Protein AF-A0A8T5HLD9-F1 (afdb_monomer)

Structure (mmCIF, N/CA/C/O backbone):
data_AF-A0A8T5HLD9-F1
#
_entry.id   AF-A0A8T5HLD9-F1
#
loop_
_atom_site.group_PDB
_atom_site.id
_atom_site.type_symbol
_atom_site.label_atom_id
_atom_site.label_alt_id
_atom_site.label_comp_id
_atom_site.label_asym_id
_atom_site.label_entity_id
_atom_site.label_seq_id
_atom_site.pdbx_PDB_ins_code
_atom_site.Cartn_x
_atom_site.Cartn_y
_atom_site.Cartn_z
_atom_site.occupancy
_atom_site.B_iso_or_equiv
_atom_site.auth_seq_id
_atom_site.auth_comp_id
_atom_site.auth_asym_id
_atom_site.auth_atom_id
_atom_site.pdbx_PDB_model_num
ATOM 1 N N . MET A 1 1 ? 9.087 -1.238 19.151 1.00 46.50 1 MET A N 1
ATOM 2 C CA . MET A 1 1 ? 8.137 -0.452 18.331 1.00 46.50 1 MET A CA 1
ATOM 3 C C . MET A 1 1 ? 6.894 -0.146 19.154 1.00 46.50 1 MET A C 1
ATOM 5 O O . MET A 1 1 ? 6.492 -0.985 19.951 1.00 46.50 1 MET A O 1
ATOM 9 N N . ALA A 1 2 ? 6.310 1.045 19.006 1.00 45.09 2 ALA A N 1
ATOM 10 C CA . ALA A 1 2 ? 4.999 1.343 19.585 1.00 45.09 2 ALA A CA 1
ATOM 11 C C . ALA A 1 2 ? 3.928 0.415 18.968 1.00 45.09 2 ALA A C 1
ATOM 13 O O . ALA A 1 2 ? 3.995 0.192 17.759 1.00 45.09 2 ALA A O 1
ATOM 14 N N . PRO A 1 3 ? 2.962 -0.111 19.744 1.00 52.12 3 PRO A N 1
ATOM 15 C CA . PRO A 1 3 ? 1.882 -0.940 19.217 1.00 52.12 3 PRO A CA 1
ATOM 16 C C . PRO A 1 3 ? 1.125 -0.216 18.092 1.00 52.12 3 PRO A C 1
ATOM 18 O O . PRO A 1 3 ? 0.702 0.930 18.250 1.00 52.12 3 PRO A O 1
ATOM 21 N N . ILE A 1 4 ? 1.011 -0.893 16.945 1.00 71.75 4 ILE A N 1
ATOM 22 C CA . ILE A 1 4 ? 0.332 -0.423 15.723 1.00 71.75 4 ILE A CA 1
ATOM 23 C C . ILE A 1 4 ? -1.189 -0.441 15.900 1.00 71.75 4 ILE A C 1
ATOM 25 O O . ILE A 1 4 ? -1.891 0.383 15.318 1.00 71.75 4 ILE A O 1
ATOM 29 N N . SER A 1 5 ? -1.661 -1.333 16.762 1.00 84.00 5 SER A N 1
ATOM 30 C CA . SER A 1 5 ? -3.029 -1.454 17.226 1.00 84.00 5 SER A CA 1
ATOM 31 C C . SER A 1 5 ? -3.022 -1.843 18.707 1.00 84.00 5 SER A C 1
ATOM 33 O O . SER A 1 5 ? -2.041 -2.381 19.231 1.00 84.00 5 SER A O 1
ATOM 35 N N . CYS A 1 6 ? -4.109 -1.557 19.413 1.00 91.81 6 CYS A N 1
ATOM 36 C CA . CYS A 1 6 ? -4.324 -2.008 20.781 1.00 91.81 6 CYS A CA 1
ATOM 37 C C . CYS A 1 6 ? -5.559 -2.895 20.793 1.00 91.81 6 CYS A C 1
ATOM 39 O O . CYS A 1 6 ? -6.657 -2.423 20.499 1.00 91.81 6 CYS A O 1
ATOM 41 N N . THR A 1 7 ? -5.367 -4.164 21.151 1.00 94.81 7 THR A N 1
ATOM 42 C CA . THR A 1 7 ? -6.465 -5.115 21.311 1.00 94.81 7 THR A CA 1
ATOM 43 C C . THR A 1 7 ? -6.690 -5.428 22.784 1.00 94.81 7 THR A C 1
ATOM 45 O O . THR A 1 7 ? -5.748 -5.719 23.527 1.00 94.81 7 THR A O 1
ATOM 48 N N . PHE A 1 8 ? -7.949 -5.373 23.205 1.00 97.00 8 PHE A N 1
ATOM 49 C CA . PHE A 1 8 ? -8.404 -5.735 24.542 1.00 97.00 8 PHE A CA 1
ATOM 50 C C . PHE A 1 8 ? -9.783 -6.393 24.467 1.00 97.00 8 PHE A C 1
ATOM 52 O O . PHE A 1 8 ? -10.406 -6.477 23.411 1.00 97.00 8 PHE A O 1
ATOM 59 N N . THR A 1 9 ? -10.258 -6.914 25.587 1.00 98.12 9 THR A N 1
ATOM 60 C CA . THR A 1 9 ? -11.531 -7.623 25.676 1.00 98.12 9 THR A CA 1
ATOM 61 C C . THR A 1 9 ? -12.397 -7.019 26.762 1.00 98.12 9 THR A C 1
ATOM 63 O O . THR A 1 9 ? -11.885 -6.568 27.786 1.00 98.12 9 THR A O 1
ATOM 66 N N . ALA A 1 10 ? -13.702 -7.070 26.554 1.00 97.88 10 ALA A N 1
ATOM 67 C CA . ALA A 1 10 ? -14.706 -6.766 27.561 1.00 97.88 10 ALA A CA 1
ATOM 68 C C . ALA A 1 10 ? -15.885 -7.735 27.389 1.00 97.88 10 ALA A C 1
ATOM 70 O O . ALA A 1 10 ? -15.827 -8.668 26.578 1.00 97.88 10 ALA A O 1
ATOM 71 N N . TYR A 1 11 ? -16.947 -7.528 28.155 1.00 97.94 11 TYR A N 1
ATOM 72 C CA . TYR A 1 11 ? -18.089 -8.424 28.201 1.00 97.94 11 TYR A CA 1
ATOM 73 C C . TYR A 1 11 ? -19.403 -7.676 28.011 1.00 97.94 11 TYR A C 1
ATOM 75 O O . TYR A 1 11 ? -19.549 -6.500 28.342 1.00 97.94 11 TYR A O 1
ATOM 83 N N . GLY A 1 12 ? -20.359 -8.405 27.450 1.00 97.00 12 GLY A N 1
ATOM 84 C CA . GLY A 1 12 ? -21.753 -8.023 27.408 1.00 97.00 12 GLY A CA 1
ATOM 85 C C . GLY A 1 12 ? -22.407 -8.022 28.788 1.00 97.00 12 GLY A C 1
ATOM 86 O O . GLY A 1 12 ? -21.964 -8.724 29.702 1.00 97.00 12 GLY A O 1
ATOM 87 N N . HIS A 1 13 ? -23.490 -7.261 28.911 1.00 96.94 13 HIS A N 1
ATOM 88 C CA . HIS A 1 13 ? -24.256 -7.086 30.138 1.00 96.94 13 HIS A CA 1
ATOM 89 C C . HIS A 1 13 ? -25.736 -6.849 29.799 1.00 96.94 13 HIS A C 1
ATOM 91 O O . HIS A 1 13 ? -26.049 -6.145 28.840 1.00 96.94 13 HIS A O 1
ATOM 97 N N . GLU A 1 14 ? -26.649 -7.401 30.599 1.00 96.12 14 GLU A N 1
ATOM 98 C CA . GLU A 1 14 ? -28.104 -7.344 30.365 1.00 96.12 14 GLU A CA 1
ATOM 99 C C . GLU A 1 14 ? -28.667 -5.917 30.299 1.00 96.12 14 GLU A C 1
ATOM 101 O O . GLU A 1 14 ? -29.515 -5.621 29.462 1.00 96.12 14 GLU A O 1
ATOM 106 N N . ASN A 1 15 ? -28.125 -5.008 31.112 1.00 96.38 15 ASN A N 1
ATOM 107 C CA . ASN A 1 15 ? -28.501 -3.589 31.133 1.00 96.38 15 ASN A CA 1
ATOM 108 C C . ASN A 1 15 ? -27.898 -2.730 29.999 1.00 96.38 15 ASN A C 1
ATOM 110 O O . ASN A 1 15 ? -28.076 -1.515 30.016 1.00 96.38 15 ASN A O 1
ATOM 114 N N . ILE A 1 16 ? -27.194 -3.301 29.012 1.00 95.81 16 ILE A N 1
ATOM 115 C CA . ILE A 1 16 ? -26.709 -2.523 27.857 1.00 95.81 16 ILE A CA 1
ATOM 116 C C . ILE A 1 16 ? -27.903 -2.097 26.996 1.00 95.81 16 ILE A C 1
ATOM 118 O O . ILE A 1 16 ? -28.503 -2.911 26.291 1.00 95.81 16 ILE A O 1
ATOM 122 N N . LEU A 1 17 ? -28.236 -0.805 27.025 1.00 94.00 17 LEU A N 1
ATOM 123 C CA . LEU A 1 17 ? -29.303 -0.225 26.200 1.00 94.00 17 LEU A CA 1
ATOM 124 C C . LEU A 1 17 ? -28.766 0.343 24.885 1.00 94.00 17 LEU A C 1
ATOM 126 O O . LEU A 1 17 ? -29.370 0.142 23.826 1.00 94.00 17 LEU A O 1
ATOM 130 N N . SER A 1 18 ? -27.607 1.010 24.942 1.00 95.62 18 SER A N 1
ATOM 131 C CA . SER A 1 18 ? -26.977 1.652 23.788 1.00 95.62 18 SER A CA 1
ATOM 132 C C . SER A 1 18 ? -27.965 2.587 23.072 1.00 95.62 18 SER A C 1
ATOM 134 O O . SER A 1 18 ? -28.357 2.386 21.918 1.00 95.62 18 SER A O 1
ATOM 136 N N . THR A 1 19 ? -28.496 3.555 23.813 1.00 95.69 19 THR A N 1
ATOM 137 C CA . THR A 1 19 ? -29.498 4.527 23.342 1.00 95.69 19 THR A CA 1
ATOM 138 C C . THR A 1 19 ? -28.984 5.956 23.365 1.00 95.69 19 THR A C 1
ATOM 140 O O . THR A 1 19 ? -29.602 6.822 22.743 1.00 95.69 19 THR A O 1
ATOM 143 N N . HIS A 1 20 ? -27.817 6.202 23.964 1.00 95.88 20 HIS A N 1
ATOM 144 C CA . HIS A 1 20 ? -27.249 7.537 23.992 1.00 95.88 20 HIS A CA 1
ATOM 145 C C . HIS A 1 20 ? -26.751 7.966 22.610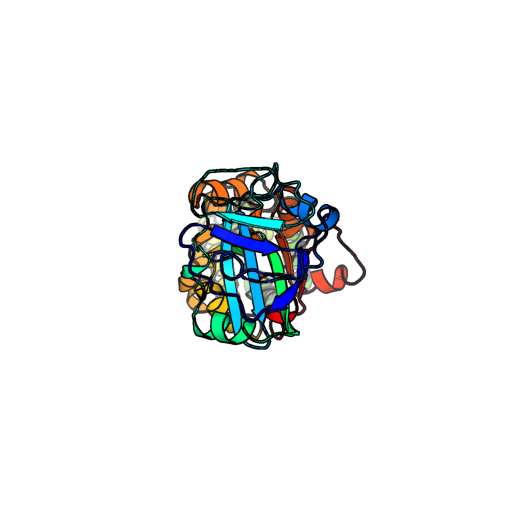 1.00 95.88 20 HIS A C 1
ATOM 147 O O . HIS A 1 20 ? -25.926 7.297 21.976 1.00 95.88 20 HIS A O 1
ATOM 153 N N . ARG A 1 21 ? -27.227 9.124 22.145 1.00 95.25 21 ARG A N 1
ATOM 154 C CA . ARG A 1 21 ? -26.924 9.628 20.800 1.00 95.25 21 ARG A CA 1
ATOM 155 C C . ARG A 1 21 ? -25.491 10.110 20.645 1.00 95.25 21 ARG A C 1
ATOM 157 O O . ARG A 1 21 ? -24.913 9.917 19.586 1.00 95.25 21 ARG A O 1
ATOM 164 N N . ASN A 1 22 ? -24.932 10.755 21.665 1.00 96.31 22 ASN A N 1
ATOM 165 C CA . ASN A 1 22 ? -23.720 11.562 21.494 1.00 96.31 22 ASN A CA 1
ATOM 166 C C . ASN A 1 22 ? -22.442 10.885 21.977 1.00 96.31 22 ASN A C 1
ATOM 168 O O . ASN A 1 22 ? -21.360 11.435 21.775 1.00 96.31 22 ASN A O 1
ATOM 172 N N . THR A 1 23 ? -22.550 9.733 22.634 1.00 96.88 23 THR A N 1
ATOM 173 C CA . THR A 1 23 ? -21.401 9.055 23.237 1.00 96.88 23 THR A CA 1
ATOM 174 C C . THR A 1 23 ? -21.520 7.548 23.110 1.00 96.88 23 THR A C 1
ATOM 176 O O . THR A 1 23 ? -22.622 7.002 23.040 1.00 96.88 23 THR A O 1
ATOM 179 N N . LEU A 1 24 ? -20.363 6.901 23.075 1.00 97.44 24 LEU A N 1
ATOM 180 C CA . LEU A 1 24 ? -20.163 5.470 23.228 1.00 97.44 24 LEU A CA 1
ATOM 181 C C . LEU A 1 24 ? -19.123 5.264 24.322 1.00 97.44 24 LEU A C 1
ATOM 183 O O . LEU A 1 24 ? -18.111 5.967 24.349 1.00 97.44 24 LEU A O 1
ATOM 187 N N . GLU A 1 25 ? -19.374 4.310 25.212 1.00 97.81 25 GLU A N 1
ATOM 188 C CA . GLU A 1 25 ? -18.540 4.107 26.391 1.00 97.81 25 GLU A CA 1
ATOM 189 C C . GLU A 1 25 ? -18.228 2.633 26.658 1.00 97.81 25 GLU A C 1
ATOM 191 O O . GLU A 1 25 ? -19.074 1.753 26.484 1.00 97.81 25 GLU A O 1
ATOM 196 N N . ILE A 1 26 ? -16.994 2.362 27.080 1.00 97.81 26 ILE A N 1
ATOM 197 C CA . ILE A 1 26 ? -16.530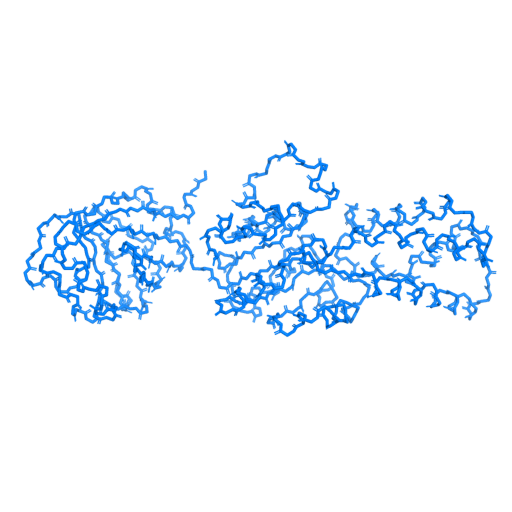 1.042 27.514 1.00 97.81 26 ILE A CA 1
ATOM 198 C C . ILE A 1 26 ? -15.897 1.196 28.892 1.00 97.81 26 ILE A C 1
ATOM 200 O O . ILE A 1 26 ? -14.972 1.993 29.053 1.00 97.81 26 ILE A O 1
ATOM 204 N N . ILE A 1 27 ? -16.355 0.405 29.862 1.00 97.25 27 ILE A N 1
ATOM 205 C CA . ILE A 1 27 ? -15.945 0.535 31.265 1.00 97.25 27 ILE A CA 1
ATOM 206 C C . ILE A 1 27 ? -15.250 -0.725 31.788 1.00 97.25 27 ILE A C 1
ATOM 208 O O . ILE A 1 27 ? -15.517 -1.848 31.348 1.00 97.25 27 ILE A O 1
ATOM 212 N N . LYS A 1 28 ? -14.347 -0.545 32.757 1.00 96.94 28 LYS A N 1
ATOM 213 C CA . LYS A 1 28 ? -13.698 -1.646 33.485 1.00 96.94 28 LYS A CA 1
ATOM 214 C C . LYS A 1 28 ? -14.578 -2.265 34.558 1.00 96.94 28 LYS A C 1
ATOM 216 O O . LYS A 1 28 ? -14.443 -3.459 34.822 1.00 96.94 28 LYS A O 1
ATOM 221 N N . SER A 1 29 ? -15.466 -1.478 35.170 1.00 95.81 29 SER A N 1
ATOM 222 C CA . SER A 1 29 ? -16.447 -2.011 36.118 1.00 95.81 29 SER A CA 1
ATOM 223 C C . SER A 1 29 ? -17.267 -3.112 35.445 1.00 95.81 29 SER A C 1
ATOM 225 O O . SER A 1 29 ? -17.595 -3.017 34.262 1.00 95.81 29 SER A O 1
ATOM 227 N N . LYS A 1 30 ? -17.556 -4.180 36.191 1.00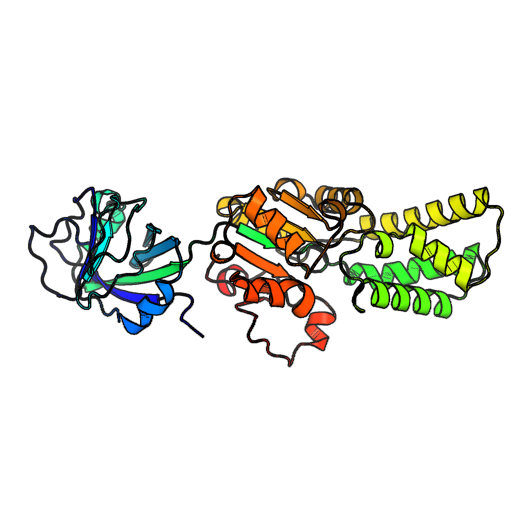 94.88 30 LYS A N 1
ATOM 228 C CA . LYS A 1 30 ? -18.444 -5.262 35.744 1.00 94.88 30 LYS A CA 1
ATOM 229 C C . LYS A 1 30 ? -19.917 -4.899 35.927 1.00 94.88 30 LYS A C 1
ATOM 231 O O . LYS A 1 30 ? -20.752 -5.432 35.202 1.00 94.88 30 LYS A O 1
ATOM 236 N N . GLU A 1 31 ? -20.189 -3.977 36.844 1.00 92.88 31 GLU A N 1
ATOM 237 C CA . GLU A 1 31 ? -21.525 -3.508 37.187 1.00 92.88 31 GLU A CA 1
ATOM 238 C C . GLU A 1 31 ? -21.989 -2.426 36.214 1.00 92.88 31 GLU A C 1
ATOM 240 O O . GLU A 1 31 ? -21.238 -1.496 35.900 1.00 92.88 31 GLU A O 1
ATOM 245 N N . LEU A 1 32 ? -23.244 -2.529 35.776 1.00 92.25 32 LEU A N 1
ATOM 246 C CA . LEU A 1 32 ? -23.901 -1.545 34.921 1.00 92.25 32 LEU A CA 1
ATOM 247 C C . LEU A 1 32 ? -25.345 -1.319 35.373 1.00 92.25 32 LEU A C 1
ATOM 249 O O . LEU A 1 32 ? -26.174 -2.231 35.339 1.00 92.25 32 LEU A O 1
ATOM 253 N N . SER A 1 33 ? -25.658 -0.077 35.743 1.00 89.00 33 SER A N 1
ATOM 254 C CA . SER A 1 33 ? -27.032 0.344 36.030 1.00 89.00 33 SER A CA 1
ATOM 255 C C . SER A 1 33 ? -27.839 0.550 34.741 1.00 89.00 33 SER A C 1
ATOM 257 O O . SER A 1 33 ? -27.278 0.748 33.664 1.00 89.00 33 SER A O 1
ATOM 259 N N . LYS A 1 34 ? -29.173 0.580 34.850 1.00 82.00 34 LYS A N 1
ATOM 260 C CA . LYS A 1 34 ? -30.067 0.862 33.709 1.00 82.00 34 LYS A CA 1
ATOM 261 C C . LYS A 1 34 ? -29.936 2.287 33.149 1.00 82.00 34 LYS A C 1
ATOM 263 O O . LYS A 1 34 ? -30.399 2.535 32.043 1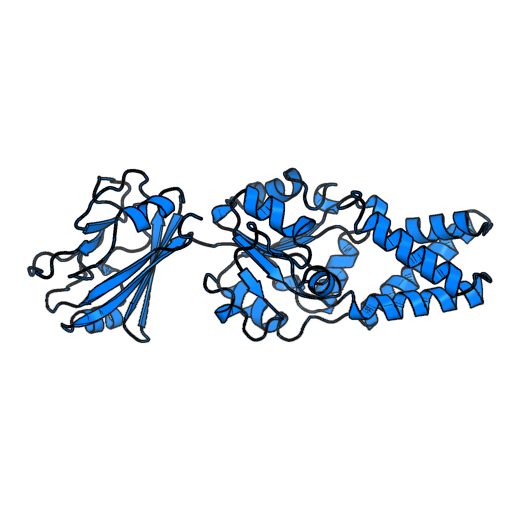.00 82.00 34 LYS A O 1
ATOM 268 N N . ASN A 1 35 ? -29.293 3.199 33.882 1.00 84.19 35 ASN A N 1
ATOM 269 C CA . ASN A 1 35 ? -29.077 4.584 33.455 1.00 84.19 35 ASN A CA 1
ATOM 270 C C . ASN A 1 35 ? -27.810 4.752 32.596 1.00 84.19 35 ASN A C 1
ATOM 272 O O . ASN A 1 35 ? -27.601 5.819 32.028 1.00 84.19 35 ASN A O 1
ATOM 276 N N . GLY A 1 36 ? -26.956 3.724 32.501 1.00 85.62 36 GLY A N 1
ATOM 277 C CA . GLY A 1 36 ? -25.728 3.731 31.699 1.00 85.62 36 GLY A CA 1
ATOM 278 C C . GLY A 1 36 ? -25.996 3.533 30.207 1.00 85.62 36 GLY A C 1
ATOM 279 O O . GLY A 1 36 ? -25.557 2.553 29.607 1.00 85.62 36 GLY A O 1
ATOM 280 N N . ASP A 1 37 ? -26.755 4.438 29.602 1.00 91.38 37 ASP A N 1
ATOM 281 C CA . ASP A 1 37 ? -27.351 4.249 28.281 1.00 91.38 37 ASP A CA 1
ATOM 282 C C . ASP A 1 37 ? -26.371 4.440 27.100 1.00 91.38 37 ASP A C 1
ATOM 284 O O . ASP A 1 37 ? -26.676 4.045 25.970 1.00 91.38 37 ASP A O 1
ATOM 288 N N . CYS A 1 38 ? -25.177 4.981 27.365 1.00 94.50 38 CYS A N 1
ATOM 289 C CA . CYS A 1 38 ? -24.049 5.092 26.433 1.00 94.50 38 CYS A CA 1
ATOM 290 C C . CYS A 1 38 ? -23.109 3.878 26.419 1.00 94.50 38 CYS A C 1
ATOM 292 O O . CYS A 1 38 ? -22.283 3.750 25.506 1.00 94.50 38 CYS A O 1
ATOM 294 N N . ILE A 1 39 ? -23.205 3.000 27.420 1.00 96.88 39 ILE A N 1
ATOM 295 C CA . ILE A 1 39 ? -22.243 1.920 27.639 1.00 96.88 39 ILE A CA 1
ATOM 296 C C . ILE A 1 39 ? -22.524 0.764 26.680 1.00 96.88 39 ILE A C 1
ATOM 298 O O . ILE A 1 39 ? -23.656 0.302 26.544 1.00 96.88 39 ILE A O 1
ATOM 302 N N . VAL A 1 40 ? -21.471 0.288 26.012 1.00 96.62 40 VAL A N 1
ATOM 303 C CA . VAL A 1 40 ? -21.526 -0.832 25.059 1.00 96.62 40 VAL A CA 1
ATOM 304 C C . VAL A 1 40 ? -20.740 -2.059 25.517 1.00 96.62 40 VAL A C 1
ATOM 306 O O . VAL A 1 40 ? -20.819 -3.094 24.864 1.00 96.62 40 VAL A O 1
ATOM 309 N N . ALA A 1 41 ? -19.993 -1.985 26.620 1.00 96.62 41 ALA A N 1
ATOM 310 C CA . ALA A 1 41 ? -19.435 -3.162 27.286 1.00 96.62 41 ALA A CA 1
ATOM 311 C C . ALA A 1 41 ? -18.948 -2.855 28.706 1.00 96.62 41 ALA A C 1
ATOM 313 O O . ALA A 1 41 ? -18.578 -1.722 29.017 1.00 96.62 41 ALA A O 1
ATOM 314 N N . THR A 1 42 ? -18.884 -3.902 29.527 1.00 97.06 42 THR A N 1
ATOM 315 C CA . THR A 1 42 ? -18.401 -3.876 30.913 1.00 97.06 42 THR A CA 1
ATOM 316 C C . THR A 1 42 ? -17.217 -4.823 31.103 1.00 97.06 42 THR A C 1
ATOM 318 O O . THR A 1 42 ? -16.929 -5.669 30.252 1.00 97.06 42 THR A O 1
ATOM 321 N N . GLY A 1 43 ? -16.496 -4.714 32.220 1.00 97.00 43 GLY A N 1
ATOM 322 C CA . GLY A 1 43 ? -15.410 -5.643 32.543 1.00 97.00 43 GLY A CA 1
ATOM 323 C C . GLY A 1 43 ? -14.229 -5.584 31.568 1.00 97.00 43 GLY A C 1
ATOM 324 O O . GLY A 1 43 ? -13.607 -6.615 31.298 1.00 97.00 43 GLY A O 1
ATOM 325 N N . ALA A 1 44 ? -13.952 -4.415 30.987 1.00 97.56 44 ALA A N 1
ATOM 326 C CA . ALA A 1 44 ? -12.871 -4.250 30.024 1.00 97.56 44 ALA A CA 1
ATOM 327 C C . ALA A 1 44 ? -11.481 -4.437 30.660 1.00 97.56 44 ALA A C 1
ATOM 329 O O . ALA A 1 44 ? -11.231 -4.015 31.786 1.00 97.56 44 ALA A O 1
ATOM 330 N N . ASN A 1 45 ? -10.536 -5.024 29.921 1.00 97.12 45 ASN A N 1
ATOM 331 C CA . ASN A 1 45 ? -9.160 -5.255 30.391 1.00 97.12 45 ASN A CA 1
ATOM 332 C C . ASN A 1 45 ? -8.097 -4.415 29.658 1.00 97.12 45 ASN A C 1
ATOM 334 O O . ASN A 1 45 ? -6.932 -4.811 29.580 1.00 97.12 45 ASN A O 1
ATOM 338 N N . PHE A 1 46 ? -8.476 -3.257 29.108 1.00 95.62 46 PHE A N 1
ATOM 339 C CA . PHE A 1 46 ? -7.513 -2.368 28.460 1.00 95.62 46 PHE A CA 1
ATOM 340 C C . PHE A 1 46 ? -6.492 -1.803 29.461 1.00 95.62 46 PHE A C 1
ATOM 342 O O . PHE A 1 46 ? -6.759 -1.628 30.655 1.00 95.62 46 PHE A O 1
ATOM 349 N N . SER A 1 47 ? -5.311 -1.464 28.947 1.00 92.62 47 SER A N 1
ATOM 350 C CA . SER A 1 47 ? -4.269 -0.760 29.693 1.00 92.62 47 SER A CA 1
ATOM 351 C C . SER A 1 47 ? -3.945 0.558 29.010 1.00 92.62 47 SER A C 1
ATOM 353 O O . SER A 1 47 ? -3.669 0.580 27.807 1.00 92.62 47 SER A O 1
ATOM 355 N N . TYR A 1 48 ? -3.883 1.634 29.796 1.00 91.19 48 TYR A N 1
ATOM 356 C CA . TYR A 1 48 ? -3.431 2.939 29.324 1.00 91.19 48 TYR A CA 1
ATOM 357 C C . TYR A 1 48 ? -2.058 2.855 28.647 1.00 91.19 48 TYR A C 1
ATOM 359 O O . TYR A 1 48 ? -1.870 3.421 27.578 1.00 91.19 48 TYR A O 1
ATOM 367 N N . SER A 1 49 ? -1.118 2.073 29.190 1.00 90.31 49 SER A N 1
ATOM 368 C CA . SER A 1 49 ? 0.222 1.936 28.603 1.00 90.31 49 SER A CA 1
ATOM 369 C C . SER A 1 49 ? 0.213 1.357 27.183 1.00 90.31 49 SER A C 1
ATOM 371 O O . SER A 1 49 ? 1.090 1.690 26.390 1.00 90.31 49 SER A O 1
ATOM 373 N N . LYS A 1 50 ? -0.789 0.534 26.841 1.00 90.44 50 LYS A N 1
ATOM 374 C CA . LYS A 1 50 ? -0.970 -0.014 25.487 1.00 90.44 50 LYS A CA 1
ATOM 375 C C . LYS A 1 50 ? -1.718 0.944 24.557 1.00 90.44 50 LYS A C 1
ATOM 377 O O . LYS A 1 50 ? -1.497 0.898 23.353 1.00 90.44 50 LYS A O 1
ATOM 382 N N . LEU A 1 51 ? -2.576 1.808 25.102 1.00 92.31 51 LEU A N 1
ATOM 383 C CA . LEU A 1 51 ? -3.341 2.806 24.344 1.00 92.31 51 LEU A CA 1
ATOM 384 C C . LEU A 1 51 ? -2.545 4.083 24.069 1.00 92.31 51 LEU A C 1
ATOM 386 O O . LEU A 1 51 ? -2.628 4.625 22.972 1.00 92.31 51 LEU A O 1
ATOM 390 N N . LYS A 1 52 ? -1.738 4.540 25.033 1.00 92.00 52 LYS A N 1
ATOM 391 C CA . LYS A 1 52 ? -0.924 5.764 24.959 1.00 92.00 52 LYS A CA 1
ATOM 392 C C . LYS A 1 52 ? -0.158 5.912 23.636 1.00 92.00 52 LYS A C 1
ATOM 394 O O . LYS A 1 52 ? -0.182 7.001 23.069 1.00 92.00 52 LYS A O 1
ATOM 399 N N . PRO A 1 53 ? 0.478 4.863 23.080 1.00 89.56 53 PRO A N 1
ATOM 400 C CA . PRO A 1 53 ? 1.222 4.996 21.833 1.00 89.56 53 PRO A CA 1
ATOM 401 C C . PRO A 1 53 ? 0.345 5.274 20.603 1.00 89.56 53 PRO A C 1
ATOM 403 O O . PRO A 1 53 ? 0.867 5.765 19.602 1.00 89.56 53 PRO A O 1
ATOM 406 N N . LEU A 1 54 ? -0.962 4.989 20.670 1.00 89.19 54 LEU A N 1
ATOM 407 C CA . LEU A 1 54 ? -1.927 5.299 19.613 1.00 89.19 54 LEU A CA 1
ATOM 408 C C . LEU A 1 54 ? -2.395 6.760 19.648 1.00 89.19 54 LEU A C 1
ATOM 410 O O . LEU A 1 54 ? -2.852 7.268 18.628 1.00 89.19 54 LEU A O 1
ATOM 414 N N . LEU A 1 55 ? -2.236 7.458 20.780 1.00 91.69 55 LEU A N 1
ATOM 415 C CA . LEU A 1 55 ? -2.706 8.839 20.952 1.00 91.69 55 LEU A CA 1
ATOM 416 C C . LEU A 1 55 ? -2.001 9.848 20.034 1.00 91.69 55 LEU A C 1
ATOM 418 O O . LEU A 1 55 ? -2.522 10.929 19.777 1.00 91.69 55 LEU A O 1
ATOM 422 N N . LYS A 1 56 ? -0.843 9.471 19.479 1.00 86.31 56 LYS A N 1
ATOM 423 C CA . LYS A 1 56 ? -0.129 10.258 18.464 1.00 86.31 56 LYS A CA 1
ATOM 424 C C . LYS A 1 56 ? -0.853 10.315 17.112 1.00 86.31 56 LYS A C 1
ATOM 426 O O . LYS A 1 56 ? -0.558 11.192 16.306 1.00 86.31 56 LYS A O 1
ATOM 431 N N . TYR A 1 57 ? -1.748 9.366 16.825 1.00 84.88 57 TYR A N 1
ATOM 432 C CA . TYR A 1 57 ? -2.471 9.315 15.555 1.00 84.88 57 TYR A CA 1
ATOM 433 C C . TYR A 1 57 ? -3.704 10.204 15.626 1.00 84.88 57 TYR A C 1
ATOM 435 O O . TYR A 1 57 ? -4.507 10.075 16.544 1.00 84.88 57 TYR A O 1
ATOM 443 N N . LYS A 1 58 ? -3.896 11.080 14.633 1.00 87.06 58 LYS A N 1
ATOM 444 C CA . LYS A 1 58 ? -5.029 12.021 14.634 1.00 87.06 58 LYS A CA 1
ATOM 445 C C . LYS A 1 58 ? -6.384 11.323 14.490 1.00 87.06 58 LYS A C 1
ATOM 447 O O . LYS A 1 58 ? -7.367 11.811 15.041 1.00 87.06 58 LYS A O 1
ATOM 452 N N . LYS A 1 59 ? -6.443 10.236 13.717 1.00 89.62 59 LYS A N 1
ATOM 453 C CA . LYS A 1 59 ? -7.668 9.485 13.431 1.00 89.62 59 LYS A CA 1
ATOM 454 C C . LYS A 1 59 ? -7.468 8.008 13.709 1.00 89.62 59 LYS A C 1
ATOM 456 O O . LYS A 1 59 ? -6.525 7.401 13.200 1.00 89.62 59 LYS A O 1
ATOM 461 N N . LEU A 1 60 ? -8.386 7.445 14.477 1.00 92.62 60 LEU A N 1
ATOM 462 C CA . LEU A 1 60 ? -8.410 6.035 14.831 1.00 92.62 60 LEU A CA 1
ATOM 463 C C . LEU A 1 60 ? -9.765 5.442 14.439 1.00 92.62 60 LEU A C 1
ATOM 465 O O . LEU A 1 60 ? -10.768 6.151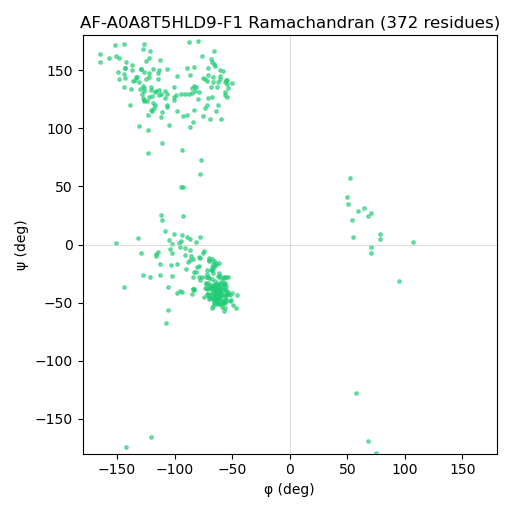 14.306 1.00 92.62 60 LEU A O 1
ATOM 469 N N . LYS A 1 61 ? -9.786 4.124 14.269 1.00 93.19 61 LYS A N 1
ATOM 470 C CA . LYS A 1 61 ? -11.006 3.323 14.259 1.00 93.19 61 LYS A CA 1
ATOM 471 C C . LYS A 1 61 ? -11.000 2.381 15.459 1.00 93.19 61 LYS A C 1
ATOM 473 O O . LYS A 1 61 ? -9.953 1.859 15.835 1.00 93.19 61 LYS A O 1
ATOM 478 N N . LEU A 1 62 ? -12.170 2.185 16.050 1.00 96.75 62 LEU A N 1
ATOM 479 C CA . LEU A 1 62 ? -12.471 1.175 17.055 1.00 96.75 62 LEU A CA 1
ATOM 480 C C . LEU A 1 62 ? -13.315 0.093 16.382 1.00 96.75 62 LEU A C 1
ATOM 482 O O . LEU A 1 62 ? -14.409 0.377 15.900 1.00 96.75 62 LEU A O 1
ATOM 486 N N . ILE A 1 63 ? -12.812 -1.135 16.371 1.00 96.00 63 ILE A N 1
ATOM 487 C CA . ILE A 1 63 ? -13.509 -2.325 15.882 1.00 96.00 63 ILE A CA 1
ATOM 488 C C . ILE A 1 63 ? -14.043 -3.083 17.098 1.00 96.00 63 ILE A C 1
ATOM 490 O O . ILE A 1 63 ? -13.283 -3.378 18.019 1.00 96.00 63 ILE A O 1
ATOM 494 N N . LEU A 1 64 ? -15.339 -3.387 17.106 1.00 97.56 64 LEU A N 1
ATOM 495 C CA . LEU A 1 64 ? -16.035 -4.156 18.132 1.00 97.56 64 LEU A CA 1
ATOM 496 C C . LEU A 1 64 ? -16.449 -5.493 17.521 1.00 97.56 64 LEU A C 1
ATOM 498 O O . LEU A 1 64 ? -17.314 -5.534 16.647 1.00 97.56 64 LEU A O 1
ATOM 502 N N . GLN A 1 65 ? -15.881 -6.596 18.002 1.00 97.69 65 GLN A N 1
ATOM 503 C CA . GLN A 1 65 ? -16.170 -7.924 17.472 1.00 97.69 65 GLN A CA 1
ATOM 504 C C . GLN A 1 65 ? -16.785 -8.839 18.531 1.00 97.69 65 GLN A C 1
ATOM 506 O O . GLN A 1 65 ? -16.187 -9.125 19.567 1.00 97.69 65 GLN A O 1
ATOM 511 N N . ALA A 1 66 ? -17.982 -9.348 18.240 1.00 96.56 66 ALA A N 1
ATOM 512 C CA . ALA A 1 66 ? -18.692 -10.323 19.060 1.00 96.56 66 ALA A CA 1
ATOM 513 C C . ALA A 1 66 ? -19.004 -11.556 18.201 1.00 96.56 66 ALA A C 1
ATOM 515 O O . ALA A 1 66 ? -19.971 -11.573 17.434 1.00 96.56 66 ALA A O 1
ATOM 516 N N . GLY A 1 67 ? -18.190 -12.611 18.298 1.00 91.25 67 GLY A N 1
ATOM 517 C CA . GLY A 1 67 ? -18.268 -13.768 17.395 1.00 91.25 67 GLY A CA 1
ATOM 518 C C . GLY A 1 67 ? -18.096 -13.347 15.927 1.00 91.25 67 GLY A C 1
ATOM 519 O O . GLY A 1 67 ? -17.157 -12.638 15.604 1.00 91.25 67 GLY A O 1
ATOM 520 N N . ARG A 1 68 ? -19.025 -13.736 15.040 1.00 90.44 68 ARG A N 1
ATOM 521 C CA . ARG A 1 68 ? -19.028 -13.333 13.614 1.00 90.44 68 ARG A CA 1
ATOM 522 C C . ARG A 1 68 ? -19.615 -11.939 13.330 1.00 90.44 68 ARG A C 1
ATOM 524 O O . ARG A 1 68 ? -19.779 -11.581 12.171 1.00 90.44 68 ARG A O 1
ATOM 531 N N . SER A 1 69 ? -20.029 -11.202 14.358 1.00 94.00 69 SER A N 1
ATOM 532 C CA . SER A 1 69 ? -20.639 -9.876 14.205 1.00 94.00 69 SER A CA 1
ATOM 533 C C . SER A 1 69 ? -19.592 -8.808 14.496 1.00 94.00 69 SER A C 1
ATOM 535 O O . SER A 1 69 ? -18.869 -8.938 15.484 1.00 94.00 69 SER A O 1
ATOM 537 N N . GLU A 1 70 ? -19.541 -7.772 13.666 1.00 95.62 70 GLU A N 1
ATOM 538 C CA . GLU A 1 70 ? -18.568 -6.683 13.750 1.00 95.62 70 GLU A CA 1
ATOM 539 C C . GLU A 1 70 ? -19.265 -5.326 13.640 1.00 95.62 70 GLU A C 1
ATOM 541 O O . GLU A 1 70 ? -20.234 -5.180 12.892 1.00 95.62 70 GLU A O 1
ATOM 546 N N . GLU A 1 71 ? -18.749 -4.353 14.383 1.00 96.19 71 GLU A N 1
ATOM 547 C CA . GLU A 1 71 ? -19.079 -2.936 14.289 1.00 96.19 71 GLU A CA 1
ATOM 548 C C . GLU A 1 71 ? -17.806 -2.097 14.285 1.00 96.19 71 GLU A C 1
ATOM 550 O O . GLU A 1 71 ? -16.843 -2.421 14.976 1.00 96.19 71 GLU A O 1
ATOM 555 N N . ILE A 1 72 ? -17.806 -1.006 13.522 1.00 95.12 72 ILE A N 1
ATOM 556 C CA . ILE A 1 72 ? -16.654 -0.105 13.402 1.00 95.12 72 ILE A CA 1
ATOM 557 C C . ILE A 1 72 ? -17.100 1.319 13.714 1.00 95.12 72 ILE A C 1
ATOM 559 O O . ILE A 1 72 ? -18.143 1.759 13.225 1.00 95.12 72 ILE A O 1
ATOM 563 N N . VAL A 1 73 ? -16.306 2.019 14.519 1.00 96.81 73 VAL A N 1
ATOM 564 C CA . VAL A 1 73 ? -16.504 3.416 14.918 1.00 96.81 73 VAL A CA 1
ATOM 565 C C . VAL A 1 73 ? -15.232 4.194 14.599 1.00 96.81 73 VAL A C 1
ATOM 567 O O . VAL A 1 73 ? -14.158 3.844 15.083 1.00 96.81 73 VAL A O 1
ATOM 570 N N . TYR A 1 74 ? -15.333 5.252 13.806 1.00 95.00 74 TYR A N 1
ATOM 571 C CA . TYR A 1 74 ? -14.226 6.153 13.490 1.00 95.00 74 TYR A CA 1
ATOM 572 C C . TYR A 1 74 ? -14.295 7.392 14.379 1.00 95.00 74 TYR A C 1
ATOM 574 O O . TYR A 1 74 ? -15.378 7.872 14.713 1.00 95.00 74 TYR A O 1
ATOM 582 N N . PHE A 1 75 ? -13.143 7.925 14.780 1.00 96.69 75 PHE A N 1
ATOM 583 C CA . PHE A 1 75 ? -13.078 9.123 15.617 1.00 96.69 75 PHE A CA 1
ATOM 584 C C . PHE A 1 75 ? -11.741 9.851 15.475 1.00 96.69 75 PHE A C 1
ATOM 586 O O . PHE A 1 75 ? -10.729 9.284 15.049 1.00 96.69 75 PHE A O 1
ATOM 593 N N . ASN A 1 76 ? -11.735 11.126 15.857 1.00 95.19 76 ASN A N 1
ATOM 594 C CA . ASN A 1 76 ? -10.505 11.869 16.074 1.00 95.19 76 ASN A CA 1
ATOM 595 C C . ASN A 1 76 ? -10.001 11.606 17.491 1.00 95.19 76 ASN A C 1
ATOM 597 O O . ASN A 1 76 ? -10.768 11.673 18.450 1.00 95.19 76 ASN A O 1
ATOM 601 N N . THR A 1 77 ? -8.713 11.342 17.631 1.00 95.19 77 THR A N 1
ATOM 602 C CA . THR A 1 77 ? -8.112 11.017 18.925 1.00 95.19 77 THR A CA 1
ATOM 603 C C . THR A 1 77 ? -7.987 12.252 19.806 1.00 95.19 77 THR A C 1
ATOM 605 O O . THR A 1 77 ? -7.649 13.329 19.314 1.00 95.19 77 THR A O 1
ATOM 608 N N . ASN A 1 78 ? -8.213 12.080 21.107 1.00 97.12 78 ASN A N 1
ATOM 609 C CA . ASN A 1 78 ? -7.851 13.052 22.130 1.00 97.12 78 ASN A CA 1
ATOM 610 C C . ASN A 1 78 ? -6.449 12.717 22.690 1.00 97.12 78 ASN A C 1
ATOM 612 O O . ASN A 1 78 ? -6.317 11.701 23.379 1.00 97.12 78 ASN A O 1
ATOM 616 N N . PRO A 1 79 ? -5.407 13.529 22.421 1.00 94.38 79 PRO A N 1
ATOM 617 C CA . PRO A 1 79 ? -4.051 13.271 22.917 1.00 94.38 79 PRO A CA 1
ATOM 618 C C . PRO A 1 79 ? -3.937 13.254 24.447 1.00 94.38 79 PRO A C 1
ATOM 620 O O . PRO A 1 79 ? -3.050 12.585 24.975 1.00 94.38 79 PRO A O 1
ATOM 623 N N . ASP A 1 80 ? -4.855 13.933 25.141 1.00 95.81 80 ASP A N 1
ATOM 624 C CA . ASP A 1 80 ? -4.854 14.094 26.600 1.00 95.81 80 ASP A CA 1
ATOM 625 C C . ASP A 1 80 ? -5.615 12.978 27.335 1.00 95.81 80 ASP A C 1
ATOM 627 O O . ASP A 1 80 ? -5.814 13.044 28.548 1.00 95.81 80 ASP A O 1
ATOM 631 N N . TYR A 1 81 ? -6.063 11.941 26.618 1.00 97.31 81 TYR A N 1
ATOM 632 C CA . TYR A 1 81 ? -6.675 10.771 27.244 1.00 97.31 81 TYR A CA 1
ATOM 633 C C . TYR A 1 81 ? -5.724 10.151 28.276 1.00 97.31 81 TYR A C 1
ATOM 635 O O . TYR A 1 81 ? -4.555 9.887 27.983 1.00 97.31 81 TYR A O 1
ATOM 643 N N . SER A 1 82 ? -6.234 9.883 29.477 1.00 96.06 82 SER A N 1
ATOM 644 C CA . SER A 1 82 ? -5.450 9.352 30.599 1.00 96.06 82 SER A CA 1
ATOM 645 C C . SER A 1 82 ? -6.255 8.487 31.579 1.00 96.06 82 SER A C 1
ATOM 647 O O . SER A 1 82 ? -5.679 7.964 32.537 1.00 96.06 82 SER A O 1
ATOM 649 N N . SER A 1 83 ? -7.556 8.277 31.333 1.00 95.75 83 SER A N 1
ATOM 650 C CA . SER A 1 83 ? -8.405 7.464 32.212 1.00 95.75 83 SER A CA 1
ATOM 651 C C . SER A 1 83 ? -7.919 6.018 32.334 1.00 95.75 83 SER A C 1
ATOM 653 O O . SER A 1 83 ? -7.444 5.389 31.384 1.00 95.75 83 SER A O 1
ATOM 655 N N . LYS A 1 84 ? -8.050 5.479 33.549 1.00 94.12 84 LYS A N 1
ATOM 656 C CA . LYS A 1 84 ? -7.715 4.088 33.873 1.00 94.12 84 LYS A CA 1
ATOM 657 C C . LYS A 1 84 ? -8.933 3.173 33.875 1.00 94.12 84 LYS A C 1
ATOM 659 O O . LYS A 1 84 ? -8.732 1.961 33.777 1.00 94.12 84 LYS A O 1
ATOM 664 N N . ASP A 1 85 ? -10.136 3.736 33.938 1.00 94.88 85 ASP A N 1
ATOM 665 C CA . ASP A 1 85 ? -11.370 3.017 34.266 1.00 94.88 85 ASP A CA 1
ATOM 666 C C . ASP A 1 85 ? -12.345 2.937 33.094 1.00 94.88 85 ASP A C 1
ATOM 668 O O . ASP A 1 85 ? -13.114 1.981 32.994 1.00 94.88 85 ASP A O 1
ATOM 672 N N . GLU A 1 86 ? -12.276 3.892 32.167 1.00 95.81 86 GLU A N 1
ATOM 673 C CA . GLU A 1 86 ? -13.209 3.970 31.046 1.00 95.81 86 GLU A CA 1
ATOM 674 C C . GLU A 1 86 ? -12.603 4.563 29.770 1.00 95.81 86 GLU A C 1
ATOM 676 O O . GLU A 1 86 ? -11.570 5.242 29.771 1.00 95.81 86 GLU A O 1
ATOM 681 N N . LEU A 1 87 ? -13.273 4.267 28.659 1.00 97.19 87 LEU A N 1
ATOM 682 C CA . LEU A 1 87 ? -13.008 4.785 27.324 1.00 97.19 87 LEU A CA 1
ATOM 683 C C . LEU A 1 87 ? -14.284 5.443 26.815 1.00 97.19 87 LEU A C 1
ATOM 685 O O . LEU A 1 87 ? -15.253 4.744 26.516 1.00 97.19 87 LEU A O 1
ATOM 689 N N . VAL A 1 88 ? -14.273 6.767 26.679 1.00 98.19 88 VAL A N 1
ATOM 690 C CA . VAL A 1 88 ? -15.402 7.514 26.115 1.00 98.19 88 VAL A CA 1
ATOM 691 C C . VAL A 1 88 ? -15.061 8.006 24.712 1.00 98.19 88 VAL A C 1
ATOM 693 O O . VAL A 1 88 ? -14.033 8.649 24.497 1.00 98.19 88 VAL A O 1
ATOM 696 N N . ILE A 1 89 ? -15.945 7.739 23.757 1.00 98.31 89 ILE A N 1
ATOM 697 C CA . ILE A 1 89 ? -15.894 8.279 22.396 1.00 98.31 89 ILE A CA 1
ATOM 698 C C . ILE A 1 89 ? -17.124 9.160 22.188 1.00 98.31 89 ILE A C 1
ATOM 700 O O . ILE A 1 89 ? -18.240 8.769 22.533 1.00 98.31 89 ILE A O 1
ATOM 704 N N . ARG A 1 90 ? -16.930 10.369 21.659 1.00 98.38 90 ARG A N 1
ATOM 705 C CA . ARG A 1 90 ? -17.970 11.401 21.557 1.00 98.38 90 ARG A CA 1
ATOM 706 C C . ARG A 1 90 ? -18.182 11.845 20.117 1.00 98.38 90 ARG A C 1
ATOM 708 O O . ARG A 1 90 ? -17.226 11.986 19.359 1.00 98.38 90 ARG A O 1
ATOM 715 N N . LEU A 1 91 ? -19.433 12.139 19.763 1.00 97.38 91 LEU A N 1
ATOM 716 C CA . LEU A 1 91 ? -19.769 12.837 18.517 1.00 97.38 91 LEU A CA 1
ATOM 717 C C . LEU A 1 91 ? -19.302 14.302 18.545 1.00 97.38 91 LEU A C 1
ATOM 719 O O . LEU A 1 91 ? -18.915 14.848 17.517 1.00 97.38 91 LEU A O 1
ATOM 723 N N . SER A 1 92 ? -19.343 14.948 19.713 1.00 97.06 92 SER A N 1
ATOM 724 C CA . SER A 1 92 ? -18.928 16.343 19.876 1.00 97.06 92 SER A CA 1
ATOM 725 C C . SER A 1 92 ? -17.407 16.492 19.970 1.00 97.06 92 SER A C 1
ATOM 727 O O . SER A 1 92 ? -16.665 15.512 20.002 1.00 97.06 92 SER A O 1
ATOM 729 N N . GLU A 1 93 ? -16.948 17.742 20.024 1.00 96.81 93 GLU A N 1
ATOM 730 C CA . GLU A 1 93 ? -15.539 18.110 20.224 1.00 96.81 93 GLU A CA 1
ATOM 731 C C . GLU A 1 93 ? -15.130 18.191 21.695 1.00 96.81 93 GLU A C 1
ATOM 733 O O . GLU A 1 93 ? -13.962 18.418 21.995 1.00 96.81 93 GLU A O 1
ATOM 738 N N . PHE A 1 94 ? -16.081 18.016 22.615 1.00 96.38 94 PHE A N 1
ATOM 739 C CA . PHE A 1 94 ? -15.802 18.077 24.042 1.00 96.38 94 PHE A CA 1
ATOM 740 C C . PHE A 1 94 ? -14.820 16.967 24.425 1.00 96.38 94 PHE A C 1
ATOM 742 O O . PHE A 1 94 ? -15.132 15.791 24.259 1.00 96.38 94 PHE A O 1
ATOM 749 N N . ALA A 1 95 ? -13.660 17.336 24.956 1.00 95.69 95 ALA A N 1
ATOM 750 C CA . ALA A 1 95 ? -12.637 16.410 25.413 1.00 95.69 95 ALA A CA 1
ATOM 751 C C . ALA A 1 95 ? -12.458 16.509 26.932 1.00 95.69 95 ALA A C 1
ATOM 753 O O . ALA A 1 95 ? -12.630 17.562 27.538 1.00 95.69 95 ALA A O 1
ATOM 754 N N . SER A 1 96 ? -12.114 15.382 27.542 1.00 96.56 96 SER A N 1
ATOM 755 C CA . SER A 1 96 ? -11.747 15.262 28.952 1.00 96.56 96 SER A CA 1
ATOM 756 C C . SER A 1 96 ? -10.798 14.074 29.115 1.00 96.56 96 SER A C 1
ATOM 758 O O . SER A 1 96 ? -10.655 13.281 28.184 1.00 96.56 96 SER A O 1
ATOM 760 N N . GLU A 1 97 ? -10.203 13.886 30.291 1.00 96.25 97 GLU A N 1
ATOM 761 C CA . GLU A 1 97 ? -9.251 12.793 30.577 1.00 96.25 97 GLU A CA 1
ATOM 762 C C . GLU A 1 97 ? -9.784 11.374 30.283 1.00 96.25 97 GLU A C 1
ATOM 764 O O . GLU A 1 97 ? -9.033 10.465 29.930 1.00 96.25 97 GLU A O 1
ATOM 769 N N . ARG A 1 98 ? -11.106 11.187 30.362 1.00 96.75 98 ARG A N 1
ATOM 770 C CA . ARG A 1 98 ? -11.817 9.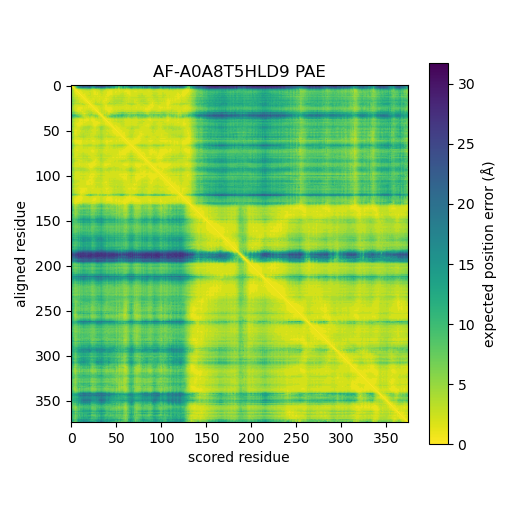942 30.018 1.00 96.75 98 ARG A CA 1
ATOM 771 C C . ARG A 1 98 ? -12.199 9.800 28.551 1.00 96.75 98 ARG A C 1
ATOM 773 O O . ARG A 1 98 ? -12.586 8.725 28.098 1.00 96.75 98 ARG A O 1
ATOM 780 N N . THR A 1 99 ? -12.115 10.890 27.804 1.00 98.00 99 THR A N 1
ATOM 781 C CA . THR A 1 99 ? -12.480 10.928 26.394 1.00 98.00 99 THR A CA 1
ATOM 782 C C . THR A 1 99 ? -11.295 10.446 25.576 1.00 98.00 99 THR A C 1
ATOM 784 O O . THR A 1 99 ? -10.319 11.170 25.437 1.00 98.00 99 THR A O 1
ATOM 787 N N . LEU A 1 100 ? -11.370 9.226 25.046 1.00 97.69 100 LEU A N 1
ATOM 788 C CA . LEU A 1 100 ? -10.390 8.697 24.097 1.00 97.69 100 LEU A CA 1
ATOM 789 C C . LEU A 1 100 ? -10.535 9.382 22.730 1.00 97.69 100 LEU A C 1
ATOM 791 O O . LEU A 1 100 ? -9.542 9.623 22.040 1.00 97.69 100 LEU A O 1
ATOM 795 N N . GLY A 1 101 ? -11.776 9.673 22.333 1.00 97.62 101 GLY A N 1
ATOM 796 C CA . GLY A 1 101 ? -12.095 10.138 20.991 1.00 97.62 101 GLY A CA 1
ATOM 797 C C . GLY A 1 101 ? -13.217 11.165 20.933 1.00 97.62 101 GLY A C 1
ATOM 798 O O . GLY A 1 101 ? -14.179 11.101 21.694 1.00 97.62 101 GLY A O 1
ATOM 799 N N . VAL A 1 102 ? -13.104 12.084 19.982 1.00 98.19 102 VAL A N 1
ATOM 800 C CA . VAL A 1 102 ? -14.067 13.148 19.670 1.00 98.19 102 VAL A CA 1
ATOM 801 C C . VAL A 1 102 ? -14.416 13.124 18.182 1.00 98.19 102 VAL A C 1
ATOM 803 O O . VAL A 1 102 ? -13.730 12.469 17.393 1.00 98.19 102 VAL A O 1
ATOM 806 N N . ARG A 1 103 ? -15.458 13.859 17.772 1.00 97.19 103 ARG A N 1
ATOM 807 C CA . ARG A 1 103 ? -15.932 13.901 16.372 1.00 97.19 103 ARG A CA 1
ATOM 808 C C . ARG A 1 103 ? -16.119 12.507 15.766 1.00 97.19 103 ARG A C 1
ATOM 810 O O . ARG A 1 103 ? -15.702 12.249 14.635 1.00 97.19 103 ARG A O 1
ATOM 817 N N . SER A 1 104 ? -16.667 11.593 16.556 1.00 97.44 104 SER A N 1
ATOM 818 C CA . SER A 1 104 ? -16.947 10.247 16.088 1.00 97.44 104 SER A CA 1
ATOM 819 C C . SER A 1 104 ? -18.027 10.243 15.008 1.00 97.44 104 SER A C 1
ATOM 821 O O . SER A 1 104 ? -18.849 11.154 14.945 1.00 97.44 104 SER A O 1
ATOM 823 N N . ASP A 1 105 ? -18.028 9.223 14.155 1.00 96.75 105 ASP A N 1
ATOM 824 C CA . ASP A 1 105 ? -19.098 8.980 13.187 1.00 96.75 105 ASP A CA 1
ATOM 825 C C . ASP A 1 105 ? -20.335 8.315 13.817 1.00 96.75 105 ASP A C 1
ATOM 827 O O . ASP A 1 105 ? -21.419 8.371 13.236 1.00 96.75 105 ASP A O 1
ATOM 831 N N . LYS A 1 106 ? -20.191 7.709 15.005 1.00 97.25 106 LYS A N 1
ATOM 832 C CA . LYS A 1 106 ? -21.260 6.989 15.705 1.00 97.25 106 LYS A CA 1
ATOM 833 C C . LYS A 1 106 ? -21.272 7.297 17.201 1.00 97.25 106 LYS A C 1
ATOM 835 O O . LYS A 1 106 ? -20.257 7.219 17.886 1.00 97.25 106 LYS A O 1
ATOM 840 N N . GLY A 1 107 ? -22.460 7.571 17.735 1.00 96.75 107 GLY A N 1
ATOM 841 C CA . GLY A 1 107 ? -22.741 7.361 19.157 1.00 96.75 107 GLY A CA 1
ATOM 842 C C . GLY A 1 107 ? -23.229 5.937 19.415 1.00 96.75 107 GLY A C 1
ATOM 843 O O . GLY A 1 107 ? -23.491 5.184 18.476 1.00 96.75 107 GLY A O 1
ATOM 844 N N . SER A 1 108 ? -23.413 5.570 20.685 1.00 96.56 108 SER A N 1
ATOM 845 C CA . SER A 1 108 ? -23.887 4.231 21.061 1.00 96.56 108 SER A CA 1
ATOM 846 C C . SER A 1 108 ? -25.219 3.876 20.379 1.00 96.56 108 SER A C 1
ATOM 848 O O . SER A 1 108 ? -25.368 2.787 19.834 1.00 96.56 108 SER A O 1
ATOM 850 N N . SER A 1 109 ? -26.146 4.834 20.259 1.00 97.00 109 SER A N 1
ATOM 851 C CA . SER A 1 109 ? -27.457 4.604 19.640 1.00 97.00 109 SER A CA 1
ATOM 852 C C . SER A 1 109 ? -27.437 4.241 18.156 1.00 97.00 109 SER A C 1
ATOM 854 O O . SER A 1 109 ? -28.444 3.737 17.647 1.00 97.00 109 SER A O 1
ATOM 856 N N . MET A 1 110 ? -26.308 4.481 17.486 1.00 97.62 110 MET A N 1
ATOM 857 C CA . MET A 1 110 ? -26.087 4.239 16.060 1.00 97.62 110 MET A CA 1
ATOM 858 C C . MET A 1 110 ? -25.431 2.878 15.784 1.00 97.62 110 MET A C 1
ATOM 860 O O . MET A 1 110 ? -25.236 2.512 14.627 1.00 97.62 110 MET A O 1
ATOM 864 N N . ILE A 1 111 ? -25.101 2.113 16.827 1.00 96.88 111 ILE A N 1
ATOM 865 C CA . ILE A 1 111 ? -24.609 0.740 16.707 1.00 96.88 111 ILE A CA 1
ATOM 866 C C . ILE A 1 111 ? -25.759 -0.187 16.276 1.00 96.88 111 ILE A C 1
ATOM 868 O O . ILE A 1 111 ? -26.897 -0.051 16.740 1.00 96.88 111 ILE A O 1
ATOM 872 N N . ASN A 1 112 ? -25.490 -1.153 15.387 1.00 96.12 112 ASN A N 1
ATOM 873 C CA . ASN A 1 112 ? -26.521 -2.039 14.851 1.00 96.12 112 ASN A CA 1
ATOM 874 C C . ASN A 1 112 ? -27.269 -2.784 15.963 1.00 96.12 112 ASN A C 1
ATOM 876 O O . ASN A 1 112 ? -26.688 -3.474 16.801 1.00 96.12 112 ASN A O 1
ATOM 880 N N . ARG A 1 113 ? -28.603 -2.722 15.929 1.00 95.62 113 ARG A N 1
ATOM 881 C CA . ARG A 1 113 ? -29.453 -3.319 16.967 1.00 95.62 113 ARG A CA 1
ATOM 882 C C . ARG A 1 113 ? -29.316 -4.838 17.085 1.00 95.62 113 ARG A C 1
ATOM 884 O O . ARG A 1 113 ? -29.496 -5.366 18.178 1.00 95.62 113 ARG A O 1
ATOM 891 N N . LYS A 1 114 ? -28.956 -5.555 16.013 1.00 95.81 114 LYS A N 1
ATOM 892 C CA . LYS A 1 114 ? -28.627 -6.992 16.084 1.00 95.81 114 LYS A CA 1
ATOM 893 C C . LYS A 1 114 ? -27.325 -7.229 16.852 1.00 95.81 114 LYS A C 1
ATOM 895 O O . LYS A 1 114 ? -27.248 -8.199 17.602 1.00 95.81 114 LYS A O 1
ATOM 900 N N . PHE A 1 115 ? -26.336 -6.344 16.701 1.00 96.62 115 PHE A N 1
ATOM 901 C CA . PHE A 1 115 ? -25.111 -6.373 17.501 1.00 96.62 115 PHE A CA 1
ATOM 902 C C . PHE A 1 115 ? -25.424 -6.080 18.975 1.00 96.62 115 PHE A C 1
ATOM 904 O O . PHE A 1 115 ? -25.036 -6.864 19.838 1.00 96.62 115 PHE A O 1
ATOM 911 N N . ILE A 1 116 ? -26.228 -5.044 19.261 1.00 96.69 116 ILE A N 1
ATOM 912 C CA . ILE A 1 116 ? -26.658 -4.702 20.632 1.00 96.69 116 ILE A CA 1
ATOM 913 C C . ILE A 1 116 ? -27.375 -5.870 21.322 1.00 96.69 116 ILE A C 1
ATOM 915 O O . ILE A 1 116 ? -26.975 -6.283 22.407 1.00 96.69 116 ILE A O 1
ATOM 919 N N . LYS A 1 117 ? -28.359 -6.498 20.665 1.00 95.88 117 LYS A N 1
ATOM 920 C CA . LYS A 1 117 ? -29.050 -7.687 21.205 1.00 95.88 117 LYS A CA 1
ATOM 921 C C . LYS A 1 117 ? -28.102 -8.843 21.537 1.00 95.88 117 LYS A C 1
ATOM 923 O O . LYS A 1 117 ? -28.391 -9.661 22.406 1.00 95.88 117 LYS A O 1
ATOM 928 N N . LYS A 1 118 ? -26.978 -8.950 20.827 1.00 96.06 118 LYS A N 1
ATOM 929 C CA . LYS A 1 118 ? -25.973 -9.984 21.078 1.00 96.06 118 LYS A CA 1
ATOM 930 C C . LYS A 1 118 ? -25.161 -9.685 22.333 1.00 96.06 118 LYS A C 1
ATOM 932 O O . LYS A 1 118 ? -24.963 -10.586 23.141 1.00 96.06 118 LYS A O 1
ATOM 937 N N . ILE A 1 119 ? -24.719 -8.442 22.498 1.00 96.31 119 ILE A N 1
ATOM 938 C CA . ILE A 1 119 ? -23.924 -8.006 23.654 1.00 96.31 119 ILE A CA 1
ATOM 939 C C . ILE A 1 119 ? -24.770 -7.748 24.907 1.00 96.31 119 ILE A C 1
ATOM 941 O O . ILE A 1 119 ? -24.219 -7.650 25.992 1.00 96.31 119 ILE A O 1
ATOM 945 N N . GLN A 1 120 ? -26.100 -7.718 24.802 1.00 96.38 120 GLN A N 1
ATOM 946 C CA . GLN A 1 120 ? -26.985 -7.783 25.970 1.00 96.38 120 GLN A CA 1
ATOM 947 C C . GLN A 1 120 ? -26.903 -9.129 26.703 1.00 96.38 120 GLN A C 1
ATOM 949 O O . GLN A 1 120 ? -27.296 -9.228 27.858 1.00 96.38 120 GLN A O 1
ATOM 954 N N . LYS A 1 121 ? -26.388 -10.188 26.065 1.00 95.12 121 LYS A N 1
ATOM 955 C CA . LYS A 1 121 ? -26.207 -11.482 26.728 1.00 95.12 121 LYS A CA 1
ATOM 956 C C . LYS A 1 121 ? -25.051 -11.391 27.731 1.00 95.12 121 LYS A C 1
ATOM 958 O O . LYS A 1 121 ? -23.914 -11.157 27.301 1.00 95.12 121 LYS A O 1
ATOM 963 N N . PRO A 1 122 ? -25.291 -11.640 29.032 1.00 88.31 122 PRO A N 1
ATOM 964 C CA . PRO A 1 122 ? -24.213 -11.716 30.008 1.00 88.31 122 PRO A CA 1
ATOM 965 C C . PRO A 1 122 ? -23.156 -12.732 29.558 1.00 88.31 122 PRO A C 1
ATOM 967 O O . PRO A 1 122 ? -23.490 -13.778 28.998 1.00 88.31 122 PRO A O 1
ATOM 970 N N . LYS A 1 123 ? -21.874 -12.430 29.790 1.00 88.00 123 LYS A N 1
ATOM 971 C CA . LYS A 1 123 ? -20.706 -13.239 29.368 1.00 88.00 123 LYS A CA 1
ATOM 972 C C . LYS A 1 123 ? -20.403 -13.264 27.862 1.00 88.00 123 LYS A C 1
ATOM 974 O O . LYS A 1 123 ? -19.395 -13.866 27.488 1.00 88.00 123 LYS A O 1
ATOM 979 N N . GLN A 1 124 ? -21.183 -12.614 26.988 1.00 96.88 124 GLN A N 1
ATOM 980 C CA . GLN A 1 124 ? -20.778 -12.451 25.585 1.00 96.88 124 GLN A CA 1
ATOM 981 C C . GLN A 1 124 ? -19.449 -11.691 25.541 1.00 96.88 124 GLN A C 1
ATOM 983 O O . GLN A 1 124 ? -19.406 -10.494 25.805 1.00 96.88 124 GLN A O 1
ATOM 988 N N . LYS A 1 125 ? -18.357 -12.383 25.207 1.00 97.75 125 LYS A N 1
ATOM 989 C CA . LYS A 1 125 ? -17.044 -11.754 25.049 1.00 97.75 125 LYS A CA 1
ATOM 990 C C . LYS A 1 125 ? -17.052 -10.856 23.815 1.00 97.75 125 LYS A C 1
ATOM 992 O O . LYS A 1 125 ? -17.545 -11.264 22.758 1.00 97.75 125 LYS A O 1
ATOM 997 N N . ILE A 1 126 ? -16.492 -9.664 23.961 1.00 98.19 126 ILE A N 1
ATOM 998 C CA . ILE A 1 126 ? -16.312 -8.688 22.892 1.00 98.19 126 ILE A CA 1
ATOM 999 C C . ILE A 1 126 ? -14.817 -8.391 22.810 1.00 98.19 126 ILE A C 1
ATOM 1001 O O . ILE A 1 126 ? -14.190 -8.073 23.823 1.00 98.19 126 ILE A O 1
ATOM 1005 N N . THR A 1 127 ? -14.245 -8.523 21.620 1.00 98.12 127 THR A N 1
ATOM 1006 C CA . THR A 1 127 ? -12.878 -8.085 21.332 1.00 98.12 127 THR A CA 1
ATOM 1007 C C . THR A 1 127 ? -12.944 -6.680 20.756 1.00 98.12 127 THR A C 1
ATOM 1009 O O . THR A 1 127 ? -13.717 -6.428 19.834 1.00 98.12 127 THR A O 1
ATOM 1012 N N . PHE A 1 128 ? -12.149 -5.775 21.314 1.00 97.75 128 PHE A N 1
ATOM 1013 C CA . PHE A 1 128 ? -12.004 -4.405 20.852 1.00 97.75 128 PHE A CA 1
ATOM 1014 C C . PHE A 1 128 ? -10.608 -4.216 20.283 1.00 97.75 128 PHE A C 1
ATOM 1016 O O . PHE A 1 128 ? -9.634 -4.518 20.973 1.00 97.75 128 PHE A O 1
ATOM 1023 N N . THR A 1 129 ? -10.517 -3.670 19.075 1.00 94.94 129 THR A N 1
ATOM 1024 C CA . THR A 1 129 ? -9.246 -3.306 18.441 1.00 94.94 129 THR A CA 1
ATOM 1025 C C . THR A 1 129 ? -9.281 -1.833 18.070 1.00 94.94 129 THR A C 1
ATOM 1027 O O . THR A 1 129 ? -10.189 -1.386 17.374 1.00 94.94 129 THR A O 1
ATOM 1030 N N . ILE A 1 130 ? -8.310 -1.066 18.563 1.00 94.62 130 ILE A N 1
ATOM 1031 C CA . ILE A 1 130 ? -8.119 0.341 18.200 1.00 94.62 130 ILE A CA 1
ATOM 1032 C C . ILE A 1 130 ? -6.880 0.443 17.333 1.00 94.62 130 ILE A C 1
ATOM 1034 O O . ILE A 1 130 ? -5.803 0.021 17.754 1.00 94.62 130 ILE A O 1
ATOM 1038 N N . GLU A 1 131 ? -7.017 1.043 16.158 1.00 89.75 131 GLU A N 1
ATOM 1039 C CA . GLU A 1 131 ? -5.907 1.215 15.225 1.00 89.75 131 GLU A CA 1
ATOM 1040 C C . GLU A 1 131 ? -6.076 2.458 14.340 1.00 89.75 131 GLU A C 1
ATOM 1042 O O . GLU A 1 131 ? -7.180 3.003 14.244 1.00 89.75 131 GLU A O 1
ATOM 1047 N N . PRO A 1 132 ? -4.995 2.951 13.709 1.00 87.00 132 PRO A N 1
ATOM 1048 C CA . PRO A 1 132 ? -5.063 4.060 12.765 1.00 87.00 132 PRO A CA 1
ATOM 1049 C C . PRO A 1 132 ? -6.043 3.816 11.622 1.00 87.00 132 PRO A C 1
ATOM 1051 O O . PRO A 1 132 ? -6.147 2.717 11.077 1.00 87.00 132 PRO A O 1
ATOM 1054 N N . GLN A 1 133 ? -6.755 4.872 11.230 1.00 87.62 133 GLN A N 1
ATOM 1055 C CA . GLN A 1 133 ? -7.615 4.822 10.056 1.00 87.62 133 GLN A CA 1
ATOM 1056 C C . GLN A 1 133 ? -6.771 4.883 8.776 1.00 87.62 133 GLN A C 1
ATOM 1058 O O . GLN A 1 133 ? -6.251 5.941 8.425 1.00 87.62 133 GLN A O 1
ATOM 1063 N N . ILE A 1 134 ? -6.720 3.777 8.036 1.00 89.50 134 ILE A N 1
ATOM 1064 C CA . ILE A 1 134 ? -6.182 3.750 6.673 1.00 89.50 134 ILE A CA 1
ATOM 1065 C C . ILE A 1 134 ? -7.244 4.229 5.683 1.00 89.50 134 ILE A C 1
ATOM 1067 O O . ILE A 1 134 ? -8.407 3.835 5.763 1.00 89.50 134 ILE A O 1
ATOM 1071 N N . LYS A 1 135 ? -6.833 5.082 4.744 1.00 90.75 135 LYS A N 1
ATOM 1072 C CA . LYS A 1 135 ? -7.666 5.611 3.657 1.00 90.75 135 LYS A CA 1
ATOM 1073 C C . LYS A 1 135 ? -7.120 5.298 2.275 1.00 90.75 135 LYS A C 1
ATOM 1075 O O . LYS A 1 135 ? -7.907 5.248 1.337 1.00 90.75 135 LYS A O 1
ATOM 1080 N N . ALA A 1 136 ? -5.805 5.137 2.139 1.00 95.06 136 ALA A N 1
ATOM 1081 C CA . ALA A 1 136 ? -5.172 4.950 0.843 1.00 95.06 136 ALA A CA 1
ATOM 1082 C C . ALA A 1 136 ? -4.148 3.816 0.858 1.00 95.06 136 ALA A C 1
ATOM 1084 O O . ALA A 1 136 ? -3.378 3.664 1.810 1.00 95.06 136 ALA A O 1
ATOM 1085 N N . VAL A 1 137 ? -4.119 3.066 -0.239 1.00 96.88 137 VAL A N 1
ATOM 1086 C CA . VAL A 1 137 ? -3.064 2.107 -0.552 1.00 96.88 137 VAL A CA 1
ATOM 1087 C C . VAL A 1 137 ? -2.299 2.654 -1.750 1.00 96.88 137 VAL A C 1
ATOM 1089 O O . VAL A 1 137 ? -2.825 2.743 -2.860 1.00 96.88 137 VAL A O 1
ATOM 1092 N N . VAL A 1 138 ? -1.068 3.075 -1.484 1.00 97.12 138 VAL A N 1
ATOM 1093 C CA . VAL A 1 138 ? -0.093 3.523 -2.472 1.00 97.12 138 VAL A CA 1
ATOM 1094 C C . VAL A 1 138 ? 0.723 2.308 -2.887 1.00 97.12 138 VAL A C 1
ATOM 1096 O O . VAL A 1 138 ? 1.194 1.563 -2.030 1.00 97.12 138 VAL A O 1
ATOM 1099 N N . MET A 1 139 ? 0.861 2.076 -4.184 1.00 97.12 139 MET A N 1
ATOM 1100 C CA . MET A 1 139 ? 1.528 0.892 -4.714 1.00 97.12 139 MET A CA 1
ATOM 1101 C C . MET A 1 139 ? 2.547 1.293 -5.772 1.00 97.12 139 MET A C 1
ATOM 1103 O O . MET A 1 139 ? 2.267 2.158 -6.608 1.00 97.12 139 MET A O 1
ATOM 1107 N N . ASP A 1 140 ? 3.700 0.633 -5.765 1.00 95.50 140 ASP A N 1
ATOM 1108 C CA . ASP A 1 140 ? 4.473 0.506 -6.991 1.00 95.50 140 ASP A CA 1
ATOM 1109 C C . ASP A 1 140 ? 3.722 -0.350 -8.023 1.00 95.50 140 ASP A C 1
ATOM 1111 O O . ASP A 1 140 ? 2.720 -1.006 -7.720 1.00 95.50 140 ASP A O 1
ATOM 1115 N N . PHE A 1 141 ? 4.196 -0.308 -9.264 1.00 95.00 141 PHE A N 1
ATOM 1116 C CA . PHE A 1 141 ? 3.601 -1.006 -10.385 1.00 95.00 141 PHE A CA 1
ATOM 1117 C C . PHE A 1 141 ? 4.431 -2.213 -10.834 1.00 95.00 141 PHE A C 1
ATOM 1119 O O . PHE A 1 141 ? 3.975 -3.348 -10.658 1.00 95.00 141 PHE A O 1
ATOM 1126 N N . ASP A 1 142 ? 5.625 -1.973 -11.380 1.00 91.94 142 ASP A N 1
ATOM 1127 C CA . ASP A 1 142 ? 6.525 -3.020 -11.870 1.00 91.94 142 ASP A CA 1
ATOM 1128 C C . ASP A 1 142 ? 6.964 -3.935 -10.719 1.00 91.94 142 ASP A C 1
ATOM 1130 O O . ASP A 1 142 ? 7.247 -3.466 -9.623 1.00 91.94 142 ASP A O 1
ATOM 1134 N N . ASP A 1 143 ? 6.944 -5.248 -10.947 1.00 92.44 143 ASP A N 1
ATOM 1135 C CA . ASP A 1 143 ? 7.290 -6.311 -9.987 1.00 92.44 143 ASP A CA 1
ATOM 1136 C C . ASP A 1 143 ? 6.520 -6.296 -8.650 1.00 92.44 143 ASP A C 1
ATOM 1138 O O . ASP A 1 143 ? 6.739 -7.142 -7.789 1.00 92.44 143 ASP A O 1
ATOM 1142 N N . THR A 1 144 ? 5.530 -5.413 -8.521 1.00 95.00 144 THR A N 1
ATOM 1143 C CA . THR A 1 144 ? 4.555 -5.385 -7.430 1.00 95.00 144 THR A CA 1
ATOM 1144 C C . THR A 1 144 ? 3.207 -5.899 -7.931 1.00 95.00 144 THR A C 1
ATOM 1146 O O . THR A 1 144 ? 2.679 -6.882 -7.420 1.00 95.00 144 THR A O 1
ATOM 1149 N N . ILE A 1 145 ? 2.647 -5.285 -8.979 1.00 95.88 145 ILE A N 1
ATOM 1150 C CA . ILE A 1 145 ? 1.352 -5.678 -9.563 1.00 95.88 145 ILE A CA 1
ATOM 1151 C C . ILE A 1 145 ? 1.546 -6.569 -10.792 1.00 95.88 145 ILE A C 1
ATOM 1153 O O . ILE A 1 145 ? 0.825 -7.560 -10.966 1.00 95.88 145 ILE A O 1
ATOM 1157 N N . GLU A 1 146 ? 2.509 -6.227 -11.643 1.00 93.56 146 GLU A N 1
ATOM 1158 C CA . GLU A 1 146 ? 2.851 -6.976 -12.851 1.00 93.56 146 GLU A CA 1
ATOM 1159 C C . GLU A 1 146 ? 4.242 -7.592 -12.771 1.00 93.56 146 GLU A C 1
ATOM 1161 O O . GLU A 1 146 ? 5.131 -7.054 -12.128 1.00 93.56 146 GLU A O 1
ATOM 1166 N N . ASP A 1 147 ? 4.423 -8.721 -13.442 1.00 91.81 147 ASP A N 1
ATOM 1167 C CA . ASP A 1 147 ? 5.652 -9.506 -13.396 1.00 91.81 147 ASP A CA 1
ATOM 1168 C C . ASP A 1 147 ? 6.575 -9.095 -14.551 1.00 91.81 147 ASP A C 1
ATOM 1170 O O . ASP A 1 147 ? 6.578 -9.708 -15.626 1.00 91.81 147 ASP A O 1
ATOM 1174 N N . PHE A 1 148 ? 7.308 -7.994 -14.362 1.00 89.94 148 PHE A N 1
ATOM 1175 C CA . PHE A 1 148 ? 8.214 -7.467 -15.381 1.00 89.94 148 PHE A CA 1
ATOM 1176 C C . PHE A 1 148 ? 9.471 -8.331 -15.494 1.00 89.94 148 PHE A C 1
ATOM 1178 O O . PHE A 1 148 ? 9.943 -8.605 -16.602 1.00 89.94 148 PHE A O 1
ATOM 1185 N N . GLN A 1 149 ? 9.982 -8.843 -14.375 1.00 85.69 149 GLN A N 1
ATOM 1186 C CA . GLN A 1 149 ? 11.143 -9.733 -14.366 1.00 85.69 149 GLN A CA 1
ATOM 1187 C C . GLN A 1 149 ? 10.942 -11.015 -15.175 1.00 85.69 149 GLN A C 1
ATOM 1189 O O . GLN A 1 149 ? 11.864 -11.429 -15.885 1.00 85.69 149 GLN A O 1
ATOM 1194 N N . LEU A 1 150 ? 9.743 -11.609 -15.159 1.00 85.75 150 LEU A N 1
ATOM 1195 C CA . LEU A 1 150 ? 9.417 -12.749 -16.021 1.00 85.75 150 LEU A CA 1
ATOM 1196 C C . LEU A 1 150 ? 9.610 -12.432 -17.513 1.00 85.75 150 LEU A C 1
ATOM 1198 O O . LEU A 1 150 ? 9.982 -13.309 -18.302 1.00 85.75 150 LEU A O 1
ATOM 1202 N N . VAL A 1 151 ? 9.352 -11.186 -17.910 1.00 90.31 151 VAL A N 1
ATOM 1203 C CA . VAL A 1 151 ? 9.480 -10.722 -19.296 1.00 90.31 151 VAL A CA 1
ATOM 1204 C C . VAL A 1 151 ? 10.919 -10.330 -19.621 1.00 90.31 151 VAL A C 1
ATOM 1206 O O . VAL A 1 151 ? 11.395 -10.645 -20.714 1.00 90.31 151 VAL A O 1
ATOM 1209 N N . LYS A 1 152 ? 11.626 -9.705 -18.673 1.00 89.44 152 LYS A N 1
ATOM 1210 C CA . LYS A 1 152 ? 12.953 -9.097 -18.851 1.00 89.44 152 LYS A CA 1
ATOM 1211 C C . LYS A 1 152 ? 13.966 -10.016 -19.536 1.00 89.44 152 LYS A C 1
ATOM 1213 O O . LYS A 1 152 ? 14.540 -9.649 -20.557 1.00 89.44 152 LYS A O 1
ATOM 1218 N N . ASN A 1 153 ? 14.145 -11.240 -19.037 1.00 86.00 153 ASN A N 1
ATOM 1219 C CA . ASN A 1 153 ? 15.166 -12.145 -19.582 1.00 86.00 153 ASN A CA 1
ATOM 1220 C C . ASN A 1 153 ? 14.878 -12.523 -21.041 1.00 86.00 153 ASN A C 1
ATOM 1222 O O . ASN A 1 153 ? 15.778 -12.563 -21.878 1.00 86.00 153 ASN A O 1
ATOM 1226 N N . LYS A 1 154 ? 13.604 -12.763 -21.373 1.00 92.62 154 LYS A N 1
ATOM 1227 C CA . LYS A 1 154 ? 13.203 -13.089 -22.748 1.00 92.62 154 LYS A CA 1
ATOM 1228 C C . LYS A 1 154 ? 13.274 -11.869 -23.662 1.00 92.62 154 LYS A C 1
ATOM 1230 O O . LYS A 1 154 ? 13.610 -12.019 -24.832 1.00 92.62 154 LYS A O 1
ATOM 1235 N N . LEU A 1 155 ? 12.985 -10.687 -23.124 1.00 94.56 155 LEU A N 1
ATOM 1236 C CA . LEU A 1 155 ? 13.083 -9.416 -23.828 1.00 94.56 155 LEU A CA 1
ATOM 1237 C C . LEU A 1 155 ? 14.524 -9.127 -24.243 1.00 94.56 155 LEU A C 1
ATOM 1239 O O . LEU A 1 155 ? 14.769 -8.868 -25.414 1.00 94.56 155 LEU A O 1
ATOM 1243 N N . TYR A 1 156 ? 15.490 -9.221 -23.328 1.00 93.62 156 TYR A N 1
ATOM 1244 C CA . TYR A 1 156 ? 16.886 -8.921 -23.664 1.00 93.62 156 TYR A CA 1
ATOM 1245 C C . TYR A 1 156 ? 17.468 -9.935 -24.651 1.00 93.62 156 TYR A C 1
ATOM 1247 O O . TYR A 1 156 ? 18.166 -9.539 -25.579 1.00 93.62 156 TYR A O 1
ATOM 1255 N N . LEU A 1 157 ? 17.095 -11.215 -24.538 1.00 93.31 157 LEU A N 1
ATOM 1256 C CA . LEU A 1 157 ? 17.430 -12.233 -25.543 1.00 93.31 157 LEU A CA 1
ATOM 1257 C C . LEU A 1 157 ? 16.783 -11.970 -26.908 1.00 93.31 157 LEU A C 1
ATOM 1259 O O . LEU A 1 157 ? 17.347 -12.316 -27.941 1.00 93.31 157 LEU A O 1
ATOM 1263 N N . HIS A 1 158 ? 15.580 -11.403 -26.935 1.00 95.75 158 HIS A N 1
ATOM 1264 C CA . HIS A 1 158 ? 14.929 -11.016 -28.180 1.00 95.75 158 HIS A CA 1
ATOM 1265 C C . HIS A 1 158 ? 15.633 -9.815 -28.821 1.00 95.75 158 HIS A C 1
ATOM 1267 O O . HIS A 1 158 ? 15.959 -9.861 -30.006 1.00 95.75 158 HIS A O 1
ATOM 1273 N N . MET A 1 159 ? 15.938 -8.784 -28.031 1.00 97.19 159 MET A N 1
ATOM 1274 C CA . MET A 1 159 ? 16.647 -7.601 -28.513 1.00 97.19 159 MET A CA 1
ATOM 1275 C C . MET A 1 159 ? 18.059 -7.933 -28.996 1.00 97.19 159 MET A C 1
ATOM 1277 O O . MET A 1 159 ? 18.473 -7.417 -30.028 1.00 97.19 159 MET A O 1
ATOM 1281 N N . SER A 1 160 ? 18.788 -8.816 -28.308 1.00 95.69 160 SER A N 1
ATOM 1282 C CA . SER A 1 160 ? 20.144 -9.202 -28.713 1.00 95.69 160 SER A CA 1
ATOM 1283 C C . SER A 1 160 ? 20.180 -9.903 -30.074 1.00 95.69 160 SER A C 1
ATOM 1285 O O . SER A 1 160 ? 21.089 -9.655 -30.862 1.00 95.69 160 SER A O 1
ATOM 1287 N N . LYS A 1 161 ? 19.155 -10.703 -30.403 1.00 96.31 161 LYS A N 1
ATOM 1288 C CA . LYS A 1 161 ? 18.996 -11.301 -31.740 1.00 96.31 161 LYS A CA 1
ATOM 1289 C C . LYS A 1 161 ? 18.790 -10.242 -32.817 1.00 96.31 161 LYS A C 1
ATOM 1291 O O . LYS A 1 161 ? 19.494 -10.266 -33.819 1.00 96.31 161 LYS A O 1
ATOM 1296 N N . ILE A 1 162 ? 17.894 -9.281 -32.579 1.00 97.19 162 ILE A N 1
ATOM 1297 C CA . ILE A 1 162 ? 17.661 -8.163 -33.510 1.00 97.19 162 ILE A CA 1
ATOM 1298 C C . ILE A 1 162 ? 18.953 -7.366 -33.724 1.00 97.19 162 ILE A C 1
ATOM 1300 O O . ILE A 1 162 ? 19.281 -6.998 -34.851 1.00 97.19 162 ILE A O 1
ATOM 1304 N N . LEU A 1 163 ? 19.686 -7.092 -32.641 1.00 96.62 163 LEU A N 1
ATOM 1305 C CA . LEU A 1 163 ? 20.922 -6.319 -32.695 1.00 96.62 163 LEU A CA 1
ATOM 1306 C C . LEU A 1 163 ? 22.023 -7.039 -33.488 1.00 96.62 163 LEU A C 1
ATOM 1308 O O . LEU A 1 163 ? 22.743 -6.391 -34.246 1.00 96.62 163 LEU A O 1
ATOM 1312 N N . PHE A 1 164 ? 22.109 -8.363 -33.361 1.00 96.44 164 PHE A N 1
ATOM 1313 C CA . PHE A 1 164 ? 23.022 -9.186 -34.147 1.00 96.44 164 PHE A CA 1
ATOM 1314 C C . PHE A 1 164 ? 22.634 -9.207 -35.628 1.00 96.44 164 PHE A C 1
ATOM 1316 O O . PHE A 1 164 ? 23.428 -8.821 -36.478 1.00 96.44 164 PHE A O 1
ATOM 1323 N N . GLU A 1 165 ? 21.390 -9.573 -35.940 1.00 96.62 165 GLU A N 1
ATOM 1324 C CA . GLU A 1 165 ? 20.919 -9.736 -37.322 1.00 96.62 165 GLU A CA 1
ATOM 1325 C C . GLU A 1 165 ? 20.990 -8.438 -38.139 1.00 96.62 165 GLU A C 1
ATOM 1327 O O . GLU A 1 165 ? 21.222 -8.477 -39.347 1.00 96.62 165 GLU A O 1
ATOM 1332 N N . LYS A 1 166 ? 20.776 -7.283 -37.497 1.00 96.19 166 LYS A N 1
ATOM 1333 C CA . LYS A 1 166 ? 20.653 -5.995 -38.193 1.00 96.19 166 LYS A CA 1
ATOM 1334 C C . LYS A 1 166 ? 21.902 -5.119 -38.127 1.00 96.19 166 LYS A C 1
ATOM 1336 O O . LYS A 1 166 ? 22.100 -4.293 -39.019 1.00 96.19 166 LYS A O 1
ATOM 1341 N N . TYR A 1 167 ? 22.718 -5.263 -37.082 1.00 95.19 167 TYR A N 1
ATOM 1342 C CA . TYR A 1 167 ? 23.863 -4.379 -36.831 1.00 95.19 167 TYR A CA 1
ATOM 1343 C C . TYR A 1 167 ? 25.167 -5.120 -36.521 1.00 95.19 167 TYR A C 1
ATOM 1345 O O . TYR A 1 167 ? 26.147 -4.458 -36.191 1.00 95.19 167 TYR A O 1
ATOM 1353 N N . ASP A 1 168 ? 25.186 -6.454 -36.612 1.00 94.25 168 ASP A N 1
ATOM 1354 C CA . ASP A 1 168 ? 26.357 -7.298 -36.325 1.00 94.25 168 ASP A CA 1
ATOM 1355 C C . ASP A 1 168 ? 26.895 -7.143 -34.886 1.00 94.25 168 ASP A C 1
ATOM 1357 O O . ASP A 1 168 ? 28.078 -7.312 -34.591 1.00 94.25 168 ASP A O 1
ATOM 1361 N N . ILE A 1 169 ? 26.008 -6.807 -33.941 1.00 94.25 169 ILE A N 1
ATOM 1362 C CA . ILE A 1 169 ? 26.356 -6.717 -32.519 1.00 94.25 169 ILE A CA 1
ATOM 1363 C C . ILE A 1 169 ? 26.141 -8.085 -31.876 1.00 94.25 169 ILE A C 1
ATOM 1365 O O . ILE A 1 169 ? 25.007 -8.525 -31.690 1.00 94.25 169 ILE A O 1
ATOM 1369 N N . TYR A 1 170 ? 27.233 -8.743 -31.484 1.00 93.19 170 TYR A N 1
ATOM 1370 C CA . TYR A 1 170 ? 27.184 -10.082 -30.894 1.00 93.19 170 TYR A CA 1
ATOM 1371 C C . TYR A 1 170 ? 26.242 -10.173 -29.673 1.00 93.19 170 TYR A C 1
ATOM 1373 O O . TYR A 1 170 ? 26.271 -9.285 -28.804 1.00 93.19 170 TYR A O 1
ATOM 1381 N N . PRO A 1 171 ? 25.437 -11.253 -29.556 1.00 92.25 171 PRO A N 1
ATOM 1382 C CA . PRO A 1 171 ? 24.432 -11.383 -28.503 1.00 92.25 171 PRO A CA 1
ATOM 1383 C C . PRO A 1 171 ? 24.977 -11.239 -27.081 1.00 92.25 171 PRO A C 1
ATOM 1385 O O . PRO A 1 171 ? 24.378 -10.542 -26.269 1.00 92.25 171 PRO A O 1
ATOM 1388 N N . ASP A 1 172 ? 26.135 -11.824 -26.780 1.00 91.50 172 ASP A N 1
ATOM 1389 C CA . ASP A 1 172 ? 26.733 -11.748 -25.442 1.00 91.50 172 ASP A CA 1
ATOM 1390 C C . ASP A 1 172 ? 27.083 -10.311 -25.043 1.00 91.50 172 ASP A C 1
ATOM 1392 O O . ASP A 1 172 ? 26.877 -9.900 -23.901 1.00 91.50 172 ASP A O 1
ATOM 1396 N N . SER A 1 173 ? 27.598 -9.526 -25.991 1.00 89.06 173 SER A N 1
ATOM 1397 C CA . SER A 1 173 ? 27.980 -8.134 -25.758 1.00 89.06 173 SER A CA 1
ATOM 1398 C C . SER A 1 173 ? 26.759 -7.235 -25.590 1.00 89.06 173 SER A C 1
ATOM 1400 O O . SER A 1 173 ? 26.731 -6.416 -24.673 1.00 89.06 173 SER A O 1
ATOM 1402 N N . SER A 1 174 ? 25.726 -7.412 -26.419 1.00 89.44 174 SER A N 1
ATOM 1403 C CA . SER A 1 174 ? 24.480 -6.649 -26.277 1.00 89.44 174 SER A CA 1
ATOM 1404 C C . SER A 1 174 ? 23.708 -7.022 -25.010 1.00 89.44 174 SER A C 1
ATOM 1406 O O . SER A 1 174 ? 23.195 -6.133 -24.339 1.00 89.44 174 SER A O 1
ATOM 1408 N N . LEU A 1 175 ? 23.673 -8.301 -24.621 1.00 90.38 175 LEU A N 1
ATOM 1409 C CA . LEU A 1 175 ? 23.072 -8.736 -23.356 1.00 90.38 175 LEU A CA 1
ATOM 1410 C C . LEU A 1 175 ? 23.779 -8.126 -22.147 1.00 90.38 175 LEU A C 1
ATOM 1412 O O . LEU A 1 175 ? 23.105 -7.643 -21.240 1.00 90.38 175 LEU A O 1
ATOM 1416 N N . ARG A 1 176 ? 25.119 -8.135 -22.121 1.00 89.56 176 ARG A N 1
ATOM 1417 C CA . ARG A 1 176 ? 25.884 -7.482 -21.047 1.00 89.56 176 ARG A CA 1
ATOM 1418 C C . ARG A 1 176 ? 25.548 -5.997 -20.964 1.00 89.56 176 ARG A C 1
ATOM 1420 O O . ARG A 1 176 ? 25.146 -5.542 -19.901 1.00 89.56 176 ARG A O 1
ATOM 1427 N N . PHE A 1 177 ? 25.592 -5.288 -22.093 1.00 88.12 177 PHE A N 1
ATOM 1428 C CA . PHE A 1 177 ? 25.261 -3.864 -22.142 1.00 88.12 177 PHE A CA 1
ATOM 1429 C C . PHE A 1 177 ? 23.835 -3.575 -21.648 1.00 88.12 177 PHE A C 1
ATOM 1431 O O . PHE A 1 177 ? 23.635 -2.686 -20.825 1.00 88.12 177 PHE A O 1
ATOM 1438 N N . LEU A 1 178 ? 22.839 -4.334 -22.120 1.00 86.81 178 LEU A N 1
ATOM 1439 C CA . LEU A 1 178 ? 21.438 -4.151 -21.726 1.00 86.81 178 LEU A CA 1
ATOM 1440 C C . LEU A 1 178 ? 21.212 -4.412 -20.231 1.00 86.81 178 LEU A C 1
ATOM 1442 O O . LEU A 1 178 ? 20.414 -3.713 -19.615 1.00 86.81 178 LEU A O 1
ATOM 1446 N N . ASN A 1 179 ? 21.912 -5.382 -19.638 1.00 86.44 179 ASN A N 1
ATOM 1447 C CA . ASN A 1 179 ? 21.846 -5.607 -18.195 1.00 86.44 179 ASN A CA 1
ATOM 1448 C C . ASN A 1 179 ? 22.547 -4.486 -17.416 1.00 86.44 179 ASN A C 1
ATOM 1450 O O . ASN A 1 179 ? 21.985 -3.980 -16.452 1.00 86.44 179 ASN A O 1
ATOM 1454 N N . GLU A 1 180 ? 23.734 -4.057 -17.848 1.00 84.50 180 GLU A N 1
ATOM 1455 C CA . GLU A 1 180 ? 24.487 -2.989 -17.181 1.00 84.50 180 GLU A CA 1
ATOM 1456 C C . GLU A 1 180 ? 23.733 -1.655 -17.195 1.00 84.50 180 GLU A C 1
ATOM 1458 O O . GLU A 1 180 ? 23.643 -0.987 -16.164 1.00 84.50 180 GLU A O 1
ATOM 1463 N N . ILE A 1 181 ? 23.152 -1.264 -18.334 1.00 80.88 181 ILE A N 1
ATOM 1464 C CA . ILE A 1 181 ? 22.388 -0.014 -18.424 1.00 80.88 181 ILE A CA 1
ATOM 1465 C C . ILE A 1 181 ? 21.098 -0.082 -17.596 1.00 80.88 181 ILE A C 1
ATOM 1467 O O . ILE A 1 181 ? 20.746 0.895 -16.934 1.00 80.88 181 ILE A O 1
ATOM 1471 N N . ASP A 1 182 ? 20.425 -1.234 -17.552 1.00 80.50 182 ASP A N 1
ATOM 1472 C CA . ASP A 1 182 ? 19.257 -1.456 -16.693 1.00 80.50 182 ASP A CA 1
ATOM 1473 C C . ASP A 1 182 ? 19.628 -1.371 -15.204 1.00 80.50 182 ASP A C 1
ATOM 1475 O O . ASP A 1 182 ? 18.955 -0.687 -14.442 1.00 80.50 182 ASP A O 1
ATOM 1479 N N . GLU A 1 183 ? 20.752 -1.956 -14.784 1.00 77.25 183 GLU A N 1
ATOM 1480 C CA . GLU A 1 183 ? 21.244 -1.838 -13.405 1.00 77.25 183 GLU A CA 1
ATOM 1481 C C . GLU A 1 183 ? 21.657 -0.405 -13.040 1.00 77.25 183 GLU A C 1
ATOM 1483 O O . GLU A 1 183 ? 21.380 0.081 -11.943 1.00 77.25 183 GLU A O 1
ATOM 1488 N N . ILE A 1 184 ? 22.322 0.323 -13.938 1.00 71.50 184 ILE A N 1
ATOM 1489 C CA . ILE A 1 184 ? 22.725 1.712 -13.670 1.00 71.50 184 ILE A CA 1
ATOM 1490 C C . ILE A 1 184 ? 21.489 2.589 -13.467 1.00 71.50 184 ILE A C 1
ATOM 1492 O O . ILE A 1 184 ? 21.402 3.354 -12.503 1.00 71.50 184 ILE A O 1
ATOM 1496 N N . THR A 1 185 ? 20.524 2.458 -14.369 1.00 66.94 185 THR A N 1
ATOM 1497 C CA . THR A 1 185 ? 19.301 3.266 -14.377 1.00 66.94 185 THR A CA 1
ATOM 1498 C C . THR A 1 185 ? 18.303 2.825 -13.303 1.00 66.94 185 THR A C 1
ATOM 1500 O O . THR A 1 185 ? 17.549 3.658 -12.800 1.00 66.94 185 THR A O 1
ATOM 1503 N N . GLY A 1 186 ? 18.332 1.547 -12.922 1.00 60.00 186 GLY A N 1
ATOM 1504 C CA . GLY A 1 186 ? 17.413 0.914 -11.986 1.00 60.00 186 GLY A CA 1
ATOM 1505 C C . GLY A 1 186 ? 17.956 0.646 -10.582 1.00 60.00 186 GLY A C 1
ATOM 1506 O O . GLY A 1 186 ? 17.168 0.148 -9.778 1.00 60.00 186 GLY A O 1
ATOM 1507 N N . HIS A 1 187 ? 19.242 0.919 -10.282 1.00 56.44 187 HIS A N 1
ATOM 1508 C CA . HIS A 1 187 ? 19.859 0.597 -8.977 1.00 56.44 187 HIS A CA 1
ATOM 1509 C C . HIS A 1 187 ? 20.897 1.620 -8.465 1.00 56.44 187 HIS A C 1
ATOM 1511 O O . HIS A 1 187 ? 20.960 1.865 -7.261 1.00 56.44 187 HIS A O 1
ATOM 1517 N N . LYS A 1 188 ? 21.730 2.252 -9.310 1.00 49.28 188 LYS A N 1
ATOM 1518 C CA . LYS A 1 188 ? 22.886 3.072 -8.848 1.00 49.28 188 LYS A CA 1
ATOM 1519 C C . LYS A 1 188 ? 22.585 4.569 -8.668 1.00 49.28 188 LYS A C 1
ATOM 1521 O O . LYS A 1 188 ? 23.325 5.430 -9.135 1.00 49.28 188 LYS A O 1
ATOM 1526 N N . GLY A 1 189 ? 21.501 4.895 -7.959 1.00 46.97 189 GLY A N 1
ATOM 1527 C CA . GLY A 1 189 ? 21.229 6.271 -7.500 1.00 46.97 189 GLY A CA 1
ATOM 1528 C C . GLY A 1 189 ? 20.673 7.236 -8.556 1.00 46.97 189 GLY A C 1
ATOM 1529 O O . GLY A 1 189 ? 20.551 8.430 -8.291 1.00 46.97 189 GLY A O 1
ATOM 1530 N N . MET A 1 190 ? 20.299 6.730 -9.733 1.00 52.84 190 MET A N 1
ATOM 1531 C CA . MET A 1 190 ? 19.667 7.501 -10.817 1.00 52.84 190 MET A CA 1
ATOM 1532 C C . MET A 1 190 ? 18.142 7.299 -10.875 1.00 52.84 190 MET A C 1
ATOM 1534 O O . MET A 1 190 ? 17.483 7.781 -11.802 1.00 52.84 190 MET A O 1
ATOM 1538 N N . HIS A 1 191 ? 17.593 6.624 -9.857 1.00 54.38 191 HIS A N 1
ATOM 1539 C CA . HIS A 1 191 ? 16.166 6.408 -9.662 1.00 54.38 191 HIS A CA 1
ATOM 1540 C C . HIS A 1 191 ? 15.364 7.703 -9.761 1.00 54.38 191 HIS A C 1
ATOM 1542 O O . HIS A 1 191 ? 15.752 8.761 -9.257 1.00 54.38 191 HIS A O 1
ATOM 1548 N N . GLY A 1 192 ? 14.214 7.602 -10.422 1.00 51.50 192 GLY A N 1
ATOM 1549 C CA . GLY A 1 192 ? 13.251 8.685 -10.480 1.00 51.50 192 GLY A CA 1
ATOM 1550 C C . GLY A 1 192 ? 13.531 9.827 -11.456 1.00 51.50 192 GLY A C 1
ATOM 1551 O O . GLY A 1 192 ? 12.748 10.775 -11.474 1.00 51.50 192 GLY A O 1
ATOM 1552 N N . SER A 1 193 ? 14.575 9.767 -12.291 1.00 58.84 193 SER A N 1
ATOM 1553 C CA . SER A 1 193 ? 14.751 10.723 -13.395 1.00 58.84 193 SER A CA 1
ATOM 1554 C C . SER A 1 193 ? 14.253 10.116 -14.718 1.00 58.84 193 SER A C 1
ATOM 1556 O O . SER A 1 193 ? 14.874 9.175 -15.220 1.00 58.84 193 SER A O 1
ATOM 1558 N N . PRO A 1 194 ? 13.189 10.680 -15.334 1.00 58.41 194 PRO A N 1
ATOM 1559 C CA . PRO A 1 194 ? 12.637 10.196 -16.609 1.00 58.41 194 PRO A CA 1
ATOM 1560 C C . PRO A 1 194 ? 13.672 10.075 -17.735 1.00 58.41 194 PRO A C 1
ATOM 1562 O O . PRO A 1 194 ? 13.571 9.232 -18.621 1.00 58.41 194 PRO A O 1
ATOM 1565 N N . LYS A 1 195 ? 14.728 10.897 -17.676 1.00 62.06 195 LYS A N 1
ATOM 1566 C CA . LYS A 1 195 ? 15.805 10.910 -18.675 1.00 62.06 195 LYS A CA 1
ATOM 1567 C C . LYS A 1 195 ? 16.649 9.636 -18.698 1.00 62.06 195 LYS A C 1
ATOM 1569 O O . LYS A 1 195 ? 17.422 9.469 -19.638 1.00 62.06 195 LYS A O 1
ATOM 1574 N N . PHE A 1 196 ? 16.598 8.807 -17.657 1.00 65.31 196 PHE A N 1
ATOM 1575 C CA . PHE A 1 196 ? 17.396 7.581 -17.565 1.00 65.31 196 PHE A CA 1
ATOM 1576 C C . PHE A 1 196 ? 16.581 6.321 -17.859 1.00 65.31 196 PHE A C 1
ATOM 1578 O O . PHE A 1 196 ? 17.169 5.304 -18.210 1.00 65.31 196 PHE A O 1
ATOM 1585 N N . SER A 1 197 ? 15.251 6.391 -17.806 1.00 73.62 197 SER A N 1
ATOM 1586 C CA . SER A 1 197 ? 14.367 5.293 -18.204 1.00 73.62 197 SER A CA 1
ATOM 1587 C C . SER A 1 197 ? 13.953 5.331 -19.681 1.00 73.62 197 SER A C 1
ATOM 1589 O O . SER A 1 197 ? 13.427 4.342 -20.191 1.00 73.62 197 SER A O 1
ATOM 1591 N N . ASP A 1 198 ? 14.255 6.416 -20.403 1.00 84.19 198 ASP A N 1
ATOM 1592 C CA . ASP A 1 198 ? 13.985 6.541 -21.839 1.00 84.19 198 ASP A CA 1
ATOM 1593 C C . ASP A 1 198 ? 14.781 5.532 -22.687 1.00 84.19 198 ASP A C 1
ATOM 1595 O O . ASP A 1 198 ? 16.007 5.598 -22.821 1.00 84.19 198 ASP A O 1
ATOM 1599 N N . ARG A 1 199 ? 14.053 4.618 -23.333 1.00 89.50 199 ARG A N 1
ATOM 1600 C CA . ARG A 1 199 ? 14.623 3.586 -24.206 1.00 89.50 199 ARG A CA 1
ATOM 1601 C C . ARG A 1 199 ? 15.265 4.149 -25.476 1.00 89.50 199 ARG A C 1
ATOM 1603 O O . ARG A 1 199 ? 16.193 3.528 -25.987 1.00 89.50 199 ARG A O 1
ATOM 1610 N N . HIS A 1 200 ? 14.866 5.330 -25.958 1.00 91.56 200 HIS A N 1
ATOM 1611 C CA . HIS A 1 200 ? 15.554 5.964 -27.093 1.00 91.56 200 HIS A CA 1
ATOM 1612 C C . HIS A 1 200 ? 16.989 6.314 -26.720 1.00 91.56 200 HIS A C 1
ATOM 1614 O O . HIS A 1 200 ? 17.916 6.110 -27.505 1.00 91.56 200 HIS A O 1
ATOM 1620 N N . ARG A 1 201 ? 17.182 6.807 -25.494 1.00 88.25 201 ARG A N 1
ATOM 1621 C CA . ARG A 1 201 ? 18.509 7.094 -24.968 1.00 88.25 201 ARG A CA 1
ATOM 1622 C C . ARG A 1 201 ? 19.335 5.823 -24.817 1.00 88.25 201 ARG A C 1
ATOM 1624 O O . ARG A 1 201 ? 20.489 5.836 -25.224 1.00 88.25 201 ARG A O 1
ATOM 1631 N N . TRP A 1 202 ? 18.752 4.745 -24.293 1.00 89.94 202 TRP A N 1
ATOM 1632 C CA . TRP A 1 202 ? 19.461 3.470 -24.144 1.00 89.94 202 TRP A CA 1
ATOM 1633 C C . TRP A 1 202 ? 20.021 2.972 -25.471 1.00 89.94 202 TRP A C 1
ATOM 1635 O O . TRP A 1 202 ? 21.205 2.666 -25.568 1.00 89.94 202 TRP A O 1
ATOM 1645 N N . PHE A 1 203 ? 19.190 2.937 -26.515 1.00 92.81 203 PHE A N 1
ATOM 1646 C CA . PHE A 1 203 ? 19.640 2.476 -27.827 1.00 92.81 203 PHE A CA 1
ATOM 1647 C C . PHE A 1 203 ? 20.592 3.460 -28.509 1.00 92.81 203 PHE A C 1
ATOM 1649 O O . PHE A 1 203 ? 21.467 3.032 -29.258 1.00 92.81 203 PHE A O 1
ATOM 1656 N N . LYS A 1 204 ? 20.490 4.760 -28.210 1.00 92.06 204 LYS A N 1
ATOM 1657 C CA . LYS A 1 204 ? 21.500 5.734 -28.632 1.00 92.06 204 LYS A CA 1
ATOM 1658 C C . LYS A 1 204 ? 22.860 5.446 -27.987 1.00 92.06 204 LYS A C 1
ATOM 1660 O O . LYS A 1 204 ? 23.849 5.354 -28.702 1.00 92.06 204 LYS A O 1
ATOM 1665 N N . GLU A 1 205 ? 22.903 5.280 -26.666 1.00 90.44 205 GLU A N 1
ATOM 1666 C CA . GLU A 1 205 ? 24.136 4.965 -25.930 1.00 90.44 205 GLU A CA 1
ATOM 1667 C C . GLU A 1 205 ? 24.718 3.615 -26.369 1.00 90.44 205 GLU A C 1
ATOM 1669 O O . GLU A 1 205 ? 25.932 3.486 -26.484 1.00 90.44 205 GLU A O 1
ATOM 1674 N N . LEU A 1 206 ? 23.865 2.644 -26.706 1.00 92.50 206 LEU A N 1
ATOM 1675 C CA . LEU A 1 206 ? 24.275 1.372 -27.298 1.00 92.50 206 LEU A CA 1
ATOM 1676 C C . LEU A 1 206 ? 24.972 1.580 -28.649 1.00 92.50 206 LEU A C 1
ATOM 1678 O O . LEU A 1 206 ? 26.062 1.056 -28.865 1.00 92.50 206 LEU A O 1
ATOM 1682 N N . PHE A 1 207 ? 24.377 2.353 -29.561 1.00 94.19 207 PHE A N 1
ATOM 1683 C CA . PHE A 1 207 ? 25.001 2.648 -30.855 1.00 94.19 207 PHE A CA 1
ATOM 1684 C C . PHE A 1 207 ? 26.324 3.396 -30.697 1.00 94.19 207 PHE A C 1
ATOM 1686 O O . PHE A 1 207 ? 27.294 3.042 -31.365 1.00 94.19 207 PHE A O 1
ATOM 1693 N N . ASP A 1 208 ? 26.376 4.376 -29.793 1.00 91.44 208 ASP A N 1
ATOM 1694 C CA . ASP A 1 208 ? 27.594 5.124 -29.488 1.00 91.44 208 ASP A CA 1
ATOM 1695 C C . ASP A 1 208 ? 28.688 4.184 -28.934 1.00 91.44 208 ASP A C 1
ATOM 1697 O O . ASP A 1 208 ? 29.832 4.236 -29.387 1.00 91.44 208 ASP A O 1
ATOM 1701 N N . PHE A 1 209 ? 28.331 3.270 -28.022 1.00 91.69 209 PHE A N 1
ATOM 1702 C CA . PHE A 1 209 ? 29.244 2.294 -27.414 1.00 91.69 209 PHE A CA 1
ATOM 1703 C C . PHE A 1 209 ? 29.812 1.290 -28.427 1.00 91.69 209 PHE A C 1
ATOM 1705 O O . PHE A 1 209 ? 31.010 1.014 -28.418 1.00 91.69 209 PHE A O 1
ATOM 1712 N N . PHE A 1 210 ? 28.976 0.772 -29.331 1.00 92.06 210 PHE A N 1
ATOM 1713 C CA . 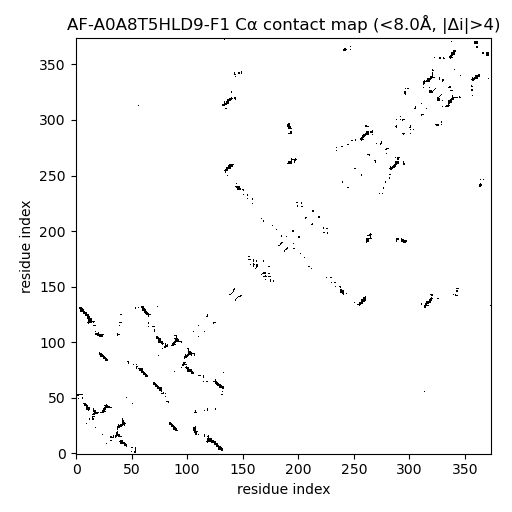PHE A 1 210 ? 29.395 -0.179 -30.369 1.00 92.06 210 PHE A CA 1
ATOM 1714 C C . PHE A 1 210 ? 29.916 0.495 -31.650 1.00 92.06 210 PHE A C 1
ATOM 1716 O O . PHE A 1 210 ? 30.228 -0.186 -32.624 1.00 92.06 210 PHE A O 1
ATOM 1723 N N . GLY A 1 211 ? 30.027 1.828 -31.673 1.00 92.81 211 GLY A N 1
ATOM 1724 C CA . GLY A 1 211 ? 30.567 2.568 -32.813 1.00 92.81 211 GLY A CA 1
ATOM 1725 C C . GLY A 1 211 ? 29.693 2.522 -34.073 1.00 92.81 211 GLY A C 1
ATOM 1726 O O . GLY A 1 211 ? 30.206 2.714 -35.178 1.00 92.81 211 GLY A O 1
ATOM 1727 N N . ILE A 1 212 ? 28.384 2.293 -33.930 1.00 91.38 212 ILE A N 1
ATOM 1728 C CA . ILE A 1 212 ? 27.432 2.242 -35.044 1.00 91.38 212 ILE A CA 1
ATOM 1729 C C . ILE A 1 212 ? 27.183 3.657 -35.573 1.00 91.38 212 ILE A C 1
ATOM 1731 O O . ILE A 1 212 ? 26.649 4.521 -34.878 1.00 91.38 212 ILE A O 1
ATOM 1735 N N . LYS A 1 213 ? 27.546 3.901 -36.838 1.00 90.75 213 LYS A N 1
ATOM 1736 C CA . LYS A 1 213 ? 27.425 5.218 -37.477 1.00 90.75 213 LYS A CA 1
ATOM 1737 C C . LYS A 1 213 ? 26.454 5.181 -38.649 1.00 90.75 213 LYS A C 1
ATOM 1739 O O . LYS A 1 213 ? 26.685 4.512 -39.651 1.00 90.75 213 LYS A O 1
ATOM 1744 N N . PHE A 1 214 ? 25.401 5.985 -38.549 1.00 91.06 214 PHE A N 1
ATOM 1745 C CA . PHE A 1 214 ? 24.482 6.274 -39.646 1.00 91.06 214 PHE A CA 1
ATOM 1746 C C . PHE A 1 214 ? 24.341 7.785 -39.853 1.00 91.06 214 PHE A C 1
ATOM 1748 O O . PHE A 1 214 ? 24.818 8.592 -39.054 1.00 91.06 214 PHE A O 1
ATOM 1755 N N . SER A 1 215 ? 23.648 8.182 -40.924 1.00 92.19 215 SER A N 1
ATOM 1756 C CA . SER A 1 215 ? 23.155 9.556 -41.034 1.00 92.19 215 SER A CA 1
ATOM 1757 C C . SER A 1 215 ? 22.190 9.857 -39.882 1.00 92.19 215 SER A C 1
ATOM 1759 O O . SER A 1 215 ? 21.470 8.969 -39.425 1.00 92.19 215 SER A O 1
ATOM 1761 N N . LYS A 1 216 ? 22.111 11.121 -39.445 1.00 89.56 216 LYS A N 1
ATOM 1762 C CA . LYS A 1 216 ? 21.250 11.544 -38.321 1.00 89.56 216 LYS A CA 1
ATOM 1763 C C . LYS A 1 216 ? 19.801 11.050 -38.456 1.00 89.56 216 LYS A C 1
ATOM 1765 O O . LYS A 1 216 ? 19.207 10.593 -37.483 1.00 89.56 216 LYS A O 1
ATOM 1770 N N . GLN A 1 217 ? 19.247 11.120 -39.669 1.00 92.50 217 GLN A N 1
ATOM 1771 C CA . GLN A 1 217 ? 17.885 10.667 -39.956 1.00 92.50 217 GLN A CA 1
ATOM 1772 C C . GLN A 1 21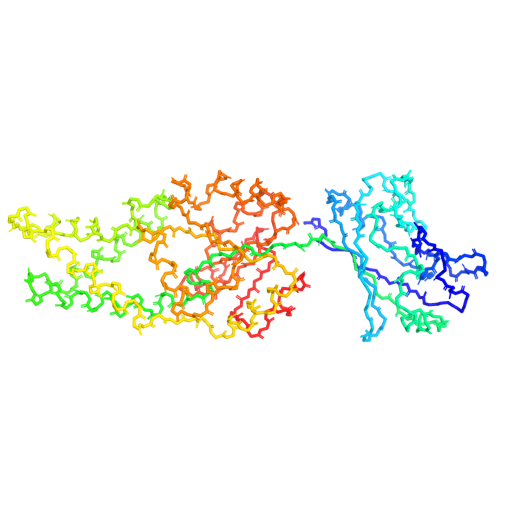7 ? 17.742 9.143 -39.838 1.00 92.50 217 GLN A C 1
ATOM 1774 O O . GLN A 1 217 ? 16.759 8.653 -39.278 1.00 92.50 217 GLN A O 1
ATOM 1779 N N . LYS A 1 218 ? 18.728 8.390 -40.338 1.00 92.88 218 LYS A N 1
ATOM 1780 C CA . LYS A 1 218 ? 18.722 6.931 -40.246 1.00 92.88 218 LYS A CA 1
ATOM 1781 C C . LYS A 1 218 ? 18.917 6.475 -38.799 1.00 92.88 218 LYS A C 1
ATOM 1783 O O . LYS A 1 218 ? 18.127 5.664 -38.343 1.00 92.88 218 LYS A O 1
ATOM 1788 N N . THR A 1 219 ? 19.841 7.073 -38.040 1.00 93.38 219 THR A N 1
ATOM 1789 C CA . THR A 1 219 ? 20.015 6.792 -36.600 1.00 93.38 219 THR A CA 1
ATOM 1790 C C . THR A 1 219 ? 18.700 6.913 -35.837 1.00 93.38 219 THR A C 1
ATOM 1792 O O . THR A 1 219 ? 18.340 6.002 -35.100 1.00 93.38 219 THR A O 1
ATOM 1795 N N . LYS A 1 220 ? 17.954 8.007 -36.045 1.00 94.75 220 LYS A N 1
ATOM 1796 C CA . LYS A 1 220 ? 16.648 8.193 -35.403 1.00 94.75 220 LYS A CA 1
ATOM 1797 C C . LYS A 1 220 ? 15.673 7.066 -35.762 1.00 94.75 220 LYS A C 1
ATOM 1799 O O . LYS A 1 220 ? 15.081 6.473 -34.873 1.00 94.75 220 LYS A O 1
ATOM 1804 N N . THR A 1 221 ? 15.558 6.743 -37.049 1.00 96.81 221 THR A N 1
ATOM 1805 C CA . THR A 1 221 ? 14.635 5.707 -37.547 1.00 96.81 221 THR A CA 1
ATOM 1806 C C . THR A 1 221 ? 14.958 4.321 -36.974 1.00 96.81 221 THR A C 1
ATOM 1808 O O . THR A 1 221 ? 14.052 3.581 -36.598 1.00 96.81 221 THR A O 1
ATOM 1811 N N . GLU A 1 222 ? 16.243 3.973 -36.872 1.00 97.12 222 GLU A N 1
ATOM 1812 C CA . GLU A 1 222 ? 16.685 2.690 -36.314 1.00 97.12 222 GLU A CA 1
ATOM 1813 C C . GLU A 1 222 ? 16.455 2.593 -34.799 1.00 97.12 222 GLU A C 1
ATOM 1815 O O . GLU A 1 222 ? 16.047 1.544 -34.298 1.00 97.12 222 GLU A O 1
ATOM 1820 N N . ILE A 1 223 ? 16.658 3.693 -34.068 1.00 96.44 223 ILE A N 1
ATOM 1821 C CA . ILE A 1 223 ? 16.344 3.767 -32.636 1.00 96.44 223 ILE A CA 1
ATOM 1822 C C . ILE A 1 223 ? 14.832 3.654 -32.413 1.00 96.44 223 ILE A C 1
ATOM 1824 O O . ILE A 1 223 ? 14.410 2.852 -31.583 1.00 96.44 223 ILE A O 1
ATOM 1828 N N . ASP A 1 224 ? 14.013 4.389 -33.173 1.00 96.62 224 ASP A N 1
ATOM 1829 C CA . ASP A 1 224 ? 12.547 4.325 -33.079 1.00 96.62 224 ASP A CA 1
ATOM 1830 C C . ASP A 1 224 ? 12.044 2.888 -33.333 1.00 96.62 224 ASP A C 1
ATOM 1832 O O . ASP A 1 224 ? 11.147 2.398 -32.640 1.00 96.62 224 ASP A O 1
ATOM 1836 N N . PHE A 1 225 ? 12.662 2.178 -34.285 1.00 97.69 225 PHE A N 1
ATOM 1837 C CA . PHE A 1 225 ? 12.407 0.759 -34.533 1.00 97.69 225 PHE A CA 1
ATOM 1838 C C . PHE A 1 225 ? 12.747 -0.112 -33.314 1.00 97.69 225 PHE A C 1
ATOM 1840 O O . PHE A 1 225 ? 11.894 -0.871 -32.860 1.00 97.69 225 PHE A O 1
ATOM 1847 N N . LEU A 1 226 ? 13.947 0.022 -32.739 1.00 97.31 226 LEU A N 1
ATOM 1848 C CA . LEU A 1 226 ? 14.357 -0.764 -31.567 1.00 97.31 226 LEU A CA 1
ATOM 1849 C C . LEU A 1 226 ? 13.468 -0.509 -30.343 1.00 97.31 226 LEU A C 1
ATOM 1851 O O . LEU A 1 226 ? 13.105 -1.451 -29.640 1.00 97.31 226 LEU A O 1
ATOM 1855 N N . VAL A 1 227 ? 13.067 0.743 -30.109 1.00 95.44 227 VAL A N 1
ATOM 1856 C CA . VAL A 1 227 ? 12.128 1.100 -29.034 1.00 95.44 227 VAL A CA 1
ATOM 1857 C C . VAL A 1 227 ? 10.759 0.463 -29.260 1.00 95.44 227 VAL A C 1
ATOM 1859 O O . VAL A 1 227 ? 10.149 -0.041 -28.313 1.00 95.44 227 VAL A O 1
ATOM 1862 N N . LYS A 1 228 ? 10.273 0.452 -30.506 1.00 95.75 228 LYS A N 1
ATOM 1863 C CA . LYS A 1 228 ? 9.007 -0.195 -30.860 1.00 95.75 228 LYS A CA 1
ATOM 1864 C C . LYS A 1 228 ? 9.059 -1.706 -30.635 1.00 95.75 228 LYS A C 1
ATOM 1866 O O . LYS A 1 228 ? 8.116 -2.243 -30.060 1.00 95.75 228 LYS A O 1
ATOM 1871 N N . GLU A 1 229 ? 10.134 -2.377 -31.046 1.00 97.44 229 GLU A N 1
ATOM 1872 C CA . GLU A 1 229 ? 10.311 -3.819 -30.811 1.00 97.44 229 GLU A CA 1
ATOM 1873 C C . GLU A 1 229 ? 10.394 -4.132 -29.311 1.00 97.44 229 GLU A C 1
ATOM 1875 O O . GLU A 1 229 ? 9.716 -5.042 -28.828 1.00 97.44 229 GLU A O 1
ATOM 1880 N N . PHE A 1 230 ? 11.125 -3.313 -28.547 1.00 95.25 230 PHE A N 1
ATOM 1881 C CA . PHE A 1 230 ? 11.229 -3.449 -27.095 1.00 95.25 230 PHE A CA 1
ATOM 1882 C C . PHE A 1 230 ? 9.852 -3.405 -26.419 1.00 95.25 230 PHE A C 1
ATOM 1884 O O . PHE A 1 230 ? 9.457 -4.352 -25.733 1.00 95.25 230 PHE A O 1
ATOM 1891 N N . TRP A 1 231 ? 9.090 -2.326 -26.629 1.00 92.75 231 TRP A N 1
ATOM 1892 C CA . TRP A 1 231 ? 7.779 -2.172 -25.992 1.00 92.75 231 TRP A CA 1
ATOM 1893 C C . TRP A 1 231 ? 6.735 -3.128 -26.563 1.00 92.75 231 TRP A C 1
ATOM 1895 O O . TRP A 1 231 ? 5.911 -3.637 -25.809 1.00 92.75 231 TRP A O 1
ATOM 1905 N N . GLY A 1 232 ? 6.801 -3.454 -27.856 1.00 94.50 232 GLY A N 1
ATOM 1906 C CA . GLY A 1 232 ? 5.932 -4.456 -28.473 1.00 94.50 232 GLY A CA 1
ATOM 1907 C C . GLY A 1 232 ? 6.114 -5.843 -27.851 1.00 94.50 232 GLY A C 1
ATOM 1908 O O . GLY A 1 232 ? 5.131 -6.547 -27.591 1.00 94.50 232 GLY A O 1
ATOM 1909 N N . PHE A 1 233 ? 7.358 -6.219 -27.542 1.00 95.56 233 PHE A N 1
ATOM 1910 C CA . PHE A 1 233 ? 7.650 -7.458 -26.835 1.00 95.56 233 PHE A CA 1
ATOM 1911 C C . PHE A 1 233 ? 7.138 -7.425 -25.391 1.00 95.56 233 PHE A C 1
ATOM 1913 O O . PHE A 1 233 ? 6.496 -8.391 -24.964 1.00 95.56 233 PHE A O 1
ATOM 1920 N N . VAL A 1 234 ? 7.374 -6.332 -24.653 1.00 93.19 234 VAL A N 1
ATOM 1921 C CA . VAL A 1 234 ? 6.851 -6.157 -23.285 1.00 93.19 234 VAL A CA 1
ATOM 1922 C C . VAL A 1 234 ? 5.335 -6.295 -23.285 1.00 93.19 234 VAL A C 1
ATOM 1924 O O . VAL A 1 234 ? 4.798 -7.179 -22.621 1.00 93.19 234 VAL A O 1
ATOM 1927 N N . ASP A 1 235 ? 4.650 -5.510 -24.113 1.00 91.56 235 ASP A N 1
ATOM 1928 C CA . ASP A 1 235 ? 3.197 -5.498 -24.209 1.00 91.56 235 ASP A CA 1
ATOM 1929 C C . ASP A 1 235 ? 2.634 -6.897 -24.462 1.00 91.56 235 ASP A C 1
ATOM 1931 O O . ASP A 1 235 ? 1.603 -7.265 -23.897 1.00 91.56 235 ASP A O 1
ATOM 1935 N N . LYS A 1 236 ? 3.249 -7.687 -25.346 1.00 93.25 236 LYS A N 1
ATOM 1936 C CA . LYS A 1 236 ? 2.754 -9.025 -25.707 1.00 93.25 236 LYS A CA 1
ATOM 1937 C C . LYS A 1 236 ? 2.897 -10.046 -24.575 1.00 93.25 236 LYS A C 1
ATOM 1939 O O . LYS A 1 236 ? 2.115 -10.995 -24.524 1.00 93.25 236 LYS A O 1
ATOM 1944 N N . ASN A 1 237 ? 3.887 -9.878 -23.705 1.00 94.06 237 ASN A N 1
ATOM 1945 C CA . ASN A 1 237 ? 4.290 -10.907 -22.747 1.00 94.06 237 ASN A CA 1
ATOM 1946 C C . ASN A 1 237 ? 4.002 -10.548 -21.284 1.00 94.06 237 ASN A C 1
ATOM 1948 O O . ASN A 1 237 ? 3.992 -11.453 -20.448 1.00 94.06 237 ASN A O 1
ATOM 1952 N N . ILE A 1 238 ? 3.756 -9.272 -20.977 1.00 93.69 238 ILE A N 1
ATOM 1953 C CA . ILE A 1 238 ? 3.512 -8.791 -19.616 1.00 93.69 238 ILE A CA 1
ATOM 1954 C C . ILE A 1 238 ? 2.204 -9.337 -19.039 1.00 93.69 238 ILE A C 1
ATOM 1956 O O . ILE A 1 238 ? 1.186 -9.456 -19.729 1.00 93.69 238 ILE A O 1
ATOM 1960 N N . LYS A 1 239 ? 2.241 -9.703 -17.756 1.00 94.06 239 LYS A N 1
ATOM 1961 C CA . LYS A 1 239 ? 1.106 -10.261 -17.015 1.00 94.06 239 LYS A CA 1
ATOM 1962 C C . LYS A 1 239 ? 1.111 -9.750 -15.582 1.00 94.06 239 LYS A C 1
ATOM 1964 O O . LYS A 1 239 ? 2.164 -9.487 -15.016 1.00 94.06 239 LYS A O 1
ATOM 1969 N N . MET A 1 240 ? -0.074 -9.678 -14.982 1.00 95.06 240 MET A N 1
ATOM 1970 C CA . MET A 1 240 ? -0.204 -9.466 -13.541 1.00 95.06 240 MET A CA 1
ATOM 1971 C C . MET A 1 240 ? 0.228 -10.698 -12.749 1.00 95.06 240 MET A C 1
ATOM 1973 O O . MET A 1 240 ? 0.022 -11.832 -13.198 1.00 95.06 240 MET A O 1
ATOM 1977 N N . PHE A 1 241 ? 0.699 -10.480 -11.522 1.00 95.31 241 PHE A N 1
ATOM 1978 C CA . PHE A 1 241 ? 0.869 -11.575 -10.576 1.00 95.31 241 PHE A CA 1
ATOM 1979 C C . PHE A 1 241 ? -0.470 -12.275 -10.289 1.00 95.31 241 PHE A C 1
ATOM 1981 O O . PHE A 1 241 ? -1.525 -11.627 -10.206 1.00 95.31 241 PHE A O 1
ATOM 1988 N N . PRO A 1 242 ? -0.465 -13.606 -10.079 1.00 95.25 242 PRO A N 1
ATOM 1989 C CA . PRO A 1 242 ? -1.674 -14.342 -9.737 1.00 95.25 242 PRO A CA 1
ATOM 1990 C C . PRO A 1 242 ? -2.389 -13.739 -8.523 1.00 95.25 242 PRO A C 1
ATOM 1992 O O . PRO A 1 242 ? -1.772 -13.483 -7.491 1.00 95.25 242 PRO A O 1
ATOM 1995 N N . HIS A 1 243 ? -3.712 -13.595 -8.624 1.00 96.44 243 HIS A N 1
ATOM 1996 C CA . HIS A 1 243 ? -4.609 -13.005 -7.617 1.00 96.44 243 HIS A CA 1
ATOM 1997 C C . HIS A 1 243 ? -4.507 -11.481 -7.412 1.00 96.44 243 HIS A C 1
ATOM 1999 O O . HIS A 1 243 ? -5.394 -10.942 -6.749 1.00 96.44 243 HIS A O 1
ATOM 2005 N N . ALA A 1 244 ? -3.543 -10.770 -8.015 1.00 96.25 244 ALA A N 1
ATOM 2006 C CA . ALA A 1 244 ? -3.398 -9.316 -7.847 1.00 96.25 244 ALA A CA 1
ATOM 2007 C C . ALA A 1 244 ? -4.693 -8.560 -8.199 1.00 96.25 244 ALA A C 1
ATOM 2009 O O . ALA A 1 244 ? -5.217 -7.805 -7.384 1.00 96.25 244 ALA A O 1
ATOM 2010 N N . ILE A 1 245 ? -5.302 -8.865 -9.353 1.00 96.75 245 ILE A N 1
ATOM 2011 C CA . ILE A 1 245 ? -6.575 -8.259 -9.788 1.00 96.75 245 ILE A CA 1
ATOM 2012 C C . ILE A 1 245 ? -7.711 -8.429 -8.769 1.00 96.75 245 ILE A C 1
ATOM 2014 O O . ILE A 1 245 ? -8.519 -7.522 -8.575 1.00 96.75 245 ILE A O 1
ATOM 2018 N N . LYS A 1 246 ? -7.787 -9.592 -8.109 1.00 97.00 246 LYS A N 1
ATOM 2019 C CA . LYS A 1 246 ? -8.819 -9.870 -7.105 1.00 97.00 246 LYS A CA 1
ATOM 2020 C C . LYS A 1 246 ? -8.609 -8.972 -5.889 1.00 97.00 246 LYS A C 1
ATOM 2022 O O . LYS A 1 246 ? -9.565 -8.368 -5.419 1.00 97.00 246 LYS A O 1
ATOM 2027 N N . ILE A 1 247 ? -7.367 -8.862 -5.418 1.00 96.88 247 ILE A N 1
ATOM 2028 C CA . ILE A 1 247 ? -7.014 -8.014 -4.277 1.00 96.88 247 ILE A CA 1
ATOM 2029 C C . ILE A 1 247 ? -7.257 -6.539 -4.594 1.00 96.88 247 ILE A C 1
ATOM 2031 O O . ILE A 1 247 ? -7.918 -5.868 -3.808 1.00 96.88 247 ILE A O 1
ATOM 2035 N N . LEU A 1 248 ? -6.838 -6.053 -5.766 1.00 97.81 248 LEU A N 1
ATOM 2036 C CA . LEU A 1 248 ? -7.092 -4.674 -6.196 1.00 97.81 248 LEU A CA 1
ATOM 2037 C C . LEU A 1 248 ? -8.592 -4.344 -6.195 1.00 97.81 248 LEU A C 1
ATOM 2039 O O . LEU A 1 248 ? -8.998 -3.311 -5.667 1.00 97.81 248 LEU A O 1
ATOM 2043 N N . LYS A 1 249 ? -9.440 -5.244 -6.711 1.00 97.38 249 LYS A N 1
ATOM 2044 C CA . LYS A 1 249 ? -10.901 -5.064 -6.690 1.00 97.38 249 LYS A CA 1
ATOM 2045 C C . LYS A 1 249 ? -11.483 -5.022 -5.278 1.00 97.38 249 LYS A C 1
ATOM 2047 O O . LYS A 1 249 ? -12.411 -4.256 -5.041 1.00 97.38 249 LYS A O 1
ATOM 2052 N N . GLU A 1 250 ? -10.979 -5.833 -4.350 1.00 96.00 250 GLU A N 1
ATOM 2053 C CA . GLU A 1 250 ? -11.432 -5.804 -2.954 1.00 96.00 250 GLU A CA 1
ATOM 2054 C C . GLU A 1 250 ? -10.963 -4.536 -2.227 1.00 96.00 250 GLU A C 1
ATOM 2056 O O . GLU A 1 250 ? -11.764 -3.897 -1.545 1.00 96.00 250 GLU A O 1
ATOM 2061 N N . LEU A 1 251 ? -9.709 -4.119 -2.427 1.00 96.25 251 LEU A N 1
ATOM 2062 C CA . LEU A 1 251 ? -9.168 -2.896 -1.832 1.00 96.25 251 LEU A CA 1
ATOM 2063 C C . LEU A 1 251 ? -9.900 -1.646 -2.335 1.00 96.25 251 LEU A C 1
ATOM 2065 O O . LEU A 1 251 ? -10.244 -0.777 -1.534 1.00 96.25 251 LEU A O 1
ATOM 2069 N N . LYS A 1 252 ? -10.226 -1.586 -3.632 1.00 96.06 252 LYS A N 1
ATOM 2070 C CA . LYS A 1 252 ? -10.942 -0.453 -4.240 1.00 96.06 252 LYS A CA 1
ATOM 2071 C C . LYS A 1 252 ? -12.297 -0.163 -3.587 1.00 96.06 252 LYS A C 1
ATOM 2073 O O . LYS A 1 252 ? -12.751 0.975 -3.584 1.00 96.06 252 LYS A O 1
ATOM 2078 N N . LYS A 1 253 ? -12.953 -1.169 -3.000 1.00 93.56 253 LYS A N 1
ATOM 2079 C CA . LYS A 1 253 ? -14.245 -0.980 -2.314 1.00 93.56 253 LYS A CA 1
ATOM 2080 C C . LYS A 1 253 ? -14.133 -0.119 -1.052 1.00 93.56 253 LYS A C 1
ATOM 2082 O O . LYS A 1 253 ? -15.153 0.379 -0.584 1.00 93.56 253 LYS A O 1
ATOM 2087 N N . LYS A 1 254 ? -12.935 -0.003 -0.469 1.00 89.44 254 LYS A N 1
ATOM 2088 C CA . LYS A 1 254 ? -12.718 0.586 0.863 1.00 89.44 254 LYS A CA 1
ATOM 2089 C C . LYS A 1 254 ? -11.662 1.691 0.894 1.00 89.44 254 LYS A C 1
ATOM 2091 O O . LYS A 1 254 ? -11.726 2.545 1.774 1.00 89.44 254 LYS A O 1
ATOM 2096 N N . TYR A 1 255 ? -10.702 1.670 -0.028 1.00 93.88 255 TYR A N 1
ATOM 2097 C CA . TYR A 1 255 ? -9.527 2.539 -0.005 1.00 93.88 255 TYR A CA 1
ATOM 2098 C C . TYR A 1 255 ? -9.338 3.255 -1.339 1.00 93.88 255 TYR A C 1
ATOM 2100 O O . TYR A 1 255 ? -9.652 2.712 -2.398 1.00 93.88 255 TYR A O 1
ATOM 2108 N N . PHE A 1 256 ? -8.740 4.444 -1.281 1.00 94.69 256 PHE A N 1
ATOM 2109 C CA . PHE A 1 256 ? -8.165 5.074 -2.462 1.00 94.69 256 PHE A CA 1
ATOM 2110 C C . PHE A 1 256 ? -6.962 4.261 -2.931 1.00 94.69 256 PHE A C 1
ATOM 2112 O O . PHE A 1 256 ? -6.045 4.001 -2.147 1.00 94.69 256 PHE A O 1
ATOM 2119 N N . LEU A 1 257 ? -6.951 3.870 -4.200 1.00 97.38 257 LEU A N 1
ATOM 2120 C CA . LEU A 1 257 ? -5.829 3.157 -4.798 1.00 97.38 257 LEU A CA 1
ATOM 2121 C C . LEU A 1 257 ? -4.993 4.129 -5.615 1.00 97.38 257 LEU A C 1
ATOM 2123 O O . LEU A 1 257 ? -5.502 4.795 -6.518 1.00 97.38 257 LEU A O 1
ATOM 2127 N N . ILE A 1 258 ? -3.706 4.205 -5.296 1.00 96.31 258 ILE A N 1
ATOM 2128 C CA . ILE A 1 258 ? -2.782 5.160 -5.901 1.00 96.31 258 ILE A CA 1
ATOM 2129 C C . ILE A 1 258 ? -1.583 4.393 -6.443 1.00 96.31 258 ILE A C 1
ATOM 2131 O O . ILE A 1 258 ? -0.913 3.698 -5.685 1.00 96.31 258 ILE A O 1
ATOM 2135 N N . ILE A 1 259 ? -1.277 4.553 -7.729 1.00 96.19 259 ILE A N 1
ATOM 2136 C CA . ILE A 1 259 ? 0.033 4.156 -8.251 1.00 96.19 259 ILE A CA 1
ATOM 2137 C C . ILE A 1 259 ? 1.037 5.271 -7.977 1.00 96.19 259 ILE A C 1
ATOM 2139 O O . ILE A 1 259 ? 0.776 6.435 -8.290 1.00 96.19 259 ILE A O 1
ATOM 2143 N N . MET A 1 260 ? 2.197 4.894 -7.447 1.00 93.69 260 MET A N 1
ATOM 2144 C CA . MET A 1 260 ? 3.382 5.735 -7.342 1.00 93.69 260 MET A CA 1
ATOM 2145 C C . MET A 1 260 ? 4.591 4.960 -7.870 1.00 93.69 260 MET A C 1
ATOM 2147 O O . MET A 1 260 ? 5.149 4.104 -7.183 1.00 93.69 260 MET A O 1
ATOM 2151 N N . SER A 1 261 ? 4.998 5.269 -9.098 1.00 90.75 261 SER A N 1
ATOM 2152 C CA . SER A 1 261 ? 6.032 4.510 -9.806 1.00 90.75 261 SER A CA 1
ATOM 2153 C C . SER A 1 261 ? 7.022 5.430 -10.528 1.00 90.75 261 SER A C 1
ATOM 2155 O O . SER A 1 261 ? 6.698 6.570 -10.863 1.00 90.75 261 SER A O 1
ATOM 2157 N N . ASP A 1 262 ? 8.242 4.957 -10.759 1.00 86.00 262 ASP A N 1
ATOM 2158 C CA . ASP A 1 262 ? 9.222 5.680 -11.578 1.00 86.00 262 ASP A CA 1
ATOM 2159 C C . ASP A 1 262 ? 8.854 5.556 -13.064 1.00 86.00 262 ASP A C 1
ATOM 2161 O O . ASP A 1 262 ? 8.359 4.522 -13.484 1.00 86.00 262 ASP A O 1
ATOM 2165 N N . SER A 1 263 ? 9.067 6.601 -13.866 1.00 81.19 263 SER A N 1
ATOM 2166 C CA . SER A 1 263 ? 8.714 6.653 -15.296 1.00 81.19 263 SER A CA 1
ATOM 2167 C C . SER A 1 263 ? 9.371 5.557 -16.145 1.00 81.19 263 SER A C 1
ATOM 2169 O O . SER A 1 263 ? 10.525 5.208 -15.912 1.00 81.19 263 SER A O 1
ATOM 2171 N N . ASP A 1 264 ? 8.684 5.134 -17.211 1.00 81.56 264 ASP A N 1
ATOM 2172 C CA . ASP A 1 264 ? 9.202 4.277 -18.295 1.00 81.56 264 ASP A CA 1
ATOM 2173 C C . ASP A 1 264 ? 9.754 5.106 -19.485 1.00 81.56 264 ASP A C 1
ATOM 2175 O O . ASP A 1 264 ? 9.739 4.677 -20.639 1.00 81.56 264 ASP A O 1
ATOM 2179 N N . GLY A 1 265 ? 10.161 6.352 -19.231 1.00 79.75 265 GLY A N 1
ATOM 2180 C CA . GLY A 1 265 ? 10.516 7.367 -20.227 1.00 79.75 265 GLY A CA 1
ATOM 2181 C C . GLY A 1 265 ? 9.347 8.296 -20.567 1.00 79.75 265 GLY A C 1
ATOM 2182 O O . GLY A 1 265 ? 9.562 9.473 -20.842 1.00 79.75 265 GLY A O 1
ATOM 2183 N N . THR A 1 266 ? 8.108 7.792 -20.501 1.00 84.94 266 THR A N 1
ATOM 2184 C CA . THR A 1 266 ? 6.884 8.608 -20.469 1.00 84.94 266 THR A CA 1
ATOM 2185 C C . THR A 1 266 ? 5.779 7.915 -19.671 1.00 84.94 266 THR A C 1
ATOM 2187 O O . THR A 1 266 ? 5.618 6.692 -19.734 1.00 84.94 266 THR A O 1
ATOM 2190 N N . LYS A 1 267 ? 4.928 8.705 -19.013 1.00 89.88 267 LYS A N 1
ATOM 2191 C CA . LYS A 1 267 ? 3.739 8.229 -18.293 1.00 89.88 267 LYS A CA 1
ATOM 2192 C C . LYS A 1 267 ? 2.797 7.403 -19.168 1.00 89.88 267 LYS A C 1
ATOM 2194 O O . LYS A 1 267 ? 2.205 6.430 -18.704 1.00 89.88 267 LYS A O 1
ATOM 2199 N N . GLU A 1 268 ? 2.679 7.776 -20.440 1.00 91.12 268 GLU A N 1
ATOM 2200 C CA . GLU A 1 268 ? 1.786 7.142 -21.412 1.00 91.12 268 GLU A CA 1
ATOM 2201 C C . GLU A 1 268 ? 2.081 5.644 -21.593 1.00 91.12 268 GLU A C 1
ATOM 2203 O O . GLU A 1 268 ? 1.159 4.851 -21.783 1.00 91.12 268 GLU A O 1
ATOM 2208 N N . ILE A 1 269 ? 3.350 5.235 -21.481 1.00 89.75 269 ILE A N 1
ATOM 2209 C CA . ILE A 1 269 ? 3.752 3.823 -21.559 1.00 89.75 269 ILE A CA 1
ATOM 2210 C C . ILE A 1 269 ? 3.124 3.025 -20.408 1.00 89.75 269 ILE A C 1
ATOM 2212 O O . ILE A 1 269 ? 2.460 2.014 -20.652 1.00 89.75 269 ILE A O 1
ATOM 2216 N N . LYS A 1 270 ? 3.223 3.516 -19.166 1.00 90.44 270 LYS A N 1
ATOM 2217 C CA . LYS A 1 270 ? 2.583 2.862 -18.012 1.00 90.44 270 LYS A CA 1
ATOM 2218 C C . LYS A 1 270 ? 1.065 2.847 -18.117 1.00 90.44 270 LYS A C 1
ATOM 2220 O O . LYS A 1 270 ? 0.446 1.820 -17.841 1.00 90.44 270 LYS A O 1
ATOM 2225 N N . LEU A 1 271 ? 0.453 3.952 -18.550 1.00 94.25 271 LEU A N 1
ATOM 2226 C CA . LEU A 1 271 ? -1.002 4.013 -18.728 1.00 94.25 271 LEU A CA 1
ATOM 2227 C C . LEU A 1 271 ? -1.485 2.967 -19.741 1.00 94.25 271 LEU A C 1
ATOM 2229 O O . LEU A 1 271 ? -2.474 2.276 -19.487 1.00 94.25 271 LEU A O 1
ATOM 2233 N N . LYS A 1 272 ? -0.765 2.788 -20.855 1.00 93.44 272 LYS A N 1
ATOM 2234 C CA . LYS A 1 272 ? -1.060 1.748 -21.852 1.00 93.44 272 LYS A CA 1
ATOM 2235 C C . LYS A 1 272 ? -0.938 0.340 -21.271 1.00 93.44 272 LYS A C 1
ATOM 2237 O O . LYS A 1 272 ? -1.850 -0.465 -21.480 1.00 93.44 272 LYS A O 1
ATOM 2242 N N . ARG A 1 273 ? 0.116 0.059 -20.495 1.00 93.00 273 ARG A N 1
ATOM 2243 C CA . ARG A 1 273 ? 0.305 -1.232 -19.804 1.00 93.00 273 ARG A CA 1
ATOM 2244 C C . ARG A 1 273 ? -0.851 -1.523 -18.842 1.00 93.00 273 ARG A C 1
ATOM 2246 O O . ARG A 1 273 ? -1.512 -2.551 -18.971 1.00 93.00 273 ARG A O 1
ATOM 2253 N N . MET A 1 274 ? -1.196 -0.582 -17.962 1.00 95.44 274 MET A N 1
ATOM 2254 C CA . MET A 1 274 ? -2.323 -0.726 -17.025 1.00 95.44 274 MET A CA 1
ATOM 2255 C C . MET A 1 274 ? -3.673 -0.890 -17.734 1.00 95.44 274 MET A C 1
ATOM 2257 O O . MET A 1 274 ? -4.513 -1.681 -17.294 1.00 95.44 274 MET A O 1
ATOM 2261 N N . LYS A 1 275 ? -3.891 -0.172 -18.844 1.00 95.62 275 LYS A N 1
ATOM 2262 C CA . LYS A 1 275 ? -5.102 -0.305 -19.667 1.00 95.62 275 LYS A CA 1
ATOM 2263 C C . LYS A 1 275 ? -5.205 -1.701 -20.268 1.00 95.62 275 LYS A C 1
ATOM 2265 O O . LYS A 1 275 ? -6.261 -2.322 -20.192 1.00 95.62 275 LYS A O 1
ATOM 2270 N N . LYS A 1 276 ? -4.105 -2.218 -20.817 1.00 93.69 276 LYS A N 1
ATOM 2271 C CA . LYS A 1 276 ? -4.036 -3.566 -21.392 1.00 93.69 276 LYS A CA 1
ATOM 2272 C C . LYS A 1 276 ? -4.274 -4.659 -20.349 1.00 93.69 276 LYS A C 1
ATOM 2274 O O . LYS A 1 276 ? -4.930 -5.652 -20.647 1.00 93.69 276 LYS A O 1
ATOM 2279 N N . LEU A 1 277 ? -3.783 -4.455 -19.129 1.00 95.00 277 LEU A N 1
ATOM 2280 C CA . LEU A 1 277 ? -4.016 -5.353 -17.996 1.00 95.00 277 LEU A CA 1
ATOM 2281 C C . LEU A 1 277 ? -5.429 -5.225 -17.393 1.00 95.00 277 LEU A C 1
ATOM 2283 O O . LEU A 1 277 ? -5.792 -6.023 -16.531 1.00 95.00 277 LEU A O 1
ATOM 2287 N N . GLY A 1 278 ? -6.237 -4.252 -17.834 1.00 95.94 278 GLY A N 1
ATOM 2288 C CA . GLY A 1 278 ? -7.611 -4.054 -17.365 1.00 95.94 278 GLY A CA 1
ATOM 2289 C C . GLY A 1 278 ? -7.712 -3.535 -15.927 1.00 95.94 278 GLY A C 1
ATOM 2290 O O . GLY A 1 278 ? -8.696 -3.816 -15.244 1.00 95.94 278 GLY A O 1
ATOM 2291 N N . ILE A 1 279 ? -6.690 -2.815 -15.452 1.00 97.00 279 ILE A N 1
ATOM 2292 C CA . ILE A 1 279 ? -6.615 -2.296 -14.073 1.00 97.00 279 ILE A CA 1
ATOM 2293 C C . ILE A 1 279 ? -6.604 -0.776 -13.984 1.00 97.00 279 ILE A C 1
ATOM 2295 O O . ILE A 1 279 ? -6.695 -0.254 -12.878 1.00 97.00 279 ILE A O 1
ATOM 2299 N N . LEU A 1 280 ? -6.497 -0.073 -15.115 1.00 96.94 280 LEU A N 1
ATOM 2300 C CA . LEU A 1 280 ? -6.390 1.387 -15.139 1.00 96.94 280 LEU A CA 1
ATOM 2301 C C . LEU A 1 280 ? -7.499 2.056 -14.310 1.00 96.94 280 LEU A C 1
ATOM 2303 O O . LEU A 1 280 ? -7.203 2.867 -13.439 1.00 96.94 280 LEU A O 1
ATOM 2307 N N . ASP A 1 281 ? -8.747 1.628 -14.507 1.00 96.75 281 ASP A N 1
ATOM 2308 C CA . ASP A 1 281 ? -9.929 2.213 -13.857 1.00 96.75 281 ASP A CA 1
ATOM 2309 C C . ASP A 1 281 ? -10.082 1.830 -12.373 1.00 96.75 281 ASP A C 1
ATOM 2311 O O . ASP A 1 281 ? -10.975 2.322 -11.681 1.00 96.75 281 ASP A O 1
ATOM 2315 N N . LEU A 1 282 ? -9.226 0.942 -11.851 1.00 97.62 282 LEU A N 1
ATOM 2316 C CA . LEU A 1 282 ? -9.207 0.626 -10.423 1.00 97.62 282 LEU A CA 1
ATOM 2317 C C . LEU A 1 282 ? -8.479 1.708 -9.625 1.00 97.62 282 LEU A C 1
ATOM 2319 O O . LEU A 1 282 ? -8.802 1.919 -8.456 1.00 97.62 282 LEU A O 1
ATOM 2323 N N . PHE A 1 283 ? -7.525 2.413 -10.230 1.00 97.12 283 PHE A N 1
ATOM 2324 C CA . PHE A 1 283 ? -6.731 3.417 -9.533 1.00 97.12 283 PHE A CA 1
ATOM 2325 C C . PHE A 1 283 ? -7.425 4.769 -9.559 1.00 97.12 283 PHE A C 1
ATOM 2327 O O . PHE A 1 283 ? -7.834 5.261 -10.604 1.00 97.12 283 PHE A O 1
ATOM 2334 N N . ASP A 1 284 ? -7.548 5.383 -8.386 1.00 95.00 284 ASP A N 1
ATOM 2335 C CA . ASP A 1 284 ? -8.043 6.751 -8.274 1.00 95.00 284 ASP A CA 1
ATOM 2336 C C . ASP A 1 284 ? -7.052 7.717 -8.915 1.00 95.00 284 ASP A C 1
ATOM 2338 O O . ASP A 1 284 ? -7.461 8.670 -9.573 1.00 95.00 284 ASP A O 1
ATOM 2342 N N . ILE A 1 285 ? -5.751 7.447 -8.739 1.00 91.88 285 ILE A N 1
ATOM 2343 C CA . ILE A 1 285 ? -4.652 8.253 -9.265 1.00 91.88 285 ILE A CA 1
ATOM 2344 C C . ILE A 1 285 ? -3.494 7.373 -9.700 1.00 91.88 285 ILE A C 1
ATOM 2346 O O . ILE A 1 285 ? -3.120 6.414 -9.027 1.00 91.88 285 ILE A O 1
ATOM 2350 N N . ILE A 1 286 ? -2.862 7.790 -10.792 1.00 93.69 286 ILE A N 1
ATOM 2351 C CA . ILE A 1 286 ? -1.587 7.255 -11.248 1.00 93.69 286 ILE A CA 1
ATOM 2352 C C . ILE A 1 286 ? -0.591 8.403 -11.281 1.00 93.69 286 ILE A C 1
ATOM 2354 O O . ILE A 1 286 ? -0.769 9.372 -12.029 1.00 93.69 286 ILE A O 1
ATOM 2358 N N . LEU A 1 287 ? 0.427 8.298 -10.434 1.00 91.31 287 LEU A N 1
ATOM 2359 C CA . LEU A 1 287 ? 1.523 9.241 -10.338 1.00 91.31 287 LEU A CA 1
ATOM 2360 C C . LEU A 1 287 ? 2.820 8.558 -10.772 1.00 91.31 287 LEU A C 1
ATOM 2362 O O . LEU A 1 287 ? 3.187 7.490 -10.283 1.00 91.31 287 LEU A O 1
ATOM 2366 N N . THR A 1 288 ? 3.507 9.213 -11.692 1.00 90.44 288 THR A N 1
ATOM 2367 C CA . THR A 1 288 ? 4.794 8.789 -12.236 1.00 90.44 288 THR A CA 1
ATOM 2368 C C . THR A 1 288 ? 5.835 9.871 -12.007 1.00 90.44 288 THR A C 1
ATOM 2370 O O . THR A 1 288 ? 5.474 11.034 -11.814 1.00 90.44 288 THR A O 1
ATOM 2373 N N . SER A 1 289 ? 7.123 9.532 -12.067 1.00 86.69 289 SER A N 1
ATOM 2374 C CA . SER A 1 289 ? 8.171 10.552 -11.946 1.00 86.69 289 SER A CA 1
ATOM 2375 C C . SER A 1 289 ? 8.135 11.617 -13.056 1.00 86.69 289 SER A C 1
ATOM 2377 O O . SER A 1 289 ? 8.702 12.691 -12.865 1.00 86.69 289 SER A O 1
ATOM 2379 N N . ASP A 1 290 ? 7.423 11.387 -14.170 1.00 85.69 290 ASP A N 1
ATOM 2380 C CA . ASP A 1 290 ? 7.156 12.404 -15.203 1.00 85.69 290 ASP A CA 1
ATOM 2381 C C . ASP A 1 290 ? 6.280 13.555 -14.694 1.00 85.69 290 ASP A C 1
ATOM 2383 O O . ASP A 1 290 ? 6.426 14.692 -15.131 1.00 85.69 290 ASP A O 1
ATOM 2387 N N . ASP A 1 291 ? 5.370 13.276 -13.755 1.00 85.06 291 ASP A N 1
ATOM 2388 C CA . ASP A 1 291 ? 4.430 14.275 -13.234 1.00 85.06 291 ASP A CA 1
ATOM 2389 C C . ASP A 1 291 ? 5.126 15.318 -12.340 1.00 85.06 291 ASP A C 1
ATOM 2391 O O . ASP A 1 291 ? 4.607 16.411 -12.112 1.00 85.06 291 ASP A O 1
ATOM 2395 N N . THR A 1 292 ? 6.292 14.970 -11.796 1.00 81.12 292 THR A N 1
ATOM 2396 C CA . THR A 1 292 ? 7.005 15.737 -10.763 1.00 81.12 292 THR A CA 1
ATOM 2397 C C . THR A 1 292 ? 8.467 16.008 -11.105 1.00 81.12 292 THR A C 1
ATOM 2399 O O . THR A 1 292 ? 9.121 16.747 -10.369 1.00 81.12 292 THR A O 1
ATOM 2402 N N . ASN A 1 293 ? 8.993 15.417 -12.185 1.00 80.50 293 ASN A N 1
ATOM 2403 C CA . ASN A 1 293 ? 10.425 15.326 -12.513 1.00 80.50 293 ASN A CA 1
ATOM 2404 C C . ASN A 1 293 ? 11.288 14.723 -11.386 1.00 80.50 293 ASN A C 1
ATOM 2406 O O . ASN A 1 293 ? 12.491 14.968 -11.311 1.00 80.50 293 ASN A O 1
ATOM 2410 N N . LEU A 1 294 ? 10.660 13.974 -10.481 1.00 81.38 294 LEU A N 1
ATOM 2411 C CA . LEU A 1 294 ? 11.257 13.371 -9.292 1.00 81.38 294 LEU A CA 1
ATOM 2412 C C . LEU A 1 294 ? 10.591 12.016 -9.082 1.00 81.38 294 LEU A C 1
ATOM 2414 O O . LEU A 1 294 ? 9.368 11.955 -9.129 1.00 81.38 294 LEU A O 1
ATOM 2418 N N . GLY A 1 295 ? 11.348 10.965 -8.789 1.00 81.12 295 GLY A N 1
ATOM 2419 C CA . GLY A 1 295 ? 10.783 9.655 -8.452 1.00 81.12 295 GLY A CA 1
ATOM 2420 C C . GLY A 1 295 ? 11.182 9.177 -7.069 1.00 81.12 295 GLY A C 1
ATOM 2421 O O . GLY A 1 295 ? 11.633 9.955 -6.224 1.00 81.12 295 GLY A O 1
ATOM 2422 N N . LYS A 1 296 ? 10.960 7.897 -6.804 1.00 86.75 296 LYS A N 1
ATOM 2423 C CA . LYS A 1 296 ? 11.235 7.296 -5.496 1.00 86.75 296 LYS A CA 1
ATOM 2424 C C . LYS A 1 296 ? 12.756 7.193 -5.275 1.00 86.75 296 LYS A C 1
ATOM 2426 O O . LYS A 1 296 ? 13.480 7.004 -6.245 1.00 86.75 296 LYS A O 1
ATOM 2431 N N . PRO A 1 297 ? 13.276 7.344 -4.042 1.00 87.31 297 PRO A N 1
ATOM 2432 C CA . PRO A 1 297 ? 12.605 7.659 -2.778 1.00 87.31 297 PRO A CA 1
ATOM 2433 C C . PRO A 1 297 ? 12.609 9.177 -2.467 1.00 87.31 297 PRO A C 1
ATOM 2435 O O . PRO A 1 297 ? 13.006 9.601 -1.385 1.00 87.31 297 PRO A O 1
ATOM 2438 N N . ASN A 1 298 ? 12.216 10.058 -3.395 1.00 86.88 298 ASN A N 1
ATOM 2439 C CA . ASN A 1 298 ? 12.256 11.505 -3.145 1.00 86.88 298 ASN A CA 1
ATOM 2440 C C . ASN A 1 298 ? 11.060 11.999 -2.305 1.00 86.88 298 ASN A C 1
ATOM 2442 O O . ASN A 1 298 ? 9.905 11.876 -2.708 1.00 86.88 298 ASN A O 1
ATOM 2446 N N . MET A 1 299 ? 11.317 12.679 -1.182 1.00 88.50 299 MET A N 1
ATOM 2447 C CA . MET A 1 299 ? 10.260 13.206 -0.299 1.00 88.50 299 MET A CA 1
ATOM 2448 C C . MET A 1 299 ? 9.301 14.194 -0.982 1.00 88.50 299 MET A C 1
ATOM 2450 O O . MET A 1 299 ? 8.118 14.259 -0.643 1.00 88.50 299 MET A O 1
ATOM 2454 N N . LYS A 1 300 ? 9.764 14.964 -1.974 1.00 86.94 300 LYS A N 1
ATOM 2455 C CA . LYS A 1 300 ? 8.877 15.853 -2.740 1.00 86.94 300 LYS A CA 1
ATOM 2456 C C . LYS A 1 300 ? 7.885 15.058 -3.597 1.00 86.94 300 LYS A C 1
ATOM 2458 O O . LYS A 1 300 ? 6.768 15.537 -3.785 1.00 86.94 300 LYS A O 1
ATOM 2463 N N . PHE A 1 301 ? 8.253 13.854 -4.048 1.00 87.50 301 PHE A N 1
ATOM 2464 C CA . PHE A 1 301 ? 7.359 12.964 -4.789 1.00 87.50 301 PHE A CA 1
ATOM 2465 C C . PHE A 1 301 ? 6.203 12.490 -3.898 1.00 87.50 301 PHE A C 1
ATOM 2467 O O . PHE A 1 301 ? 5.044 12.741 -4.221 1.00 87.50 301 PHE A O 1
ATOM 2474 N N . TYR A 1 302 ? 6.504 11.979 -2.701 1.00 90.81 302 TYR A N 1
ATOM 2475 C CA . TYR A 1 302 ? 5.498 11.615 -1.691 1.00 90.81 302 TYR A CA 1
ATOM 2476 C C . TYR A 1 302 ? 4.608 12.800 -1.278 1.00 90.81 302 TYR A C 1
ATOM 2478 O O . TYR A 1 302 ? 3.383 12.688 -1.220 1.00 90.81 302 TYR A O 1
ATOM 2486 N N . ASN A 1 303 ? 5.200 13.979 -1.053 1.00 89.06 303 ASN A N 1
ATOM 2487 C CA . ASN A 1 303 ? 4.451 15.183 -0.680 1.00 89.06 303 ASN A CA 1
ATOM 2488 C C . ASN A 1 303 ? 3.421 15.615 -1.731 1.00 89.06 303 ASN A C 1
ATOM 2490 O O . ASN A 1 303 ? 2.421 16.245 -1.372 1.00 89.06 303 ASN A O 1
ATOM 2494 N N . SER A 1 304 ? 3.644 15.297 -3.009 1.00 86.88 304 SER A N 1
ATOM 2495 C CA . SER A 1 304 ? 2.676 15.596 -4.066 1.00 86.88 304 SER A CA 1
ATOM 2496 C C . SER A 1 304 ? 1.364 14.824 -3.863 1.00 86.88 304 SER A C 1
ATOM 2498 O O . SER A 1 304 ? 0.291 15.412 -4.008 1.00 86.88 304 SER A O 1
ATOM 2500 N N . ILE A 1 305 ? 1.437 13.567 -3.405 1.00 87.31 305 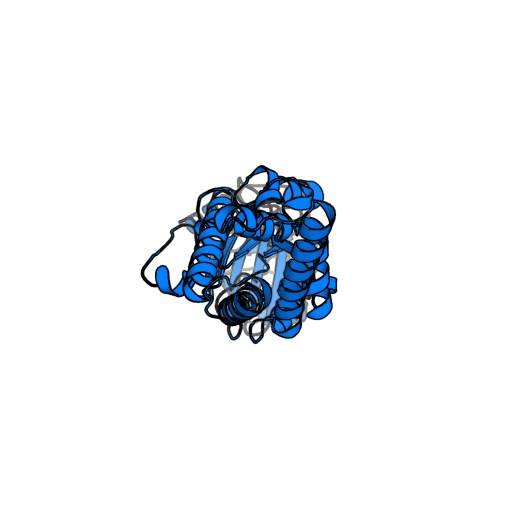ILE A N 1
ATOM 2501 C CA . ILE A 1 305 ? 0.278 12.727 -3.072 1.00 87.31 305 ILE A CA 1
ATOM 2502 C C . ILE A 1 305 ? -0.454 13.311 -1.860 1.00 87.31 305 ILE A C 1
ATOM 2504 O O . ILE A 1 305 ? -1.651 13.593 -1.929 1.00 87.31 305 ILE A O 1
ATOM 2508 N N . PHE A 1 306 ? 0.255 13.570 -0.760 1.00 89.50 306 PHE A N 1
ATOM 2509 C CA . PHE A 1 306 ? -0.381 14.049 0.474 1.00 89.50 306 PHE A CA 1
ATOM 2510 C C . PHE A 1 306 ? -1.105 15.383 0.287 1.00 89.50 306 PHE A C 1
ATOM 2512 O O . PHE A 1 306 ? -2.251 15.533 0.717 1.00 89.50 306 PHE A O 1
ATOM 2519 N N . LYS A 1 307 ? -0.475 16.339 -0.408 1.00 86.81 307 LYS A N 1
ATOM 2520 C CA . LYS A 1 307 ? -1.085 17.647 -0.680 1.00 86.81 307 LYS A CA 1
ATOM 2521 C C . LYS A 1 307 ? -2.296 17.527 -1.598 1.00 86.81 307 LYS A C 1
ATOM 2523 O O . LYS A 1 307 ? -3.345 18.085 -1.283 1.00 86.81 307 LYS A O 1
ATOM 2528 N N . LYS A 1 308 ? -2.165 16.795 -2.710 1.00 82.31 308 LYS A N 1
ATOM 2529 C CA . LYS A 1 308 ? -3.221 16.691 -3.725 1.00 82.31 308 LYS A CA 1
ATOM 2530 C C . LYS A 1 308 ? -4.473 15.992 -3.190 1.00 82.31 308 LYS A C 1
ATOM 2532 O O . LYS A 1 308 ? -5.577 16.411 -3.523 1.00 82.31 308 LYS A O 1
ATOM 2537 N N . PHE A 1 309 ? -4.313 15.001 -2.311 1.00 79.75 309 PHE A N 1
ATOM 2538 C CA . PHE A 1 309 ? -5.432 14.200 -1.792 1.00 79.75 309 PHE A CA 1
ATOM 2539 C C . PHE A 1 309 ? -5.838 14.535 -0.360 1.00 79.75 309 PHE A C 1
ATOM 2541 O O . PHE A 1 309 ? -6.716 13.876 0.193 1.00 79.75 309 PHE A O 1
ATOM 2548 N N . LYS A 1 310 ? -5.221 15.558 0.250 1.00 87.12 310 LYS A N 1
ATOM 2549 C CA . LYS A 1 310 ? -5.422 15.904 1.669 1.00 87.12 310 LYS A CA 1
ATOM 2550 C C . LYS A 1 310 ? -5.258 14.673 2.576 1.00 87.12 310 LYS A C 1
ATOM 2552 O O . LYS A 1 310 ? -5.957 14.531 3.581 1.00 87.12 310 LYS A O 1
ATOM 2557 N N . LEU A 1 311 ? -4.346 13.783 2.185 1.00 88.88 311 LEU A N 1
ATOM 2558 C CA . LEU A 1 311 ? -3.990 12.576 2.916 1.00 88.88 311 LEU A CA 1
ATOM 2559 C C . LEU A 1 311 ? -2.862 12.893 3.881 1.00 88.88 311 LEU A C 1
ATOM 2561 O O . LEU A 1 311 ? -2.028 13.765 3.632 1.00 88.88 311 LEU A O 1
ATOM 2565 N N . LYS A 1 312 ? -2.819 12.140 4.971 1.00 87.56 312 LYS A N 1
ATOM 2566 C CA . LYS A 1 312 ? -1.669 12.130 5.861 1.00 87.56 312 LYS A CA 1
ATOM 2567 C C . LYS A 1 312 ? -0.877 10.836 5.701 1.00 87.56 312 LYS A C 1
ATOM 2569 O O . LYS A 1 312 ? -1.495 9.811 5.407 1.00 87.56 312 LYS A O 1
ATOM 2574 N N . PRO A 1 313 ? 0.444 10.846 5.942 1.00 90.44 313 PRO A N 1
ATOM 2575 C CA . PRO A 1 313 ? 1.249 9.632 5.871 1.00 90.44 313 PRO A CA 1
ATOM 2576 C C . PRO A 1 313 ? 0.684 8.486 6.713 1.00 90.44 313 PRO A C 1
ATOM 2578 O O . PRO A 1 313 ? 0.572 7.372 6.217 1.00 90.44 313 PRO A O 1
ATOM 2581 N N . GLU A 1 314 ? 0.231 8.759 7.942 1.00 87.31 314 GLU A N 1
ATOM 2582 C CA . GLU A 1 314 ? -0.319 7.731 8.833 1.00 87.31 314 GLU A CA 1
ATOM 2583 C C . GLU A 1 314 ? -1.648 7.113 8.366 1.00 87.31 314 GLU A C 1
ATOM 2585 O O . GLU A 1 314 ? -2.072 6.096 8.910 1.00 87.31 314 GLU A O 1
ATOM 2590 N N . GLU A 1 315 ? -2.303 7.716 7.371 1.00 89.62 315 GLU A N 1
ATOM 2591 C CA . GLU A 1 315 ? -3.534 7.212 6.752 1.00 89.62 315 GLU A CA 1
ATOM 2592 C C . GLU A 1 315 ? -3.246 6.374 5.493 1.00 89.62 315 GLU A C 1
ATOM 2594 O O . GLU A 1 315 ? -4.178 5.956 4.801 1.00 89.62 315 GLU A O 1
ATOM 2599 N N . CYS A 1 316 ? -1.970 6.154 5.164 1.00 93.50 316 CYS A N 1
ATOM 2600 C CA . CYS A 1 316 ? -1.545 5.502 3.934 1.00 93.50 316 CYS A CA 1
ATOM 2601 C C . CYS A 1 316 ? -0.694 4.255 4.203 1.00 93.50 316 CYS A C 1
ATOM 2603 O O . CYS A 1 316 ? 0.098 4.199 5.149 1.00 93.50 316 CYS A O 1
ATOM 2605 N N . ILE A 1 317 ? -0.817 3.280 3.307 1.00 95.56 317 ILE A N 1
ATOM 2606 C CA . ILE A 1 317 ? 0.073 2.120 3.219 1.00 95.56 317 ILE A CA 1
ATOM 2607 C C . ILE A 1 317 ? 0.845 2.206 1.907 1.00 95.56 317 ILE A C 1
ATOM 2609 O O . ILE A 1 317 ? 0.230 2.466 0.880 1.00 95.56 317 ILE A O 1
ATOM 2613 N N . MET A 1 318 ? 2.161 2.002 1.942 1.00 97.31 318 MET A N 1
ATOM 2614 C CA . MET A 1 318 ? 3.004 1.834 0.761 1.00 97.31 318 MET A CA 1
ATOM 2615 C C . MET A 1 318 ? 3.264 0.347 0.520 1.00 97.31 318 MET A C 1
ATOM 2617 O O . MET A 1 318 ? 3.691 -0.361 1.433 1.00 97.31 318 MET A O 1
ATOM 2621 N N . MET A 1 319 ? 3.018 -0.113 -0.702 1.00 97.62 319 MET A N 1
ATOM 2622 C CA . MET A 1 319 ? 3.330 -1.463 -1.160 1.00 97.62 319 MET A CA 1
ATOM 2623 C C . MET A 1 319 ? 4.345 -1.405 -2.298 1.00 97.62 319 MET A C 1
ATOM 2625 O O . MET A 1 319 ? 4.141 -0.660 -3.253 1.00 97.62 319 MET A O 1
ATOM 2629 N N . GLY A 1 320 ? 5.403 -2.203 -2.214 1.00 95.69 320 GLY A N 1
ATOM 2630 C CA . GLY A 1 320 ? 6.436 -2.267 -3.248 1.00 95.69 320 GLY A CA 1
ATOM 2631 C C . GLY A 1 320 ? 7.328 -3.492 -3.093 1.00 95.69 320 GLY A C 1
ATOM 2632 O O . GLY A 1 320 ? 7.328 -4.131 -2.031 1.00 95.69 320 GLY A O 1
ATOM 2633 N N . ASP A 1 321 ? 8.071 -3.829 -4.143 1.00 93.56 321 ASP A N 1
ATOM 2634 C CA . ASP A 1 321 ? 8.995 -4.963 -4.164 1.00 93.56 321 ASP A CA 1
ATOM 2635 C C . ASP A 1 321 ? 10.410 -4.586 -3.704 1.00 93.56 321 ASP A C 1
ATOM 2637 O O . ASP A 1 321 ? 11.138 -5.463 -3.227 1.00 93.56 321 ASP A O 1
ATOM 2641 N N . LYS A 1 322 ? 10.779 -3.294 -3.761 1.00 91.12 322 LYS A N 1
ATOM 2642 C CA . LYS A 1 322 ? 12.124 -2.792 -3.438 1.00 91.12 322 LYS A CA 1
ATOM 2643 C C . LYS A 1 322 ? 12.153 -2.097 -2.071 1.00 91.12 322 LYS A C 1
ATOM 2645 O O . LYS A 1 322 ? 11.777 -0.929 -1.973 1.00 91.12 322 LYS A O 1
ATOM 2650 N N . PRO A 1 323 ? 12.669 -2.740 -1.003 1.00 91.31 323 PRO A N 1
ATOM 2651 C CA . PRO A 1 323 ? 12.613 -2.186 0.353 1.00 91.31 323 PRO A CA 1
ATOM 2652 C C . PRO A 1 323 ? 13.210 -0.779 0.500 1.00 91.31 323 PRO A C 1
ATOM 2654 O O . PRO A 1 323 ? 12.571 0.102 1.072 1.00 91.31 323 PRO A O 1
ATOM 2657 N N . GLU A 1 324 ? 14.401 -0.550 -0.052 1.00 88.88 324 GLU A N 1
ATOM 2658 C CA . GLU A 1 324 ? 15.124 0.725 0.082 1.00 88.88 324 GLU A CA 1
ATOM 2659 C C . GLU A 1 324 ? 14.488 1.851 -0.758 1.00 88.88 324 GLU A C 1
ATOM 2661 O O . GLU A 1 324 ? 14.470 3.011 -0.350 1.00 88.88 324 GLU A O 1
ATOM 2666 N N . VAL A 1 325 ? 13.905 1.518 -1.916 1.00 88.12 325 VAL A N 1
ATOM 2667 C CA . VAL A 1 325 ? 13.304 2.502 -2.835 1.00 88.12 325 VAL A CA 1
ATOM 2668 C C . VAL A 1 325 ? 11.864 2.839 -2.433 1.00 88.12 325 VAL A C 1
ATOM 2670 O O . VAL A 1 325 ? 11.465 4.007 -2.439 1.00 88.12 325 VAL A O 1
ATOM 2673 N N . ASP A 1 326 ? 11.081 1.829 -2.061 1.00 92.44 326 ASP A N 1
ATOM 2674 C CA . ASP A 1 326 ? 9.650 1.973 -1.805 1.00 92.44 326 ASP A CA 1
ATOM 2675 C C . ASP A 1 326 ? 9.328 2.188 -0.329 1.00 92.44 326 ASP A C 1
ATOM 2677 O O . ASP A 1 326 ? 8.442 2.972 0.001 1.00 92.44 326 ASP A O 1
ATOM 2681 N N . LEU A 1 327 ? 10.004 1.485 0.580 1.00 94.69 327 LEU A N 1
ATOM 2682 C CA . LEU A 1 327 ? 9.484 1.288 1.936 1.00 94.69 327 LEU A CA 1
ATOM 2683 C C . LEU A 1 327 ? 10.213 2.128 2.983 1.00 94.69 327 LEU A C 1
ATOM 2685 O O . LEU A 1 327 ? 9.567 2.635 3.900 1.00 94.69 327 LEU A O 1
ATOM 2689 N N . GLU A 1 328 ? 11.524 2.324 2.854 1.00 94.19 328 GLU A N 1
ATOM 2690 C CA . GLU A 1 328 ? 12.320 3.017 3.874 1.00 94.19 328 GLU A CA 1
ATOM 2691 C C . GLU A 1 328 ? 11.813 4.448 4.133 1.00 94.19 328 GLU A C 1
ATOM 2693 O O . GLU A 1 328 ? 11.466 4.807 5.267 1.00 94.19 328 GLU A O 1
ATOM 2698 N N . LEU A 1 329 ? 11.694 5.268 3.080 1.00 94.12 329 LEU A N 1
ATOM 2699 C CA . LEU A 1 329 ? 11.174 6.628 3.236 1.00 94.12 329 LEU A CA 1
ATOM 2700 C C . LEU A 1 329 ? 9.705 6.618 3.674 1.00 94.12 329 LEU A C 1
ATOM 2702 O O . LEU A 1 329 ? 9.342 7.395 4.559 1.00 94.12 329 LEU A O 1
ATOM 2706 N N . ALA A 1 330 ? 8.874 5.745 3.094 1.00 94.94 330 ALA A N 1
ATOM 2707 C CA . ALA A 1 330 ? 7.460 5.628 3.445 1.00 94.94 330 ALA A CA 1
ATOM 2708 C C . ALA A 1 330 ? 7.281 5.374 4.950 1.00 94.94 330 ALA A C 1
ATOM 2710 O O . ALA A 1 330 ? 6.486 6.046 5.618 1.00 94.94 330 ALA A O 1
ATOM 2711 N N . LYS A 1 331 ? 8.094 4.482 5.523 1.00 94.06 331 LYS A N 1
ATOM 2712 C CA . LYS A 1 331 ? 8.105 4.242 6.963 1.00 94.06 331 LYS A CA 1
ATOM 2713 C C . LYS A 1 331 ? 8.536 5.472 7.748 1.00 94.06 331 LYS A C 1
ATOM 2715 O O . LYS A 1 331 ? 7.860 5.854 8.706 1.00 94.06 331 LYS A O 1
ATOM 2720 N N . LYS A 1 332 ? 9.654 6.092 7.352 1.00 92.81 332 LYS A N 1
ATOM 2721 C CA . LYS A 1 332 ? 10.243 7.252 8.038 1.00 92.81 332 LYS A CA 1
ATOM 2722 C C . LYS A 1 332 ? 9.254 8.409 8.174 1.00 92.81 332 LYS A C 1
ATOM 2724 O O . LYS A 1 332 ? 9.280 9.123 9.174 1.00 92.81 332 LYS A O 1
ATOM 2729 N N . ILE A 1 333 ? 8.368 8.577 7.195 1.00 91.38 333 ILE A N 1
ATOM 2730 C CA . ILE A 1 333 ? 7.365 9.650 7.178 1.00 91.38 333 ILE A CA 1
ATOM 2731 C C . ILE A 1 333 ? 6.037 9.254 7.832 1.00 91.38 333 ILE A C 1
ATOM 2733 O O . ILE A 1 333 ? 5.158 10.100 7.958 1.00 91.38 333 ILE A O 1
ATOM 2737 N N . GLY A 1 334 ? 5.896 8.005 8.287 1.00 88.44 334 GLY A N 1
ATOM 2738 C CA . GLY A 1 334 ? 4.770 7.538 9.097 1.00 88.44 334 GLY A CA 1
ATOM 2739 C C . GLY A 1 334 ? 3.762 6.636 8.384 1.00 88.44 334 GLY A C 1
ATOM 2740 O O . GLY A 1 334 ? 2.788 6.231 9.027 1.00 88.44 334 GLY A O 1
ATOM 2741 N N . MET A 1 335 ? 3.988 6.290 7.110 1.00 93.00 335 MET A N 1
ATOM 2742 C CA . MET A 1 335 ? 3.167 5.302 6.401 1.00 93.00 335 MET A CA 1
ATOM 2743 C C . MET A 1 335 ? 3.383 3.903 6.981 1.00 93.00 335 MET A C 1
ATOM 2745 O O . MET A 1 335 ? 4.388 3.618 7.642 1.00 93.00 335 MET A O 1
ATOM 2749 N N . ARG A 1 336 ? 2.420 3.016 6.729 1.00 91.31 336 ARG A N 1
ATOM 2750 C CA . ARG A 1 336 ? 2.644 1.572 6.864 1.00 91.31 336 ARG A CA 1
ATOM 2751 C C . ARG A 1 336 ? 3.303 1.033 5.608 1.00 91.31 336 ARG A C 1
ATOM 2753 O O . ARG A 1 336 ? 3.107 1.591 4.532 1.00 91.31 336 ARG A O 1
ATOM 2760 N N . THR A 1 337 ? 4.049 -0.051 5.741 1.00 96.19 337 THR A N 1
ATOM 2761 C CA . THR A 1 337 ? 4.810 -0.636 4.634 1.00 96.19 337 THR A CA 1
ATOM 2762 C C . THR A 1 337 ? 4.494 -2.114 4.466 1.00 96.19 337 THR A C 1
ATOM 2764 O O . THR A 1 337 ? 4.491 -2.877 5.430 1.00 96.19 337 THR A O 1
ATOM 2767 N N . VAL A 1 338 ? 4.232 -2.521 3.227 1.00 97.12 338 VAL A N 1
ATOM 2768 C CA . VAL A 1 338 ? 4.058 -3.924 2.845 1.00 97.12 338 VAL A CA 1
ATOM 2769 C C . VAL A 1 338 ? 5.126 -4.260 1.822 1.00 97.12 338 VAL A C 1
ATOM 2771 O O . VAL A 1 338 ? 5.118 -3.730 0.710 1.00 97.12 338 VAL A O 1
ATOM 2774 N N . TRP A 1 339 ? 6.028 -5.160 2.188 1.00 96.50 339 TRP A N 1
ATOM 2775 C CA . TRP A 1 339 ? 6.996 -5.692 1.247 1.00 96.50 339 TRP A CA 1
ATOM 2776 C C . TRP A 1 339 ? 6.382 -6.825 0.439 1.00 96.50 339 TRP A C 1
ATOM 2778 O O . TRP A 1 339 ? 6.019 -7.878 0.976 1.00 96.50 339 TRP A O 1
ATOM 2788 N N . VAL A 1 340 ? 6.276 -6.602 -0.866 1.00 95.50 340 VAL A N 1
ATOM 2789 C CA . VAL A 1 340 ? 5.850 -7.613 -1.825 1.00 95.50 340 VAL A CA 1
ATOM 2790 C C . VAL A 1 340 ? 7.083 -8.398 -2.260 1.00 95.50 340 VAL A C 1
ATOM 2792 O O . VAL A 1 340 ? 7.886 -7.937 -3.060 1.00 95.50 340 VAL A O 1
ATOM 2795 N N . LYS A 1 341 ? 7.274 -9.593 -1.692 1.00 92.62 341 LYS A N 1
ATOM 2796 C CA . LYS A 1 341 ? 8.459 -10.431 -1.934 1.00 92.62 341 LYS A CA 1
ATOM 2797 C C . LYS A 1 341 ? 8.377 -11.128 -3.293 1.00 92.62 341 LYS A C 1
ATOM 2799 O O . LYS A 1 341 ? 8.140 -12.337 -3.366 1.00 92.62 341 LYS A O 1
ATOM 2804 N N . HIS A 1 342 ? 8.559 -10.359 -4.360 1.00 88.75 342 HIS A N 1
ATOM 2805 C CA . HIS A 1 342 ? 8.604 -10.824 -5.743 1.00 88.75 342 HIS A CA 1
ATOM 2806 C C . HIS A 1 342 ? 9.996 -10.670 -6.353 1.00 88.75 342 HIS A C 1
ATOM 2808 O O . HIS A 1 342 ? 10.840 -9.912 -5.877 1.00 88.75 342 HIS A O 1
ATOM 2814 N N . GLY A 1 343 ? 10.234 -11.450 -7.405 1.00 78.44 343 GLY A N 1
ATOM 2815 C CA . GLY A 1 343 ? 11.438 -11.331 -8.210 1.00 78.44 343 GLY A CA 1
ATOM 2816 C C . GLY A 1 343 ? 12.750 -11.729 -7.524 1.00 78.44 343 GLY A C 1
ATOM 2817 O O . GLY A 1 343 ? 12.794 -12.338 -6.454 1.00 78.44 343 GLY A O 1
ATOM 2818 N N . ASP A 1 344 ? 13.846 -11.393 -8.190 1.00 76.19 344 ASP A N 1
ATOM 2819 C CA . ASP A 1 344 ? 15.221 -11.675 -7.797 1.00 76.19 344 ASP A CA 1
ATOM 2820 C C . ASP A 1 344 ? 15.673 -10.812 -6.612 1.00 76.19 344 ASP A C 1
ATOM 2822 O O . ASP A 1 344 ? 16.496 -11.254 -5.811 1.00 76.19 344 ASP A O 1
ATOM 2826 N N . TRP A 1 345 ? 15.070 -9.634 -6.427 1.00 73.94 345 TRP A N 1
ATOM 2827 C CA . TRP A 1 345 ? 15.269 -8.793 -5.243 1.00 73.94 345 TRP A CA 1
ATOM 2828 C C . TRP A 1 345 ? 14.829 -9.486 -3.957 1.00 73.94 345 TRP A C 1
ATOM 2830 O O . TRP A 1 345 ? 15.573 -9.524 -2.978 1.00 73.94 345 TRP A O 1
ATOM 2840 N N . ALA A 1 346 ? 13.643 -10.097 -3.951 1.00 82.62 346 ALA A N 1
ATOM 2841 C CA . ALA A 1 346 ? 13.189 -10.849 -2.789 1.00 82.62 346 ALA A CA 1
ATOM 2842 C C . ALA A 1 346 ? 14.121 -12.026 -2.456 1.00 82.62 346 ALA A C 1
ATOM 2844 O O . ALA A 1 346 ? 14.328 -12.320 -1.279 1.00 82.62 346 ALA A O 1
ATOM 2845 N N . LYS A 1 347 ? 14.712 -12.669 -3.475 1.00 83.25 347 LYS A N 1
ATOM 2846 C CA . LYS A 1 347 ? 15.688 -13.756 -3.291 1.00 83.25 347 LYS A CA 1
ATOM 2847 C C . LYS A 1 347 ? 17.005 -13.240 -2.711 1.00 83.25 347 LYS A C 1
ATOM 2849 O O . LYS A 1 347 ? 17.521 -13.828 -1.765 1.00 83.25 347 LYS A O 1
ATOM 2854 N N . SER A 1 348 ? 17.541 -12.134 -3.233 1.00 82.56 348 SER A N 1
ATOM 2855 C CA . SER A 1 348 ? 18.819 -11.572 -2.766 1.00 82.56 348 SER A CA 1
ATOM 2856 C C . SER A 1 348 ? 18.747 -11.023 -1.336 1.00 82.56 348 SER A C 1
ATOM 2858 O O . SER A 1 348 ? 19.764 -10.932 -0.645 1.00 82.56 348 SER A O 1
ATOM 2860 N N . LEU A 1 349 ? 17.541 -10.696 -0.867 1.00 85.44 349 LEU A N 1
ATOM 2861 C CA . LEU A 1 349 ? 17.276 -10.146 0.461 1.00 85.44 349 LEU A CA 1
ATOM 2862 C C . LEU A 1 349 ? 16.579 -11.140 1.405 1.00 85.44 349 LEU A C 1
ATOM 2864 O O . LEU A 1 349 ? 16.140 -10.733 2.478 1.00 85.44 349 LEU A O 1
ATOM 2868 N N . GLU A 1 350 ? 16.486 -12.429 1.059 1.00 80.31 350 GLU A N 1
ATOM 2869 C CA . GLU A 1 350 ? 15.667 -13.410 1.793 1.00 80.31 350 GLU A CA 1
ATOM 2870 C C . GLU A 1 350 ? 16.031 -13.531 3.284 1.00 80.31 350 GLU A C 1
ATOM 2872 O O . GLU A 1 350 ? 15.151 -13.701 4.129 1.00 80.31 350 GLU A O 1
ATOM 2877 N N . ASN A 1 351 ? 17.315 -13.367 3.610 1.00 84.12 351 ASN A N 1
ATOM 2878 C CA . ASN A 1 351 ? 17.832 -13.432 4.980 1.00 84.12 351 ASN A CA 1
ATOM 2879 C C . ASN A 1 351 ? 17.971 -12.059 5.656 1.00 84.12 351 ASN A C 1
ATOM 2881 O O . ASN A 1 351 ? 18.435 -11.981 6.796 1.00 84.12 351 ASN A O 1
ATOM 2885 N N . LYS A 1 352 ? 17.596 -10.966 4.980 1.00 86.81 352 LYS A N 1
ATOM 2886 C CA . LYS A 1 352 ? 17.636 -9.626 5.568 1.00 86.81 352 LYS A CA 1
ATOM 2887 C C . LYS A 1 352 ? 16.346 -9.334 6.325 1.00 86.81 352 LYS A C 1
ATOM 2889 O O . LYS A 1 352 ? 15.256 -9.749 5.940 1.00 86.81 352 LYS A O 1
ATOM 2894 N N . ARG A 1 353 ? 16.487 -8.585 7.416 1.00 86.81 353 ARG A N 1
ATOM 2895 C CA . ARG A 1 353 ? 15.371 -8.027 8.178 1.00 86.81 353 ARG A CA 1
ATOM 2896 C C . ARG A 1 353 ? 15.502 -6.519 8.189 1.00 86.81 353 ARG A C 1
ATOM 2898 O O . ARG A 1 353 ? 16.587 -6.001 8.435 1.00 86.81 353 ARG A O 1
ATOM 2905 N N . PHE A 1 354 ? 14.384 -5.851 7.963 1.00 91.00 354 PHE A N 1
ATOM 2906 C CA . PHE A 1 354 ? 14.303 -4.403 7.941 1.00 91.00 354 PHE A CA 1
ATOM 2907 C C . PHE A 1 354 ? 13.322 -3.965 9.024 1.00 91.00 354 PHE A C 1
ATOM 2909 O O . PHE A 1 354 ? 12.198 -4.457 9.092 1.00 91.00 354 PHE A O 1
ATOM 2916 N N . ASP A 1 355 ? 13.745 -3.050 9.887 1.00 91.31 355 ASP A N 1
ATOM 2917 C CA . ASP A 1 355 ? 12.898 -2.462 10.930 1.00 91.31 355 ASP A CA 1
ATOM 2918 C C . ASP A 1 355 ? 11.811 -1.537 10.356 1.00 91.31 355 ASP A C 1
ATOM 2920 O O . ASP A 1 355 ? 10.851 -1.181 11.046 1.00 91.31 355 ASP A O 1
ATOM 2924 N N . TYR A 1 356 ? 11.947 -1.178 9.079 1.00 92.50 356 TYR A N 1
ATOM 2925 C CA . TYR A 1 356 ? 11.020 -0.337 8.347 1.00 92.50 356 TYR A CA 1
ATOM 2926 C C . TYR A 1 356 ? 9.946 -1.086 7.548 1.00 92.50 356 TYR A C 1
ATOM 2928 O O . TYR A 1 356 ? 9.189 -0.448 6.814 1.00 92.50 356 TYR A O 1
ATOM 2936 N N . ILE A 1 357 ? 9.832 -2.406 7.706 1.00 94.19 357 ILE A N 1
ATOM 2937 C CA . ILE A 1 357 ? 8.794 -3.235 7.077 1.00 94.19 357 ILE A CA 1
ATOM 2938 C C . ILE A 1 357 ? 7.771 -3.660 8.133 1.00 94.19 357 ILE A C 1
ATOM 2940 O O . ILE A 1 357 ? 8.122 -4.340 9.094 1.00 94.19 357 ILE A O 1
ATOM 2944 N N . ASP A 1 358 ? 6.509 -3.251 7.965 1.00 91.69 358 ASP A N 1
ATOM 2945 C CA . ASP A 1 358 ? 5.417 -3.652 8.867 1.00 91.69 358 ASP A CA 1
ATOM 2946 C C . ASP A 1 358 ? 4.835 -5.021 8.503 1.00 91.69 358 ASP A C 1
ATOM 2948 O O . ASP A 1 358 ? 4.517 -5.812 9.390 1.00 91.69 358 ASP A O 1
ATOM 2952 N N . TYR A 1 359 ? 4.709 -5.298 7.204 1.00 93.69 359 TYR A N 1
ATOM 2953 C CA . TYR A 1 359 ? 4.116 -6.524 6.678 1.00 93.69 359 TYR A CA 1
ATOM 2954 C C . TYR A 1 359 ? 4.929 -7.073 5.511 1.00 93.69 359 TYR A C 1
ATOM 2956 O O . TYR A 1 359 ? 5.518 -6.323 4.732 1.00 93.69 359 TYR A O 1
ATOM 2964 N N . GLU A 1 360 ? 4.905 -8.389 5.344 1.00 94.25 360 GLU A N 1
ATOM 2965 C CA . GLU A 1 360 ? 5.554 -9.079 4.235 1.00 94.25 360 GLU A CA 1
ATOM 2966 C C . GLU A 1 360 ? 4.566 -10.043 3.588 1.00 94.25 360 GLU A C 1
ATOM 2968 O O . GLU A 1 360 ? 3.917 -10.824 4.282 1.00 94.25 360 GLU A O 1
ATOM 2973 N N . ILE A 1 361 ? 4.491 -10.033 2.258 1.00 94.56 361 ILE A N 1
ATOM 2974 C CA . ILE A 1 361 ? 3.663 -10.980 1.508 1.00 94.56 361 ILE A CA 1
ATOM 2975 C C . ILE A 1 361 ? 4.504 -11.719 0.472 1.00 94.56 361 ILE A C 1
ATOM 2977 O O . ILE A 1 361 ? 5.367 -11.136 -0.181 1.00 94.56 361 ILE A O 1
ATOM 2981 N N . ARG A 1 362 ? 4.222 -13.010 0.278 1.00 91.81 362 ARG A N 1
ATOM 2982 C CA . ARG A 1 362 ? 4.759 -13.814 -0.831 1.00 91.81 362 ARG A CA 1
ATOM 2983 C C . ARG A 1 362 ? 3.615 -14.137 -1.788 1.00 91.81 362 ARG A C 1
ATOM 2985 O O . ARG A 1 362 ? 2.937 -15.156 -1.659 1.00 91.81 362 ARG A O 1
ATOM 2992 N N . GLY A 1 363 ? 3.373 -13.229 -2.732 1.00 91.69 363 GLY A N 1
ATOM 2993 C CA . GLY A 1 363 ? 2.193 -13.288 -3.596 1.00 91.69 363 GLY A CA 1
ATOM 2994 C C . GLY A 1 363 ? 0.899 -12.874 -2.897 1.00 91.69 363 GLY A C 1
ATOM 2995 O O . GLY A 1 363 ? 0.875 -12.512 -1.727 1.00 91.69 363 GLY A O 1
ATOM 2996 N N . TYR A 1 364 ? -0.200 -12.926 -3.649 1.00 95.44 364 TYR A N 1
ATOM 2997 C CA . TYR A 1 364 ? -1.472 -12.314 -3.250 1.00 95.44 364 TYR A CA 1
ATOM 2998 C C . TYR A 1 364 ? -2.520 -13.297 -2.712 1.00 95.44 364 TYR A C 1
ATOM 3000 O O . TYR A 1 364 ? -3.625 -12.891 -2.356 1.00 95.44 364 TYR A O 1
ATOM 3008 N N . LYS A 1 365 ? -2.204 -14.598 -2.638 1.00 94.25 365 LYS A N 1
ATOM 3009 C CA . LYS A 1 365 ? -3.175 -15.641 -2.256 1.00 94.25 365 LYS A CA 1
ATOM 3010 C C . LYS A 1 365 ? -3.745 -15.435 -0.846 1.00 94.25 365 LYS A C 1
ATOM 3012 O O . LYS A 1 365 ? -4.945 -15.610 -0.656 1.00 94.25 365 LYS A O 1
ATOM 3017 N N . ASN A 1 366 ? -2.898 -15.049 0.109 1.00 91.75 366 ASN A N 1
ATOM 3018 C CA . ASN A 1 366 ? -3.254 -14.872 1.521 1.00 91.75 366 ASN A CA 1
ATOM 3019 C C . ASN A 1 366 ? -3.221 -13.398 1.960 1.00 91.75 366 ASN A C 1
ATOM 3021 O O . ASN A 1 366 ? -3.140 -13.121 3.149 1.00 91.75 366 ASN A O 1
ATOM 3025 N N . PHE A 1 367 ? -3.323 -12.455 1.018 1.00 93.31 367 PHE A N 1
ATOM 3026 C CA . PHE A 1 367 ? -3.072 -11.030 1.256 1.00 93.31 367 PHE A CA 1
ATOM 3027 C C . PHE A 1 367 ? -3.746 -10.460 2.519 1.00 93.31 367 PHE A C 1
ATOM 3029 O O . PHE A 1 367 ? -3.058 -9.945 3.387 1.00 93.31 367 PHE A O 1
ATOM 3036 N N . PHE A 1 368 ? -5.065 -10.616 2.671 1.00 88.31 368 PHE A N 1
ATOM 3037 C CA . PHE A 1 368 ? -5.817 -10.084 3.824 1.00 88.31 368 PHE A CA 1
ATOM 3038 C C . PHE A 1 368 ? -5.540 -10.804 5.153 1.00 88.31 368 PHE A C 1
ATOM 3040 O O . PHE A 1 368 ? -5.932 -10.331 6.212 1.00 88.31 368 PHE A O 1
ATOM 3047 N N . LYS A 1 369 ? -4.903 -11.978 5.110 1.00 83.12 369 LYS A N 1
ATOM 3048 C CA . LYS A 1 369 ? -4.414 -12.659 6.312 1.00 83.12 369 LYS A CA 1
ATOM 3049 C C . LYS A 1 369 ? -3.043 -12.116 6.715 1.00 83.12 369 LYS A C 1
ATOM 3051 O O . LYS A 1 369 ? -2.770 -11.996 7.903 1.00 83.12 369 LYS A O 1
ATOM 3056 N N . ASP A 1 370 ? -2.203 -11.831 5.725 1.00 87.50 370 ASP A N 1
ATOM 3057 C CA . ASP A 1 370 ? -0.821 -11.396 5.924 1.00 87.50 370 ASP A CA 1
ATOM 3058 C C . ASP A 1 370 ? -0.726 -9.878 6.188 1.00 87.50 370 ASP A C 1
ATOM 3060 O O . ASP A 1 370 ? 0.223 -9.426 6.821 1.00 87.50 370 ASP A O 1
ATOM 3064 N N . VAL A 1 371 ? -1.721 -9.097 5.747 1.00 86.88 371 VAL A N 1
ATOM 3065 C CA . VAL A 1 371 ? -1.853 -7.646 5.964 1.00 86.88 371 VAL A CA 1
ATOM 3066 C C . VAL A 1 371 ? -3.186 -7.361 6.658 1.00 86.88 371 VAL A C 1
ATOM 3068 O O . VAL A 1 371 ? -4.163 -6.972 6.028 1.00 86.88 371 VAL A O 1
ATOM 3071 N N . ASP A 1 372 ? -3.228 -7.579 7.969 1.00 74.75 372 ASP A N 1
ATOM 3072 C CA . ASP A 1 372 ? -4.458 -7.576 8.780 1.00 74.75 372 ASP A CA 1
ATOM 3073 C C . ASP A 1 372 ? -5.128 -6.201 8.971 1.00 74.75 372 ASP A C 1
ATOM 3075 O O . ASP A 1 372 ? -6.267 -6.116 9.431 1.00 74.75 372 ASP A O 1
ATOM 3079 N N . VAL A 1 373 ? -4.440 -5.122 8.600 1.00 74.81 373 VAL A N 1
ATOM 3080 C CA . VAL A 1 373 ? -4.946 -3.744 8.685 1.00 74.81 373 VAL A CA 1
ATOM 3081 C C . VAL A 1 373 ? -5.803 -3.328 7.468 1.00 74.81 373 VAL A C 1
ATOM 3083 O O . VAL A 1 373 ? -6.479 -2.288 7.512 1.00 74.81 373 VAL A O 1
ATOM 3086 N N . LEU A 1 374 ? -5.786 -4.122 6.385 1.00 79.94 374 LEU A N 1
ATOM 3087 C CA . LEU A 1 374 ? -6.557 -3.937 5.139 1.00 79.94 374 LEU A CA 1
ATOM 3088 C C . LEU A 1 374 ? -7.671 -4.985 5.012 1.00 79.94 374 LEU A C 1
ATOM 3090 O O . LEU A 1 374 ? -8.773 -4.631 4.515 1.00 79.94 374 LEU A O 1
#

Foldseek 3Di:
DQDQKFKKKFAFALLAQLADFWKAKDWLAQDDDVVPPQYQGYNIDGDPSNCLSQLPAQKKKKWKDQPPDIDIKIFGADNQAQDPTMEMAGCAPDDDNNHGGYVMPGTSNRTDVVSSVQSSDTGRMIMIMMHHAAAAEEEADDQFFKDQVVLVVVLLQVLLVVCCVPPVRHSVNSSVLVVVLCCCCPPVPVFLALVSLDQLVSVVVVCVVVVPDDPPVVNSVVSVVSVCSSLVSCLVPMATFPCSVVVLVVCLVGHAYEYAYEDNSDPVSVCVSCVSRVNNVSHPYYDYSVVVSGHFPDPVSVVVVCVVVVDALLNYEWEYQACRGTFPSSQVRRHAYEHALGDPSNVVCVVPDDPRHPFYDDTDPCPCVRVVSD

Solvent-accessible surface area (backbone atoms only — not comparable to full-atom values): 19360 Å² total; per-residue (Å²): 132,73,56,75,53,36,75,35,42,28,22,18,36,67,47,47,63,30,61,27,66,53,28,26,30,39,28,36,53,72,78,68,55,80,82,44,27,29,29,75,32,25,43,37,65,67,50,54,82,57,47,56,60,48,38,80,41,65,41,33,31,40,38,44,32,45,82,95,46,77,49,78,40,44,26,32,43,35,68,70,42,69,40,84,53,43,43,30,33,21,37,48,80,77,76,50,46,44,22,44,23,19,54,24,82,46,19,23,43,70,53,56,64,72,57,48,65,52,35,24,37,67,73,34,56,31,44,37,40,37,31,62,45,71,47,34,41,37,26,35,46,74,42,47,42,28,40,48,67,79,38,46,66,59,47,46,58,49,51,16,50,54,38,27,79,75,68,73,39,54,45,70,62,46,41,51,50,56,51,51,53,48,44,44,36,69,66,67,84,43,52,18,39,33,83,60,41,25,52,58,55,53,48,47,52,48,31,62,73,71,66,63,84,66,56,76,71,53,47,51,54,54,34,56,49,52,41,49,54,52,52,52,52,46,68,75,62,57,45,65,43,71,53,38,71,59,52,52,58,58,46,47,77,76,30,48,28,31,39,52,37,58,30,67,43,41,59,66,59,55,52,51,52,33,49,74,71,72,47,49,88,61,39,78,41,80,46,35,3,64,82,68,69,35,14,55,67,39,68,71,45,58,48,53,53,30,65,77,66,76,48,52,45,62,25,28,34,37,36,22,40,46,59,76,50,47,22,43,57,39,29,77,66,45,21,44,20,35,40,32,50,35,70,68,62,31,62,78,42,65,90,63,84,60,94,47,53,77,29,64,36,78,63,42,87,54,41,68,74,54,38,75,92,109

pLDDT: mean 90.84, std 9.02, range [45.09, 98.38]

Secondary structure (DSSP, 8-state):
---SSEEEEEE--TT-----SSEEEEES-S---TT-TTEEEBS----HHHHGGGTTSSEEEEEEEETTEEEEEEEEE-TT---SSEEEEESSS---TTEEEES-S--GGGS-HHHHHHHTSTT-EEEEEEEE---EEEE--BTTTB-HHHHHHHHHHHHHHHHHHHH---HHHHHHHHHHHHHHHHHSS-TT-HHHH-HHHHHHHHHHHTT----HHHHHHHHHHHHHHHHHHHHHH--BPTTHHHHHHHHHTTSEEEEEE--SSSHHHHHHHHHHTT-GGG-SEEEEGGGTT--TT-HHHHHHHHHHHT--GGGEEEEES-IIIIIHHHHHTT-EEEEE--HHHHHHTTT---TT-SEEESSSTTHHHHSTT-

Nearest PDB structures (foldseek):
  6z1k-assembly1_A  TM=8.220E-01  e=7.458E-14  synthetic construct
  6q7p-assembly1_A  TM=8.155E-01  e=5.845E-14  Pyrococcus horikoshii
  2hoq-assembly1_A-2  TM=7.523E-01  e=5.175E-14  Pyrococcus horikoshii OT3
  8bp1-assembly1_A  TM=8.224E-01  e=5.567E-13  synthetic construct
  3qnm-assembly1_A  TM=7.912E-01  e=2.747E-11  Bacteroides thetaiotaomicron

Radius of gyration: 26.6 Å; Cα contacts (8 Å, |Δi|>4): 740; chains: 1; bounding box: 61×34×78 Å

Sequence (374 aa):
MAPISCTFTAYGHENILSTHRNTLEIIKSKELSKNGDCIVATGANFSYSKLKPLLKYKKLKLILQAGRSEEIVYFNTNPDYSSKDELVIRLSEFASERTLGVRSDKGSSMINRKFIKKIQKPKQKITFTIEPQIKAVVMDFDDTIEDFQLVKNKLYLHMSKILFEKYDIYPDSSLRFLNEIDEITGHKGMHGSPKFSDRHRWFKELFDFFGIKFSKQKTKTEIDFLVKEFWGFVDKNIKMFPHAIKILKELKKKYFLIIMSDSDGTKEIKLKRMKKLGILDLFDIILTSDDTNLGKPNMKFYNSIFKKFKLKPEECIMMGDKPEVDLELAKKIGMRTVWVKHGDWAKSLENKRFDYIDYEIRGYKNFFKDVDVL

Mean predicted aligned error: 6.96 Å